Protein 5YDU (pdb70)

Sequence (477 aa):
GLAEKALKALILQCEENPSLKNDKDIHIIINTGKKMGINRDNIPRIIPLTKYKLFKPRDLNILLITKDPSALYRETLTKDEHTSELFKEIISVKNLRRRFQLYKDFDLVVADYRVHHLLPYHGSKKLPYMIRMSKEVKLKRQQMVEKCDPIYVRAQLRSICKNTSYIPNNDNCLSVRVGYIQKHSIPEILQNIQDTINFLTDKSKRPQGGVIKGGIISIFVKTSNSTSLPIYQGLAEKALKALILQCEENPSLKNDKDIHIIINTGKKMGINRDNIPRIIPLTKYKLFKPRDLNILLITKDPSALYRETLTKDEHTSELFKEIISVKNLRRRFKGSKLTQLYKDFDLVVADYRVHHLLPEVLGSRFYSKKLPYMIRMSKEVKLKRQQMVEKCDPIYVRAQLRSICKNTSYIPNNDNCLSVRVGYIQKHSIPEILQNIQDTINFLTDKSKRPQGGVIKGGIISIFVKTSNSTSLPIYQ

Nearest PDB structures (foldseek):
  5ydu-assembly1_A  TM=1.004E+00  e=2.834E-54  Saccharomyces cerevisiae S288C
  5ydu-assembly2_B  TM=9.632E-01  e=4.120E-44  Saccharomyces cerevisiae S288C
  6zqc-assembly1_UZ  TM=9.065E-01  e=6.626E-41  Saccharomyces cerevisiae S288C
  8pvk-assembly1_CB  TM=7.942E-01  e=2.584E-16  Thermochaetoides thermophila DSM 1495
  6rxt-assembly1_UZ  TM=7.018E-01  e=1.347E-13  Thermochaetoides thermophila

GO terms:
  GO:0005634 nucleus (C, HDA)
  GO:0005730 nucleolus (C, HDA)
  GO:0030686 90S preribosome (C, HDA)
  GO:0042274 ribosomal small subunit biogenesis (P, IPI)
  GO:0005515 protein binding (F, IPI)
  GO:0005730 nucleolus (C, IDA)
  GO:0030686 90S preribosome (C, IDA)
  GO:0000462 maturation of SSU-rRNA from tricistronic rRNA transcript (SSU-rRNA, 5.8S rRNA, LSU-rRNA) (P, IGI)

Foldseek 3Di:
DQQLVQVVVVLVCCVPPPVNVVFWWKKKKWFFQFFLPDAWDLAWDWQDQPPFFAAALVVWAEEEEEAPPQVVQLVVQCPDPLRNPSHNYYYYQVVQVVVVVSCPVTQEYEYAQVCLVVHDDPPDNHRYYHAAQFDPDDPPPRVDGDNGDNVRVSVVRRSDRGTWTWTHHRDRMTMTTQHTNPVDDSVSSVSSVVSNVCQQCPPVNPDRHNSGPRGTPFMWMDTPPDDTHTNGD/DLQLVQVVVFLVVLVPDPVNVPFWWKKKKFFFPFWLPDADDLAWDFQDADPFFAFALLVWAEEEEEAPPQVVQVVVQCPPVLRVRHHNDGYYPVCVLVQCPPPNVVCPCVNTVAYEYEQVCQVCVCVRNDPQSPDDDGYHYDHQADPADPPPRVDGDNGDSVRVSVVVRSPRRTWTWGHHTHSITMTTQHTRPVDDSVSSVSNVVSRVCFQCPDPCDPPHNSGPHDTPFMFMHTPPGDTRTSGD

Radius of gyration: 23.77 Å; Cα contacts (8 Å, |Δi|>4): 957; chains: 2; bounding box: 65×64×52 Å

Organism: Saccharomyces cerevisiae (strain ATCC 204508 / S288c) (NCBI:txid559292)

B-factor: mean 57.92, std 12.33, range [29.22, 110.45]

Solvent-accessible surface area: 23049 Å² total; per-residue (Å²): 70,111,0,51,142,9,1,126,46,1,32,85,42,15,121,134,54,112,68,3,153,111,14,98,34,1,48,0,42,0,44,7,38,135,108,7,47,54,138,115,49,70,25,2,39,3,0,46,8,93,130,57,100,7,14,108,17,195,69,27,63,0,2,0,0,0,98,77,105,6,59,85,11,97,96,41,0,59,155,35,151,69,2,51,165,19,22,104,65,15,5,9,9,113,63,2,134,182,117,129,144,36,30,148,78,17,59,6,0,0,0,0,52,75,8,22,140,74,36,84,188,151,88,40,54,62,44,10,7,28,0,12,0,28,45,62,5,62,0,100,112,44,142,126,129,95,129,9,8,8,88,11,0,51,50,12,0,117,18,7,4,81,11,7,17,4,41,3,13,66,50,80,39,14,59,3,26,0,0,66,10,130,91,9,55,39,83,46,0,10,68,0,0,17,14,0,0,22,14,0,12,7,87,14,51,114,73,18,0,4,6,21,72,47,33,20,106,12,0,53,0,54,0,88,88,11,78,53,39,54,1,59,147,38,110,0,42,144,8,1,96,47,0,21,60,40,7,98,128,55,98,81,2,102,145,10,84,33,0,48,0,46,0,42,11,36,134,106,9,48,37,80,213,50,30,33,9,16,26,0,42,5,95,132,53,100,8,15,89,6,125,79,20,66,0,0,0,0,0,87,76,71,10,63,71,0,82,99,39,0,66,144,49,164,73,2,39,135,9,24,102,53,6,4,8,8,78,45,0,88,165,85,11,139,60,104,107,39,82,82,0,37,147,57,1,63,12,1,0,0,0,55,72,6,13,133,47,0,58,127,27,8,31,127,50,14,150,38,175,73,4,0,23,11,3,14,4,28,42,72,12,36,1,127,109,54,145,97,142,51,110,10,5,10,100,17,0,77,57,26,0,84,41,12,2,59,16,7,22,3,23,0,12,55,56,72,59,14,55,1,54,0,1,67,14,160,116,15,53,44,86,49,0,19,50,0,1,8,9,0,0,23,1,0,9,9,80,2,42,51,22,5,14,33,13,27,86,42,31,12,107,14,0,48,0,40,1,88,96,10,77,46,33,55,2,53,147

InterPro domains:
  IPR023674 Ribosomal protein uL1-like [SSF56808] (16-255)
  IPR028364 Ribosomal protein uL1/ribosomal biogenesis protein [PF00687] (30-249)
  IPR050257 Large ribosomal subunit protein eL8/uL1-like [PTHR23105] (47-234)

Secondary structure (DSSP, 8-state):
-HHHHHHHHHHHHHHH-GGGTT--EEEEEEEESS--------SPEEE---SS-S--GGGS-EEEEESSSTHHHHHHHHTSTTTTTT-SEEEEHHHHHHH---STT-SEEEEEGGGGGG----S-TTPPEEE-SS-S---S-TT---S--HHHHHHHHHHHHHSEEE---S-SEEEEEEEEBTTB-HHHHHHHHHHHHHHHT-GGGTTTSS---S-EEEEEEE-SSS--EEEE-/-HHHHHHHHHHHHHTT-GGGTT--EEEEEEEESS-----S----EEE--SS--S--GGGS-EEEEESS-HHHHHHHHTTSTTTTTTEEEEEEHHHHHHHT-GGGGGGHHHH-SEEEEETTTGGGSHHHH-S-----S--EEE-SS-SS--SSTT---SS-HHHHHHHHHHHHHSEEE---SSSEEEEEEEEBTTB-HHHHHHHHHHHHHHHT--S--TT-----S-EEEEEEE-SSS--EEEE-

Structure (mmCIF, N/CA/C/O backbone):
data_5YDU
#
_entry.id   5YDU
#
_cell.length_a   72.364
_cell.length_b   90.880
_cell.length_c   157.232
_cell.angle_alpha   90.00
_cell.angle_beta   90.00
_cell.angle_gamma   90.00
#
_symmetry.space_group_name_H-M   'C 2 2 21'
#
loop_
_entity.id
_entity.type
_entity.pdbx_description
1 polymer 'Ribosome biogenesis protein UTP30'
2 non-polymer 'PHOSPHATE ION'
3 water water
#
loop_
_atom_site.group_PDB
_atom_site.id
_atom_site.type_symbol
_atom_site.label_atom_id
_atom_site.label_alt_id
_atom_site.label_comp_id
_atom_site.label_asym_id
_atom_site.label_entity_id
_atom_site.label_seq_id
_atom_site.pdbx_PDB_ins_code
_atom_site.Cartn_x
_atom_site.Cartn_y
_atom_site.Cartn_z
_atom_site.occupancy
_atom_site.B_iso_or_equiv
_atom_site.auth_seq_id
_atom_site.auth_comp_id
_atom_site.auth_asym_id
_atom_site.auth_atom_id
_atom_site.pdbx_PDB_model_num
ATOM 1 N N . GLY A 1 11 ? 39.245 13.755 -19.694 1.00 64.28 11 GLY A N 1
ATOM 2 C CA . GLY A 1 11 ? 38.861 13.137 -20.955 1.00 56.97 11 GLY A CA 1
ATOM 3 C C . GLY A 1 11 ? 39.106 13.968 -22.213 1.00 55.18 11 GLY A C 1
ATOM 4 O O . GLY A 1 11 ? 39.681 15.089 -22.183 1.00 47.65 11 GLY A O 1
ATOM 5 N N . LEU A 1 12 ? 38.652 13.395 -23.334 1.00 47.91 12 LEU A N 1
ATOM 6 C CA . LEU A 1 12 ? 38.843 14.028 -24.635 1.00 51.29 12 LEU A CA 1
ATOM 7 C C . LEU A 1 12 ? 38.185 15.403 -24.685 1.00 54.32 12 LEU A C 1
ATOM 8 O O . LEU A 1 12 ? 38.815 16.391 -25.080 1.00 54.94 12 LEU A O 1
ATOM 13 N N . ALA A 1 13 ? 36.917 15.483 -24.279 1.00 49.80 13 ALA A N 1
ATOM 14 C CA . ALA A 1 13 ? 36.138 16.692 -24.495 1.00 46.32 13 ALA A CA 1
ATOM 15 C C . ALA A 1 13 ? 36.758 17.878 -23.781 1.00 48.26 13 ALA A C 1
ATOM 16 O O . ALA A 1 13 ? 36.907 18.958 -24.366 1.00 49.24 13 ALA A O 1
ATOM 18 N N . GLU A 1 14 ? 37.114 17.694 -22.507 1.00 49.39 14 GLU A N 1
ATOM 19 C CA . GLU A 1 14 ? 37.839 18.725 -21.772 1.00 49.02 14 GLU A CA 1
ATOM 20 C C . GLU A 1 14 ? 39.115 19.119 -22.498 1.00 48.57 14 GLU A C 1
ATOM 21 O O . GLU A 1 14 ? 39.526 20.281 -22.469 1.00 49.61 14 GLU A O 1
ATOM 27 N N . LYS A 1 15 ? 39.772 18.157 -23.137 1.00 53.37 15 LYS A N 1
ATOM 28 C CA . LYS A 1 15 ? 41.007 18.478 -23.835 1.00 54.14 15 LYS A CA 1
ATOM 29 C C . LYS A 1 15 ? 40.712 19.379 -25.013 1.00 52.20 15 LYS A C 1
ATOM 30 O O . LYS A 1 15 ? 41.473 20.318 -25.296 1.00 53.57 15 LYS A O 1
ATOM 36 N N . ALA A 1 16 ? 39.578 19.127 -25.672 1.00 47.69 16 ALA A N 1
ATOM 37 C CA . ALA A 1 16 ? 39.194 19.881 -26.859 1.00 50.70 16 ALA A CA 1
ATOM 38 C C . ALA A 1 16 ? 38.944 21.347 -26.529 1.00 52.42 16 ALA A C 1
ATOM 39 O O . ALA A 1 16 ? 39.436 22.245 -27.224 1.00 51.45 16 ALA A O 1
ATOM 41 N N . LEU A 1 17 ? 38.155 21.605 -25.484 1.00 52.31 17 LEU A N 1
ATOM 42 C CA . LEU A 1 17 ? 37.880 22.981 -25.086 1.00 56.40 17 LEU A CA 1
ATOM 43 C C . LEU A 1 17 ? 39.162 23.691 -24.666 1.00 56.10 17 LEU A C 1
ATOM 44 O O . LEU A 1 17 ? 39.428 24.815 -25.099 1.00 57.54 17 LEU A O 1
ATOM 49 N N . LYS A 1 18 ? 39.980 23.038 -23.838 1.00 56.90 18 LYS A N 1
ATOM 50 C CA . LYS A 1 18 ? 41.253 23.624 -23.433 1.00 56.85 18 LYS A CA 1
ATOM 51 C C . LYS A 1 18 ? 42.100 24.000 -24.641 1.00 56.61 18 LYS A C 1
ATOM 52 O O . LYS A 1 18 ? 42.818 25.001 -24.619 1.00 63.83 18 LYS A O 1
ATOM 58 N N . ALA A 1 19 ? 42.018 23.222 -25.712 1.00 58.42 19 ALA A N 1
ATOM 59 C CA . ALA A 1 19 ? 42.792 23.545 -26.901 1.00 55.99 19 ALA A CA 1
ATOM 60 C C . ALA A 1 19 ? 42.154 24.672 -27.696 1.00 58.05 19 ALA A C 1
ATOM 61 O O . ALA A 1 19 ? 42.856 25.391 -28.413 1.00 66.24 19 ALA A O 1
ATOM 63 N N . LEU A 1 20 ? 40.830 24.819 -27.612 1.00 56.70 20 LEU A N 1
ATOM 64 C CA . LEU A 1 20 ? 40.158 25.881 -28.348 1.00 59.93 20 LEU A CA 1
ATOM 65 C C . LEU A 1 20 ? 40.321 27.210 -27.627 1.00 62.26 20 LEU A C 1
ATOM 66 O O . LEU A 1 20 ? 40.534 28.244 -28.265 1.00 63.28 20 LEU A O 1
ATOM 71 N N . ILE A 1 21 ? 40.253 27.179 -26.296 1.00 60.28 21 ILE A N 1
ATOM 72 C CA . ILE A 1 21 ? 40.482 28.371 -25.489 1.00 65.85 21 ILE A CA 1
ATOM 73 C C . ILE A 1 21 ? 41.905 28.869 -25.673 1.00 70.53 21 ILE A C 1
ATOM 74 O O . ILE A 1 21 ? 42.147 30.070 -25.833 1.00 74.25 21 ILE A O 1
ATOM 79 N N . LEU A 1 22 ? 42.871 27.954 -25.616 1.00 68.20 22 LEU A N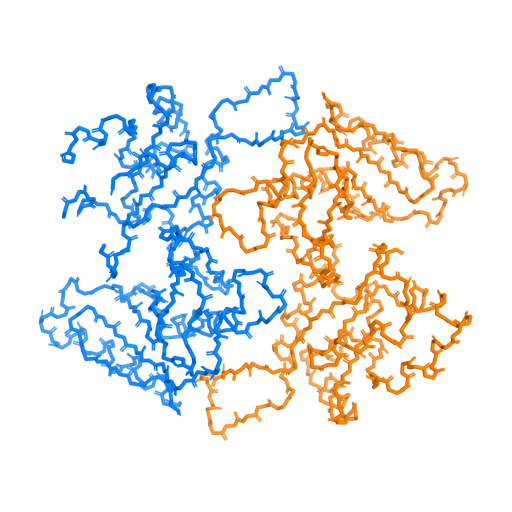 1
ATOM 80 C CA . LEU A 1 22 ? 44.252 28.325 -25.893 1.00 73.89 22 LEU A CA 1
ATOM 81 C C . LEU A 1 22 ? 44.383 28.911 -27.293 1.00 75.90 22 LEU A C 1
ATOM 82 O O . LEU A 1 22 ? 45.038 29.939 -27.489 1.00 73.54 22 LEU A O 1
ATOM 87 N N . GLN A 1 23 ? 43.754 28.271 -28.280 1.00 71.23 23 GLN A N 1
ATOM 88 C CA . GLN A 1 23 ? 43.876 28.745 -29.651 1.00 73.51 23 GLN A CA 1
ATOM 89 C C . GLN A 1 23 ? 43.310 30.154 -29.808 1.00 79.45 23 GLN A C 1
ATOM 90 O O . GLN A 1 23 ? 43.782 30.928 -30.653 1.00 75.88 23 GLN A O 1
ATOM 96 N N . CYS A 1 24 ? 42.293 30.494 -29.004 1.00 81.81 24 CYS A N 1
ATOM 97 C CA . CYS A 1 24 ? 41.722 31.836 -28.958 1.00 79.67 24 CYS A CA 1
ATOM 98 C C . CYS A 1 24 ? 42.647 32.840 -28.283 1.00 81.48 24 CYS A C 1
ATOM 99 O O . CYS A 1 24 ? 42.479 34.047 -28.483 1.00 82.84 24 CYS A O 1
ATOM 102 N N . GLU A 1 25 ? 43.596 32.381 -27.468 1.00 82.98 25 GLU A N 1
ATOM 103 C CA . GLU A 1 25 ? 44.565 33.275 -26.846 1.00 80.05 25 GLU A CA 1
ATOM 104 C C . GLU A 1 25 ? 45.865 33.372 -27.626 1.00 86.23 25 GLU A C 1
ATOM 105 O O . GLU A 1 25 ? 46.588 34.364 -27.480 1.00 90.06 25 GLU A O 1
ATOM 111 N N . GLU A 1 26 ? 46.183 32.371 -28.445 1.00 84.90 26 GLU A N 1
ATOM 112 C CA . GLU A 1 26 ? 47.430 32.360 -29.198 1.00 87.89 26 GLU A CA 1
ATOM 113 C C . GLU A 1 26 ? 47.255 32.893 -30.611 1.00 90.64 26 GLU A C 1
ATOM 114 O O . GLU A 1 26 ? 48.076 33.689 -31.072 1.00 96.47 26 GLU A O 1
ATOM 120 N N . ASN A 1 27 ? 46.192 32.500 -31.302 1.00 88.56 27 ASN A N 1
ATOM 121 C CA . ASN A 1 27 ? 45.984 32.962 -32.668 1.00 90.03 27 ASN A CA 1
ATOM 122 C C . ASN A 1 27 ? 45.447 34.388 -32.652 1.00 89.13 27 ASN A C 1
ATOM 123 O O . ASN A 1 27 ? 44.387 34.630 -32.062 1.00 89.18 27 ASN A O 1
ATOM 128 N N . PRO A 1 28 ? 46.134 35.355 -33.268 1.00 86.50 28 PRO A N 1
ATOM 129 C CA . PRO A 1 28 ? 45.579 36.719 -33.322 1.00 89.10 28 PRO A CA 1
ATOM 130 C C . PRO A 1 28 ? 44.299 36.820 -34.146 1.00 83.60 28 PRO A C 1
ATOM 131 O O . PRO A 1 28 ? 43.513 37.750 -33.928 1.00 81.94 28 PRO A O 1
ATOM 135 N N . SER A 1 29 ? 44.065 35.879 -35.072 1.00 86.37 29 SER A N 1
ATOM 136 C CA . SER A 1 29 ? 42.810 35.824 -35.824 1.00 86.84 29 SER A CA 1
ATOM 137 C C . SER A 1 29 ? 41.600 35.660 -34.909 1.00 84.65 29 SER A C 1
ATOM 138 O O . SER A 1 29 ? 40.506 36.145 -35.226 1.00 78.59 29 SER A O 1
ATOM 141 N N . LEU A 1 30 ? 41.774 34.979 -33.779 1.00 86.02 30 LEU A N 1
ATOM 142 C CA . LEU A 1 30 ? 40.674 34.609 -32.900 1.00 84.51 30 LEU A CA 1
ATOM 143 C C . LEU A 1 30 ? 40.373 35.660 -31.831 1.00 83.25 30 LEU A C 1
ATOM 144 O O . LEU A 1 30 ? 39.650 35.363 -30.871 1.00 79.53 30 LEU A O 1
ATOM 149 N N . LYS A 1 31 ? 40.912 36.872 -31.963 1.00 82.07 31 LYS A N 1
ATOM 150 C CA . LYS A 1 31 ? 40.321 38.018 -31.285 1.00 80.12 31 LYS A CA 1
ATOM 151 C C . LYS A 1 31 ? 39.071 38.445 -32.054 1.00 83.57 31 LYS A C 1
ATOM 152 O O . LYS A 1 31 ? 38.999 38.306 -33.282 1.00 85.13 31 LYS A O 1
ATOM 158 N N . ASN A 1 32 ? 38.069 38.929 -31.318 1.00 85.32 32 ASN A N 1
ATOM 159 C CA . ASN A 1 32 ? 36.678 39.140 -31.744 1.00 83.16 32 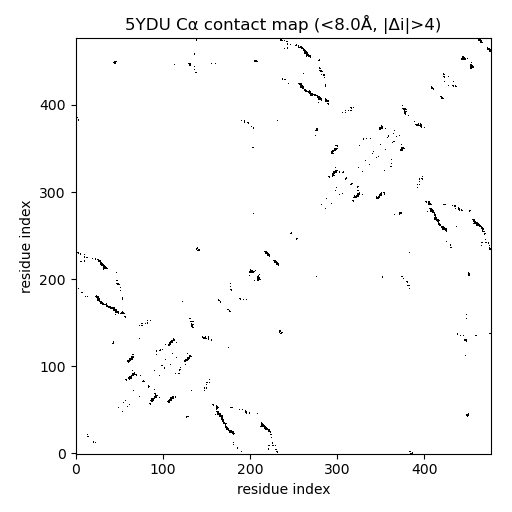ASN A CA 1
ATOM 160 C C . ASN A 1 32 ? 35.983 37.823 -32.093 1.00 83.19 32 ASN A C 1
ATOM 161 O O . ASN A 1 32 ? 34.833 37.840 -32.550 1.00 84.30 32 ASN A O 1
ATOM 166 N N . ASP A 1 33 ? 36.651 36.679 -31.909 1.00 82.26 33 ASP A N 1
ATOM 167 C CA . ASP A 1 33 ? 35.959 35.406 -31.747 1.00 82.00 33 ASP A CA 1
ATOM 168 C C . ASP A 1 33 ? 35.496 35.311 -30.300 1.00 77.77 33 ASP A C 1
ATOM 169 O O . ASP A 1 33 ? 36.300 35.468 -29.374 1.00 72.78 33 ASP A O 1
ATOM 174 N N . LYS A 1 34 ? 34.211 35.044 -30.108 1.00 73.94 34 LYS A N 1
ATOM 175 C CA . LYS A 1 34 ? 33.626 35.126 -28.782 1.00 74.48 34 LYS A CA 1
ATOM 176 C C . LYS A 1 34 ? 32.726 33.923 -28.513 1.00 75.02 34 LYS A C 1
ATOM 177 O O . LYS A 1 34 ? 32.950 33.155 -27.568 1.00 66.23 34 LYS A O 1
ATOM 183 N N . ASP A 1 35 ? 31.716 33.752 -29.361 1.00 75.61 35 ASP A N 1
ATOM 184 C CA . ASP A 1 35 ? 30.774 32.655 -29.216 1.00 69.73 35 ASP A CA 1
ATOM 185 C C . ASP A 1 35 ? 31.431 31.323 -29.535 1.00 64.88 35 ASP A C 1
ATOM 186 O O . ASP A 1 35 ? 32.170 31.184 -30.516 1.00 62.05 35 ASP A O 1
ATOM 191 N N . ILE A 1 36 ? 31.130 30.337 -28.703 1.00 56.65 36 ILE A N 1
ATOM 192 C CA . ILE A 1 36 ? 31.522 28.957 -28.926 1.00 56.89 36 ILE A CA 1
ATOM 193 C C . ILE A 1 36 ? 30.282 28.169 -29.328 1.00 55.27 36 ILE A C 1
ATOM 194 O O . ILE A 1 36 ? 29.241 28.245 -28.662 1.00 51.45 36 ILE A O 1
ATOM 199 N N . HIS A 1 37 ? 30.400 27.413 -30.413 1.00 50.59 37 HIS A N 1
ATOM 200 C CA . HIS A 1 37 ? 29.328 26.590 -30.936 1.00 50.09 37 HIS A CA 1
ATOM 201 C C . HIS A 1 37 ? 29.807 25.141 -30.977 1.00 54.25 37 HIS A C 1
ATOM 202 O O . HIS A 1 37 ? 30.995 24.872 -31.200 1.00 54.59 37 HIS A O 1
ATOM 209 N N . ILE A 1 38 ? 28.894 24.206 -30.725 1.00 47.33 38 ILE A N 1
ATOM 210 C CA . ILE A 1 38 ? 29.136 22.809 -31.064 1.00 45.01 38 ILE A CA 1
ATOM 211 C C . ILE A 1 38 ? 28.426 22.513 -32.373 1.00 47.70 38 ILE A C 1
ATOM 212 O O . ILE A 1 38 ? 27.411 23.143 -32.702 1.00 45.50 38 ILE A O 1
ATOM 217 N N . ILE A 1 39 ? 28.965 21.553 -33.130 1.00 44.28 39 ILE A N 1
ATOM 218 C CA . ILE A 1 39 ? 28.336 21.045 -34.343 1.00 40.21 39 ILE A CA 1
ATOM 219 C C . ILE A 1 39 ? 27.995 19.581 -34.130 1.00 48.16 39 ILE A C 1
ATOM 220 O O . ILE A 1 39 ? 28.893 18.744 -33.964 1.00 47.72 39 ILE A O 1
ATOM 225 N N . ILE A 1 40 ? 26.701 19.268 -34.158 1.00 50.56 40 ILE A N 1
ATOM 226 C CA . ILE A 1 40 ? 26.201 17.913 -33.960 1.00 42.76 40 ILE A CA 1
ATOM 227 C C . ILE A 1 40 ? 25.871 17.325 -35.319 1.00 44.95 40 ILE A C 1
ATOM 228 O O . ILE A 1 40 ? 25.017 17.848 -36.034 1.00 45.45 40 ILE A O 1
ATOM 233 N N . ASN A 1 41 ? 26.541 16.239 -35.678 1.00 51.84 41 ASN A N 1
ATOM 234 C CA . ASN A 1 41 ? 26.220 15.488 -36.884 1.00 50.75 41 ASN A CA 1
ATOM 235 C C . ASN A 1 41 ? 25.391 14.284 -36.485 1.00 50.45 41 ASN A C 1
ATOM 236 O O . ASN A 1 41 ? 25.779 13.545 -35.574 1.00 48.56 41 ASN A O 1
ATOM 241 N N . THR A 1 42 ? 24.254 14.089 -37.154 1.00 55.04 42 THR A N 1
ATOM 242 C CA . THR A 1 42 ? 23.313 13.039 -36.773 1.00 56.82 42 THR A CA 1
ATOM 243 C C . THR A 1 42 ? 23.179 11.968 -37.852 1.00 54.65 42 THR A C 1
ATOM 244 O O . THR A 1 42 ? 23.551 12.158 -39.013 1.00 55.88 42 THR A O 1
ATOM 248 N N . GLY A 1 43 ? 22.634 10.822 -37.438 1.00 55.19 43 GLY A N 1
ATOM 249 C CA . GLY A 1 43 ? 22.525 9.690 -38.350 1.00 60.75 43 GLY A CA 1
ATOM 250 C C . GLY A 1 43 ? 21.580 9.949 -39.507 1.00 64.55 43 GLY A C 1
ATOM 251 O O . GLY A 1 43 ? 21.857 9.562 -40.649 1.00 67.50 43 GLY A O 1
ATOM 252 N N . LYS A 1 44 ? 20.453 10.600 -39.229 1.00 64.67 44 LYS A N 1
ATOM 253 C CA . LYS A 1 44 ? 19.441 10.927 -40.220 1.00 63.22 44 LYS A CA 1
ATOM 254 C C . LYS A 1 44 ? 19.247 12.435 -40.278 1.00 60.16 44 LYS A C 1
ATOM 255 O O . LYS A 1 44 ? 19.711 13.180 -39.411 1.00 59.82 44 LYS A O 1
ATOM 261 N N . LYS A 1 45 ? 18.553 12.883 -41.317 1.00 61.13 45 LYS A N 1
ATOM 262 C CA . LYS A 1 45 ? 18.120 14.270 -41.355 1.00 64.23 45 LYS A CA 1
ATOM 263 C C . LYS A 1 45 ? 17.082 14.506 -40.265 1.00 60.48 45 LYS A C 1
ATOM 264 O O . LYS A 1 45 ? 16.252 13.637 -39.975 1.00 52.85 45 LYS A O 1
ATOM 270 N N . MET A 1 46 ? 17.147 15.690 -39.646 1.00 65.40 46 MET A N 1
ATOM 271 C CA . MET A 1 46 ? 16.247 16.006 -38.542 1.00 62.63 46 MET A CA 1
ATOM 272 C C . MET A 1 46 ? 14.788 15.882 -38.942 1.00 64.35 46 MET A C 1
ATOM 273 O O . MET A 1 46 ? 13.925 15.747 -38.067 1.00 65.45 46 MET A O 1
ATOM 278 N N . GLY A 1 47 ? 14.498 15.915 -40.239 1.00 66.47 47 GLY A N 1
ATOM 279 C CA . GLY A 1 47 ? 13.150 15.681 -40.718 1.00 64.76 47 GLY A CA 1
ATOM 280 C C . GLY A 1 47 ? 12.142 16.694 -40.231 1.00 66.59 47 GLY A C 1
ATOM 281 O O . GLY A 1 47 ? 11.026 16.315 -39.860 1.00 69.33 47 GLY A O 1
ATOM 282 N N . ILE A 1 48 ? 12.505 17.975 -40.209 1.00 64.98 48 ILE A N 1
ATOM 283 C CA . ILE A 1 48 ? 11.553 19.043 -39.922 1.00 66.32 48 ILE A CA 1
ATOM 284 C C . ILE A 1 48 ? 11.669 20.082 -41.023 1.00 70.02 48 ILE A C 1
ATOM 285 O O . ILE A 1 48 ? 12.763 20.602 -41.273 1.00 72.94 48 ILE A O 1
ATOM 290 N N . ASN A 1 49 ? 10.554 20.389 -41.680 1.00 74.13 49 ASN A N 1
ATOM 291 C CA . ASN A 1 49 ? 10.574 21.458 -42.671 1.00 78.48 49 ASN A CA 1
ATOM 292 C C . ASN A 1 49 ? 11.037 22.743 -41.996 1.00 78.19 49 ASN A C 1
ATOM 293 O O . ASN A 1 49 ? 10.582 23.069 -40.893 1.00 75.11 49 ASN A O 1
ATOM 298 N N . ARG A 1 50 ? 11.979 23.445 -42.642 1.00 82.24 50 ARG A N 1
ATOM 299 C CA . ARG A 1 50 ? 12.664 24.562 -41.996 1.00 74.61 50 ARG A CA 1
ATOM 300 C C . ARG A 1 50 ? 11.671 25.607 -41.522 1.00 75.02 50 ARG A C 1
ATOM 301 O O . ARG A 1 50 ? 10.761 26.010 -42.254 1.00 73.98 50 ARG A O 1
ATOM 309 N N . ASP A 1 51 ? 11.857 26.038 -40.283 1.00 78.02 51 ASP A N 1
ATOM 310 C CA . ASP A 1 51 ? 10.900 26.863 -39.567 1.00 73.74 51 ASP A CA 1
ATOM 311 C C . ASP A 1 51 ? 11.379 28.293 -39.405 1.00 74.39 51 ASP A C 1
ATOM 312 O O . ASP A 1 51 ? 10.596 29.233 -39.582 1.00 72.45 51 ASP A O 1
ATOM 317 N N . ASN A 1 52 ? 12.658 28.443 -39.046 1.00 74.47 52 ASN A N 1
ATOM 318 C CA . ASN A 1 52 ? 13.429 29.681 -38.932 1.00 63.95 52 ASN A CA 1
ATOM 319 C C . ASN A 1 52 ? 13.070 30.494 -37.698 1.00 58.79 52 ASN A C 1
ATOM 320 O O . ASN A 1 52 ? 13.550 31.613 -37.545 1.00 64.96 52 ASN A O 1
ATOM 325 N N . ILE A 1 53 ? 12.284 29.944 -36.788 1.00 60.33 53 ILE A N 1
ATOM 326 C CA . ILE A 1 53 ? 12.017 30.559 -35.492 1.00 58.11 53 ILE A CA 1
ATOM 327 C C . ILE A 1 53 ? 12.858 29.836 -34.448 1.00 54.94 53 ILE A C 1
ATOM 328 O O . ILE A 1 53 ? 12.773 28.606 -34.351 1.00 53.99 53 ILE A O 1
ATOM 333 N N . PRO A 1 54 ? 13.658 30.543 -33.663 1.00 53.35 54 PRO A N 1
ATOM 334 C CA . PRO A 1 54 ? 14.425 29.880 -32.608 1.00 45.77 54 PRO A CA 1
ATOM 335 C C . PRO A 1 54 ? 13.514 29.099 -31.681 1.00 51.40 54 PRO A C 1
ATOM 336 O O . PRO A 1 54 ? 12.452 29.583 -31.284 1.00 51.34 54 PRO A O 1
ATOM 340 N N . ARG A 1 55 ? 13.926 27.866 -31.370 1.00 53.36 55 ARG A N 1
ATOM 341 C CA . ARG A 1 55 ? 13.401 27.082 -30.257 1.00 46.17 55 ARG A CA 1
ATOM 342 C C . ARG A 1 55 ? 14.355 27.233 -29.090 1.00 49.50 55 ARG A C 1
ATOM 343 O O . ARG A 1 55 ? 15.570 27.211 -29.284 1.00 54.11 55 ARG A O 1
ATOM 351 N N . ILE A 1 56 ? 13.823 27.380 -27.878 1.00 49.98 56 ILE A N 1
ATOM 352 C CA . ILE A 1 56 ? 14.705 27.530 -26.720 1.00 47.77 56 ILE A CA 1
ATOM 353 C C . ILE A 1 56 ? 15.224 26.158 -26.295 1.00 49.00 56 ILE A C 1
ATOM 354 O O . ILE A 1 56 ? 14.475 25.170 -26.297 1.00 50.73 56 ILE A O 1
ATOM 359 N N . ILE A 1 57 ? 16.509 26.086 -25.956 1.00 47.71 57 ILE A N 1
ATOM 360 C CA . ILE A 1 57 ? 17.122 24.906 -25.342 1.00 49.06 57 ILE A CA 1
ATOM 361 C C . ILE A 1 57 ? 17.549 25.282 -23.927 1.00 48.79 57 ILE A C 1
ATOM 362 O O . ILE A 1 57 ? 18.448 26.121 -23.754 1.00 48.50 57 ILE A O 1
ATOM 367 N N . PRO A 1 58 ? 16.979 24.647 -22.900 1.00 48.67 58 PRO A N 1
ATOM 368 C CA . PRO A 1 58 ? 17.159 25.080 -21.501 1.00 50.43 58 PRO A CA 1
ATOM 369 C C . PRO A 1 58 ? 18.509 24.673 -20.929 1.00 54.62 58 PRO A C 1
ATOM 370 O O . PRO A 1 58 ? 18.812 23.480 -20.804 1.00 52.72 58 PRO A O 1
ATOM 374 N N . LEU A 1 59 ? 19.322 25.679 -20.579 1.00 53.58 59 LEU A N 1
ATOM 375 C CA . LEU A 1 59 ? 20.527 25.479 -19.781 1.00 49.69 59 LEU A CA 1
ATOM 376 C C . LEU A 1 59 ? 20.137 25.418 -18.313 1.00 57.16 59 LEU A C 1
ATOM 377 O O . LEU A 1 59 ? 19.561 26.374 -17.781 1.00 63.66 59 LEU A O 1
ATOM 382 N N . THR A 1 60 ? 20.482 24.318 -17.645 1.00 60.88 60 THR A N 1
ATOM 383 C CA . THR A 1 60 ? 20.084 24.162 -16.247 1.00 59.06 60 THR A CA 1
ATOM 384 C C . THR A 1 60 ? 21.082 24.850 -15.314 1.00 61.43 60 THR A C 1
ATOM 385 O O . THR A 1 60 ? 20.805 25.931 -14.781 1.00 71.69 60 THR A O 1
ATOM 389 N N . LYS A 1 61 ? 22.276 24.277 -15.156 1.00 54.65 61 LYS A N 1
ATOM 390 C CA . LYS A 1 61 ? 23.155 24.697 -14.069 1.00 59.38 61 LYS A CA 1
ATOM 391 C C . LYS A 1 61 ? 23.539 26.157 -14.204 1.00 61.91 61 LYS A C 1
ATOM 392 O O . LYS A 1 61 ? 23.347 26.950 -13.281 1.00 63.08 61 LYS A O 1
ATOM 398 N N . TYR A 1 62 ? 24.098 26.526 -15.337 1.00 63.17 62 TYR A N 1
ATOM 399 C CA . TYR A 1 62 ? 24.499 27.897 -15.574 1.00 61.69 62 TYR A CA 1
ATOM 400 C C . TYR A 1 62 ? 23.613 28.499 -16.645 1.00 62.16 62 TYR A C 1
ATOM 401 O O . TYR A 1 62 ? 22.685 27.866 -17.168 1.00 59.84 62 TYR A O 1
ATOM 410 N N . LYS A 1 63 ? 23.914 29.744 -16.958 1.00 63.63 63 LYS A N 1
ATOM 411 C CA . LYS A 1 63 ? 23.120 30.538 -17.867 1.00 58.32 63 LYS A CA 1
ATOM 412 C C . LYS A 1 63 ? 24.052 31.106 -18.918 1.00 60.20 63 LYS A C 1
ATOM 413 O O . LYS A 1 63 ? 25.153 31.573 -18.599 1.00 57.71 63 LYS A O 1
ATOM 419 N N . LEU A 1 64 ? 23.604 31.055 -20.169 1.00 56.33 64 LEU A N 1
ATOM 420 C CA . LEU A 1 64 ? 24.371 31.579 -21.290 1.00 56.88 64 LEU A CA 1
ATOM 421 C C . LEU A 1 64 ? 24.737 33.040 -21.054 1.00 59.24 64 LEU A C 1
ATOM 422 O O . LEU A 1 64 ? 25.910 33.356 -20.817 1.00 57.68 64 LEU A O 1
ATOM 427 N N . PHE A 1 65 ? 23.723 33.917 -21.092 1.00 63.22 65 PHE A N 1
ATOM 428 C CA . PHE A 1 65 ? 23.834 35.368 -20.933 1.00 61.34 65 PHE A CA 1
ATOM 429 C C . PHE A 1 65 ? 22.749 35.891 -19.992 1.00 61.50 65 PHE A C 1
ATOM 430 O O . PHE A 1 65 ? 21.773 35.205 -19.687 1.00 61.46 65 PHE A O 1
ATOM 438 N N . LYS A 1 66 ? 22.908 37.142 -19.554 1.00 63.37 66 LYS A N 1
ATOM 439 C CA . LYS A 1 66 ? 21.853 37.922 -18.918 1.00 64.52 66 LYS A CA 1
ATOM 440 C C . LYS A 1 66 ? 21.474 39.095 -19.824 1.00 62.63 66 LYS A C 1
ATOM 441 O O . LYS A 1 66 ? 22.340 39.619 -20.533 1.00 61.22 66 LYS A O 1
ATOM 447 N N . PRO A 1 67 ? 20.198 39.528 -19.840 1.00 58.54 67 PRO A N 1
ATOM 448 C CA . PRO A 1 67 ? 19.808 40.598 -20.780 1.00 55.50 67 PRO A CA 1
ATOM 449 C C . PRO A 1 67 ? 20.731 41.793 -20.752 1.00 49.92 67 PRO A C 1
ATOM 450 O O . PRO A 1 67 ? 21.087 42.302 -21.816 1.00 50.67 67 PRO A O 1
ATOM 454 N N . ARG A 1 68 ? 21.193 42.209 -19.575 1.00 52.88 68 ARG A N 1
ATOM 455 C CA . ARG A 1 68 ? 22.068 43.378 -19.526 1.00 65.68 68 ARG A CA 1
ATOM 456 C C . ARG A 1 68 ? 23.382 43.162 -20.258 1.00 65.26 68 ARG A C 1
ATOM 457 O O . ARG A 1 68 ? 24.134 44.127 -20.435 1.00 64.87 68 ARG A O 1
ATOM 465 N N . ASP A 1 69 ? 23.672 41.931 -20.682 1.00 65.66 69 ASP A N 1
ATOM 466 C CA . ASP A 1 69 ? 24.908 41.648 -21.402 1.00 69.72 69 ASP A CA 1
ATOM 467 C C . ASP A 1 69 ? 24.858 42.185 -22.834 1.00 68.21 69 ASP A C 1
ATOM 468 O O . ASP A 1 69 ? 25.869 42.673 -23.353 1.00 68.30 69 ASP A O 1
ATOM 473 N N . LEU A 1 70 ? 23.695 42.129 -23.478 1.00 67.68 70 LEU A N 1
ATOM 474 C CA . LEU A 1 70 ? 23.616 42.205 -24.929 1.00 65.14 70 LEU A CA 1
ATOM 475 C C . LEU A 1 70 ? 22.902 43.467 -25.411 1.00 62.72 70 LEU A C 1
ATOM 476 O O . LEU A 1 70 ? 22.167 44.123 -24.670 1.00 64.87 70 LEU A O 1
ATOM 481 N N . ASN A 1 71 ? 23.130 43.787 -26.687 1.00 58.10 71 ASN A N 1
ATOM 482 C CA . ASN A 1 71 ? 22.407 44.829 -27.402 1.00 56.37 71 ASN A CA 1
ATOM 483 C C . ASN A 1 71 ? 21.205 44.212 -28.089 1.00 58.12 71 ASN A C 1
ATOM 484 O O . ASN A 1 71 ? 21.358 43.570 -29.131 1.00 55.92 71 ASN A O 1
ATOM 489 N N . ILE A 1 72 ? 20.013 44.468 -27.546 1.00 58.40 72 ILE A N 1
ATOM 490 C CA . ILE A 1 72 ? 18.784 43.774 -27.917 1.00 49.67 72 ILE A CA 1
ATOM 491 C C . ILE A 1 72 ? 17.902 44.702 -28.739 1.00 52.30 72 ILE A C 1
ATOM 492 O O . ILE A 1 72 ? 17.681 45.855 -28.356 1.00 55.14 72 ILE A O 1
ATOM 497 N N . LEU A 1 73 ? 17.368 44.188 -29.846 1.00 53.55 73 LEU A N 1
ATOM 498 C CA . LEU A 1 73 ? 16.456 44.920 -30.717 1.00 49.91 73 LEU A CA 1
ATOM 499 C C . LEU A 1 73 ? 15.047 44.364 -30.586 1.00 49.88 73 LEU A C 1
ATOM 500 O O . LEU A 1 73 ? 14.826 43.163 -30.772 1.00 49.78 73 LEU A O 1
ATOM 505 N N . LEU A 1 74 ? 14.094 45.251 -30.310 1.00 51.55 74 LEU A N 1
ATOM 506 C CA . LEU A 1 74 ? 12.692 44.899 -30.160 1.00 44.65 74 LEU A CA 1
ATOM 507 C C . LEU A 1 74 ? 11.894 45.463 -31.327 1.00 45.05 74 LEU A C 1
ATOM 508 O O . LEU A 1 74 ? 11.916 46.669 -31.579 1.00 53.60 74 LEU A O 1
ATOM 513 N N . ILE A 1 75 ? 11.190 44.597 -32.029 1.00 44.25 75 ILE A N 1
ATOM 514 C CA . ILE A 1 75 ? 10.331 44.988 -33.133 1.00 46.37 75 ILE A CA 1
ATOM 515 C C . ILE A 1 75 ? 8.903 44.816 -32.667 1.00 51.23 75 ILE A C 1
ATOM 516 O O . ILE A 1 75 ? 8.524 43.721 -32.235 1.00 45.70 75 ILE A O 1
ATOM 521 N N . THR A 1 76 ? 8.099 45.874 -32.753 1.00 48.94 76 THR A N 1
ATOM 522 C CA . THR A 1 76 ? 6.751 45.752 -32.230 1.00 47.88 76 THR A CA 1
ATOM 523 C C . THR A 1 76 ? 5.698 46.033 -33.284 1.00 46.83 76 THR A C 1
ATOM 524 O O . THR A 1 76 ? 5.988 46.476 -34.396 1.00 47.23 76 THR A O 1
ATOM 528 N N . LYS A 1 77 ? 4.462 45.737 -32.891 1.00 48.67 77 LYS A N 1
ATOM 529 C CA . LYS A 1 77 ? 3.287 46.144 -33.643 1.00 54.72 77 LYS A CA 1
ATOM 530 C C . LYS A 1 77 ? 3.366 47.636 -33.948 1.00 57.83 77 LYS A C 1
ATOM 531 O O . LYS A 1 77 ? 3.676 48.438 -33.066 1.00 58.57 77 LYS A O 1
ATOM 537 N N . ASP A 1 78 ? 3.116 48.014 -35.200 1.00 64.43 78 ASP A N 1
ATOM 538 C CA . ASP A 1 78 ? 3.117 49.451 -35.557 1.00 63.02 78 ASP A CA 1
ATOM 539 C C . ASP A 1 78 ? 1.756 50.120 -35.322 1.00 64.05 78 ASP A C 1
ATOM 540 O O . ASP A 1 78 ? 0.749 49.651 -35.866 1.00 64.15 78 ASP A O 1
ATOM 545 N N . PRO A 1 79 ? 1.722 51.258 -34.585 1.00 66.77 79 PRO A N 1
ATOM 546 C CA . PRO A 1 79 ? 2.823 52.067 -34.028 1.00 63.79 79 PRO A CA 1
ATOM 547 C C . PRO A 1 79 ? 3.414 51.633 -32.673 1.00 59.25 79 PRO A C 1
ATOM 548 O O . PRO A 1 79 ? 2.728 51.304 -31.695 1.00 57.39 79 PRO A O 1
ATOM 552 N N . SER A 1 80 ? 4.742 51.709 -32.644 1.00 53.28 80 SER A N 1
ATOM 553 C CA . SER A 1 80 ? 5.560 51.213 -31.548 1.00 53.35 80 SER A CA 1
ATOM 554 C C . SER A 1 80 ? 5.676 52.188 -30.391 1.00 54.70 80 SER A C 1
ATOM 555 O O . SER A 1 80 ? 6.088 51.779 -29.296 1.00 53.45 80 SER A O 1
ATOM 558 N N . ALA A 1 81 ? 5.342 53.460 -30.619 1.00 52.96 81 ALA A N 1
ATOM 559 C CA . ALA A 1 81 ? 5.463 54.511 -29.622 1.00 43.28 81 ALA A CA 1
ATOM 560 C C . ALA A 1 81 ? 5.011 54.077 -28.228 1.00 45.11 81 ALA A C 1
ATOM 561 O O . ALA A 1 81 ? 5.694 54.367 -27.240 1.00 47.67 81 ALA A O 1
ATOM 563 N N . LEU A 1 82 ? 3.875 53.373 -28.127 1.00 43.86 82 LEU A N 1
ATOM 564 C CA . LEU A 1 82 ? 3.351 53.010 -26.811 1.00 43.48 82 LEU A CA 1
ATOM 565 C C . LEU A 1 82 ? 4.271 52.035 -26.089 1.00 49.33 82 LEU A C 1
ATOM 566 O O . LEU A 1 82 ? 4.549 52.207 -24.893 1.00 47.31 82 LEU A O 1
ATOM 571 N N . TYR A 1 83 ? 4.721 50.980 -26.787 1.00 47.48 83 TYR A N 1
ATOM 572 C CA . TYR A 1 83 ? 5.598 50.001 -26.154 1.00 47.81 83 TYR A CA 1
ATOM 573 C C . TYR A 1 83 ? 6.952 50.621 -25.838 1.00 47.03 83 TYR A C 1
ATOM 574 O O . TYR A 1 83 ? 7.517 50.401 -24.758 1.00 41.54 83 TYR A O 1
ATOM 583 N N . ARG A 1 84 ? 7.459 51.442 -26.754 1.00 47.11 84 ARG A N 1
ATOM 584 C CA . ARG A 1 84 ? 8.722 52.128 -26.518 1.00 46.29 84 ARG A CA 1
ATOM 585 C C . ARG A 1 84 ? 8.653 52.980 -25.258 1.00 49.21 84 ARG A C 1
ATOM 586 O O . ARG A 1 84 ? 9.518 52.880 -24.381 1.00 51.28 84 ARG A O 1
ATOM 594 N N . GLU A 1 85 ? 7.598 53.792 -25.132 1.00 49.52 85 GLU A N 1
ATOM 595 C CA . GLU A 1 85 ? 7.469 54.693 -23.991 1.00 51.05 85 GLU A CA 1
ATOM 596 C C . GLU A 1 85 ? 7.308 53.926 -22.686 1.00 48.92 85 GLU A C 1
ATOM 597 O O . GLU A 1 85 ? 7.968 54.238 -21.688 1.00 53.88 85 GLU A O 1
ATOM 603 N N . THR A 1 86 ? 6.442 52.912 -22.673 1.00 45.54 86 THR A N 1
ATOM 604 C CA . THR A 1 86 ? 6.225 52.138 -21.454 1.00 46.62 86 THR A CA 1
ATOM 605 C C . THR A 1 86 ? 7.498 51.431 -21.007 1.00 51.57 86 THR A C 1
ATOM 606 O O . THR A 1 86 ? 7.929 51.579 -19.858 1.00 53.72 86 THR A O 1
ATOM 610 N N . LEU A 1 87 ? 8.123 50.663 -21.906 1.00 50.58 87 LEU A N 1
ATOM 611 C CA . LEU A 1 87 ? 9.339 49.944 -21.534 1.00 52.41 87 LEU A CA 1
ATOM 612 C C . LEU A 1 87 ? 10.449 50.899 -21.114 1.00 54.96 87 LEU A C 1
ATOM 613 O O . LEU A 1 87 ? 11.209 50.602 -20.181 1.00 54.61 87 LEU A O 1
ATOM 618 N N . THR A 1 88 ? 10.550 52.055 -21.782 1.00 53.93 88 THR A N 1
ATOM 619 C CA . THR A 1 88 ? 11.659 52.967 -21.521 1.00 52.85 88 THR A CA 1
ATOM 620 C C . THR A 1 88 ? 11.508 53.665 -20.180 1.00 53.48 88 THR A C 1
ATOM 621 O O . THR A 1 88 ? 12.494 53.900 -19.476 1.00 54.93 88 THR A O 1
ATOM 625 N N . LYS A 1 89 ? 10.281 53.995 -19.801 1.00 55.46 89 LYS A N 1
ATOM 626 C CA . LYS A 1 89 ? 10.030 54.755 -18.587 1.00 59.86 89 LYS A CA 1
ATOM 627 C C . LYS A 1 89 ? 9.761 53.857 -17.384 1.00 58.17 89 LYS A C 1
ATOM 628 O O . LYS A 1 89 ? 9.207 54.320 -16.382 1.00 65.35 89 LYS A O 1
ATOM 634 N N . ASP A 1 90 ? 10.119 52.586 -17.462 1.00 59.44 90 ASP A N 1
ATOM 635 C CA . ASP A 1 90 ? 9.890 51.655 -16.373 1.00 56.72 90 ASP A CA 1
ATOM 636 C C . ASP A 1 90 ? 11.234 51.171 -15.859 1.00 59.42 90 ASP A C 1
ATOM 637 O O . ASP A 1 90 ? 12.103 50.787 -16.650 1.00 62.37 90 ASP A O 1
ATOM 642 N N . GLU A 1 91 ? 11.401 51.208 -14.533 1.00 64.73 91 GLU A N 1
ATOM 643 C CA . GLU A 1 91 ? 12.692 50.915 -13.916 1.00 64.93 91 GLU A CA 1
ATOM 644 C C . GLU A 1 91 ? 13.170 49.506 -14.239 1.00 66.94 91 GLU A C 1
ATOM 645 O O . GLU A 1 91 ? 14.380 49.270 -14.356 1.00 67.98 91 GLU A O 1
ATOM 651 N N . HIS A 1 92 ? 12.242 48.565 -14.400 1.00 62.22 92 HIS A N 1
ATOM 652 C CA . HIS A 1 92 ? 12.618 47.191 -14.695 1.00 62.04 92 HIS A CA 1
ATOM 653 C C . HIS A 1 92 ? 13.061 46.979 -16.132 1.00 58.58 92 HIS A C 1
ATOM 654 O O . HIS A 1 92 ? 13.688 45.958 -16.421 1.00 59.77 92 HIS A O 1
ATOM 661 N N . THR A 1 93 ? 12.745 47.898 -17.042 1.00 55.14 93 THR A N 1
ATOM 662 C CA . THR A 1 93 ? 13.016 47.645 -18.450 1.00 54.12 93 THR A CA 1
ATOM 663 C C . THR A 1 93 ? 13.658 48.819 -19.168 1.00 54.25 93 THR A C 1
ATOM 664 O O . THR A 1 93 ? 13.722 48.797 -20.404 1.00 52.25 93 THR A O 1
ATOM 668 N N . SER A 1 94 ? 14.148 49.828 -18.447 1.00 52.76 94 SER A N 1
ATOM 669 C CA . SER A 1 94 ? 14.578 51.055 -19.109 1.00 55.16 94 SER A CA 1
ATOM 670 C C . SER A 1 94 ? 15.747 50.800 -20.050 1.00 59.02 94 SER A C 1
ATOM 671 O O . SER A 1 94 ? 15.734 51.233 -21.206 1.00 62.5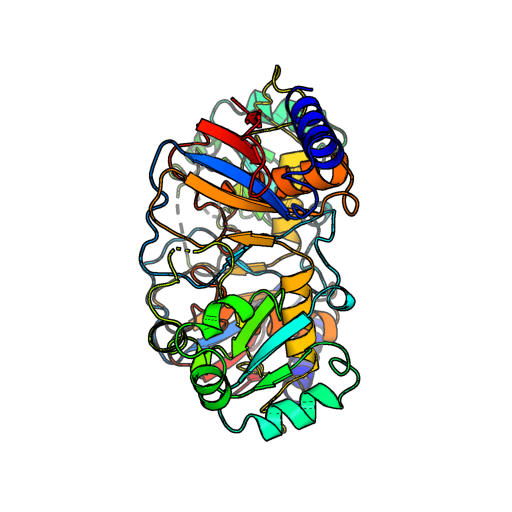5 94 SER A O 1
ATOM 674 N N . GLU A 1 95 ? 16.775 50.111 -19.574 1.00 61.95 95 GLU A N 1
ATOM 675 C CA . GLU A 1 95 ? 17.945 49.842 -20.392 1.00 60.76 95 GLU A CA 1
ATOM 676 C C . GLU A 1 95 ? 17.893 48.459 -21.020 1.00 57.20 95 GLU A C 1
ATOM 677 O O . GLU A 1 95 ? 18.889 48.015 -21.598 1.00 55.26 95 GLU A O 1
ATOM 683 N N . LEU A 1 96 ? 16.734 47.795 -20.951 1.00 55.69 96 LEU A N 1
ATOM 684 C CA . LEU A 1 96 ? 16.591 46.437 -21.463 1.00 44.49 96 LEU A CA 1
ATOM 685 C C . LEU A 1 96 ? 16.805 46.381 -22.969 1.00 48.77 96 LEU A C 1
ATOM 686 O O . LEU A 1 96 ? 17.522 45.511 -23.473 1.00 58.67 96 LEU A O 1
ATOM 691 N N . PHE A 1 97 ? 16.204 47.289 -23.712 1.00 52.90 97 PHE A N 1
ATOM 692 C CA . PHE A 1 97 ? 16.369 47.238 -25.153 1.00 49.24 97 PHE A CA 1
ATOM 693 C C . PHE A 1 97 ? 17.314 48.316 -25.649 1.00 52.92 97 PHE A C 1
ATOM 694 O O . PHE A 1 97 ? 17.555 49.327 -24.992 1.00 57.63 97 PHE A O 1
ATOM 702 N N . LYS A 1 98 ? 17.888 48.055 -26.816 1.00 54.03 98 LYS A N 1
ATOM 703 C CA . LYS A 1 98 ? 18.751 49.010 -27.484 1.00 52.94 98 LYS A CA 1
ATOM 704 C C . LYS A 1 98 ? 17.951 49.911 -28.406 1.00 56.59 98 LYS A C 1
ATOM 705 O O . LYS A 1 98 ? 18.231 51.107 -28.534 1.00 57.24 98 LYS A O 1
ATOM 711 N N . GLU A 1 99 ? 16.950 49.341 -29.047 1.00 53.45 99 GLU A N 1
ATOM 712 C CA . GLU A 1 99 ? 16.103 50.065 -29.964 1.00 51.47 99 GLU A CA 1
ATOM 713 C C . GLU A 1 99 ? 14.767 49.352 -29.958 1.00 51.78 99 GLU A C 1
ATOM 714 O O . GLU A 1 99 ? 14.717 48.122 -29.894 1.00 53.02 99 GLU A O 1
ATOM 720 N N . ILE A 1 100 ? 13.696 50.124 -30.013 1.00 45.12 100 ILE A N 1
ATOM 721 C CA . ILE A 1 100 ? 12.355 49.596 -30.137 1.00 43.31 100 ILE A CA 1
ATOM 722 C C . ILE A 1 100 ? 11.777 50.240 -31.383 1.00 49.49 100 ILE A C 1
ATOM 723 O O . ILE A 1 100 ? 11.680 51.470 -31.459 1.00 49.70 100 ILE A O 1
ATOM 728 N N . ILE A 1 101 ? 11.454 49.429 -32.386 1.00 47.25 101 ILE A N 1
ATOM 729 C CA . ILE A 1 101 ? 10.947 49.960 -33.641 1.00 48.16 101 ILE A CA 1
ATOM 730 C C . ILE A 1 101 ? 9.812 49.083 -34.142 1.00 48.62 101 ILE A C 1
ATOM 731 O O . ILE A 1 101 ? 9.710 47.900 -33.815 1.00 53.07 101 ILE A O 1
ATOM 736 N N . SER A 1 102 ? 8.950 49.697 -34.943 1.00 50.88 102 SER A N 1
ATOM 737 C CA . SER A 1 102 ? 7.819 49.010 -35.533 1.00 54.16 102 SER A CA 1
ATOM 738 C C . SER A 1 102 ? 8.282 48.074 -36.644 1.00 49.66 102 SER A C 1
ATOM 739 O O . SER A 1 102 ? 9.382 48.203 -37.178 1.00 49.41 102 SER A O 1
ATOM 742 N N . VAL A 1 103 ? 7.421 47.129 -37.011 1.00 49.45 103 VAL A N 1
ATOM 743 C CA . VAL A 1 103 ? 7.796 46.250 -38.114 1.00 54.05 103 VAL A CA 1
ATOM 744 C C . VAL A 1 103 ? 7.908 47.053 -39.408 1.00 53.46 103 VAL A C 1
ATOM 745 O O . VAL A 1 103 ? 8.775 46.778 -40.247 1.00 50.43 103 VAL A O 1
ATOM 749 N N . LYS A 1 104 ? 7.059 48.082 -39.575 1.00 51.88 104 LYS A N 1
ATOM 750 C CA . LYS A 1 104 ? 7.147 48.927 -40.767 1.00 48.51 104 LYS A CA 1
ATOM 751 C C . LYS A 1 104 ? 8.479 49.671 -40.810 1.00 47.61 104 LYS A C 1
ATOM 752 O O . LYS A 1 104 ? 9.087 49.806 -41.878 1.00 45.06 104 LYS A O 1
ATOM 758 N N . ASN A 1 105 ? 8.943 50.169 -39.659 1.00 49.66 105 ASN A N 1
ATOM 759 C CA . ASN A 1 105 ? 10.246 50.828 -39.609 1.00 50.29 105 ASN A CA 1
ATOM 760 C C . ASN A 1 105 ? 11.326 49.864 -40.054 1.00 56.19 105 ASN A C 1
ATOM 761 O O . ASN A 1 105 ? 12.269 50.252 -40.757 1.00 56.20 105 ASN A O 1
ATOM 766 N N . LEU A 1 106 ? 11.174 48.586 -39.687 1.00 55.96 106 LEU A N 1
ATOM 767 C CA . LEU A 1 106 ? 12.164 47.577 -40.035 1.00 54.19 106 LEU A CA 1
ATOM 768 C C . LEU A 1 106 ? 12.088 47.210 -41.515 1.00 51.84 106 LEU A C 1
ATOM 769 O O . LEU A 1 106 ? 13.121 47.104 -42.187 1.00 50.91 106 LEU A O 1
ATOM 774 N N . ARG A 1 107 ? 10.874 46.998 -42.043 1.00 48.26 107 ARG A N 1
ATOM 775 C CA . ARG A 1 107 ? 10.759 46.677 -43.461 1.00 52.79 107 ARG A CA 1
ATOM 776 C C . ARG A 1 107 ? 11.305 47.806 -44.332 1.00 59.29 107 ARG A C 1
ATOM 777 O O . ARG A 1 107 ? 11.844 47.546 -45.415 1.00 66.03 107 ARG A O 1
ATOM 785 N N . ARG A 1 108 ? 11.211 49.058 -43.866 1.00 55.15 108 ARG A N 1
ATOM 786 C CA . ARG A 1 108 ? 11.736 50.182 -44.633 1.00 54.46 108 ARG A CA 1
ATOM 787 C C . ARG A 1 108 ? 13.262 50.264 -44.583 1.00 56.81 108 ARG A C 1
ATOM 788 O O . ARG A 1 108 ? 13.865 50.831 -45.498 1.00 56.95 108 ARG A O 1
ATOM 796 N N . ARG A 1 109 ? 13.908 49.709 -43.546 1.00 54.91 109 ARG A N 1
ATOM 797 C CA . ARG A 1 109 ? 15.372 49.654 -43.536 1.00 55.06 109 ARG A CA 1
ATOM 798 C C . ARG A 1 109 ? 15.906 48.626 -44.533 1.00 57.05 109 ARG A C 1
ATOM 799 O O . ARG A 1 109 ? 16.929 48.862 -45.186 1.00 59.38 109 ARG A O 1
ATOM 807 N N . PHE A 1 110 ? 15.231 47.487 -44.663 1.00 62.48 110 PHE A N 1
ATOM 808 C CA . PHE A 1 110 ? 15.642 46.401 -45.549 1.00 64.27 110 PHE A CA 1
ATOM 809 C C . PHE A 1 110 ? 15.851 46.849 -46.998 1.00 61.34 110 PHE A C 1
ATOM 810 O O . PHE A 1 110 ? 14.905 47.231 -47.691 1.00 57.89 110 PHE A O 1
ATOM 818 N N . GLN A 1 117 ? 24.541 42.681 -42.151 1.00 75.34 117 GLN A N 1
ATOM 819 C CA . GLN A 1 117 ? 23.295 42.814 -42.905 1.00 81.94 117 GLN A CA 1
ATOM 820 C C . GLN A 1 117 ? 22.400 43.883 -42.280 1.00 80.87 117 GLN A C 1
ATOM 821 O O . GLN A 1 117 ? 22.745 45.069 -42.243 1.00 80.66 117 GLN A O 1
ATOM 827 N N . LEU A 1 118 ? 21.246 43.431 -41.786 1.00 82.28 118 LEU A N 1
ATOM 828 C CA . LEU A 1 118 ? 20.210 44.275 -41.202 1.00 72.69 118 LEU A CA 1
ATOM 829 C C . LEU A 1 118 ? 20.269 44.335 -39.689 1.00 72.57 118 LEU A C 1
ATOM 830 O O . LEU A 1 118 ? 19.890 45.353 -39.106 1.00 73.21 118 LEU A O 1
ATOM 835 N N . TYR A 1 119 ? 20.715 43.275 -39.027 1.00 71.98 119 TYR A N 1
ATOM 836 C CA . TYR A 1 119 ? 20.821 43.324 -37.582 1.00 69.06 119 TYR A CA 1
ATOM 837 C C . TYR A 1 119 ? 22.262 43.364 -37.118 1.00 69.79 119 TYR A C 1
ATOM 838 O O . TYR A 1 119 ? 22.532 43.040 -35.959 1.00 68.37 119 TYR A O 1
ATOM 847 N N . LYS A 1 120 ? 23.197 43.766 -37.988 1.00 74.63 120 LYS A N 1
ATOM 848 C CA . LYS A 1 120 ? 24.616 43.617 -37.655 1.00 76.41 120 LYS A CA 1
ATOM 849 C C . LYS A 1 120 ? 25.024 44.440 -36.438 1.00 76.70 120 LYS A C 1
ATOM 850 O O . LYS A 1 120 ? 26.160 44.299 -35.968 1.00 73.67 120 LYS A O 1
ATOM 856 N N . ASP A 1 121 ? 24.121 45.276 -35.911 1.00 77.97 121 ASP A N 1
ATOM 857 C CA . ASP A 1 121 ? 24.362 46.099 -34.731 1.00 74.14 121 ASP A CA 1
ATOM 858 C C . ASP A 1 121 ? 23.763 45.509 -33.457 1.00 70.91 121 ASP A C 1
ATOM 859 O O . ASP A 1 121 ? 23.792 46.167 -32.409 1.00 66.91 121 ASP A O 1
ATOM 864 N N . PHE A 1 122 ? 23.218 44.291 -33.518 1.00 69.89 122 PHE A N 1
ATOM 865 C CA . PHE A 1 122 ? 22.508 43.713 -32.387 1.00 64.15 122 PHE A CA 1
ATOM 866 C C . PHE A 1 122 ? 22.938 42.276 -32.144 1.00 64.22 122 PHE A C 1
ATOM 867 O O . PHE A 1 122 ? 23.078 41.472 -33.072 1.00 61.54 122 PHE A O 1
ATOM 875 N N . ASP A 1 123 ? 23.098 41.952 -30.874 1.00 61.49 123 ASP A N 1
ATOM 876 C CA . ASP A 1 123 ? 23.365 40.584 -30.487 1.00 54.33 123 ASP A CA 1
ATOM 877 C C . ASP A 1 123 ? 22.112 39.747 -30.450 1.00 56.24 123 ASP A C 1
ATOM 878 O O . ASP A 1 123 ? 22.202 38.521 -30.489 1.00 63.89 123 ASP A O 1
ATOM 883 N N . LEU A 1 124 ? 20.951 40.375 -30.404 1.00 52.67 124 LEU A N 1
ATOM 884 C CA . LEU A 1 124 ? 19.711 39.647 -30.209 1.00 50.96 124 LEU A CA 1
ATOM 885 C C . LEU A 1 124 ? 18.599 40.493 -30.798 1.00 53.45 124 LEU A C 1
ATOM 886 O O . LEU A 1 124 ? 18.652 41.717 -30.753 1.00 51.03 124 LEU A O 1
ATOM 891 N N . VAL A 1 125 ? 17.610 39.845 -31.381 1.00 52.52 125 VAL A N 1
ATOM 892 C CA . VAL A 1 125 ? 16.441 40.566 -31.836 1.00 48.03 125 VAL A CA 1
ATOM 893 C C . VAL A 1 125 ? 15.228 39.759 -31.416 1.00 46.74 125 VAL A C 1
ATOM 894 O O . VAL A 1 125 ? 15.166 38.548 -31.633 1.00 51.72 125 VAL A O 1
ATOM 898 N N . VAL A 1 126 ? 14.310 40.414 -30.735 1.00 49.17 126 VAL A N 1
ATOM 899 C CA . VAL A 1 126 ? 13.041 39.836 -30.328 1.00 49.98 126 VAL A CA 1
ATOM 900 C C . VAL A 1 126 ? 11.934 40.661 -30.969 1.00 50.58 126 VAL A C 1
ATOM 901 O O . VAL A 1 126 ? 12.054 41.884 -31.095 1.00 50.54 126 VAL A O 1
ATOM 905 N N . ALA A 1 127 ? 10.875 39.998 -31.401 1.00 49.58 127 ALA A N 1
ATOM 906 C CA . ALA A 1 127 ? 9.762 40.672 -32.047 1.00 44.22 127 ALA A CA 1
ATOM 907 C C . ALA A 1 127 ? 8.466 40.287 -31.358 1.00 45.79 127 ALA A C 1
ATOM 908 O O . ALA A 1 127 ? 8.331 39.170 -30.857 1.00 52.36 127 ALA A O 1
ATOM 910 N N . ASP A 1 128 ? 7.544 41.232 -31.292 1.00 46.87 128 ASP A N 1
ATOM 911 C CA . ASP A 1 128 ? 6.168 40.938 -30.935 1.00 50.82 128 ASP A CA 1
ATOM 912 C C . ASP A 1 128 ? 5.719 39.769 -31.780 1.00 54.15 128 ASP A C 1
ATOM 913 O O . ASP A 1 128 ? 5.829 39.808 -33.010 1.00 56.52 128 ASP A O 1
ATOM 918 N N . TYR A 1 129 ? 5.264 38.701 -31.129 1.00 54.27 129 TYR A N 1
ATOM 919 C CA . TYR A 1 129 ? 4.856 37.539 -31.909 1.00 56.72 129 TYR A CA 1
ATOM 920 C C . TYR A 1 129 ? 3.787 37.908 -32.934 1.00 57.70 129 TYR A C 1
ATOM 921 O O . TYR A 1 129 ? 3.675 37.246 -33.971 1.00 59.26 129 TYR A O 1
ATOM 930 N N . ARG A 1 130 ? 3.057 39.001 -32.705 1.00 56.15 130 ARG A N 1
ATOM 931 C CA . ARG A 1 130 ? 1.972 39.367 -33.604 1.00 56.76 130 ARG A CA 1
ATOM 932 C C . ARG A 1 130 ? 2.486 39.883 -34.946 1.00 58.32 130 ARG A C 1
ATOM 933 O O . ARG A 1 130 ? 1.770 39.798 -35.950 1.00 60.88 130 ARG A O 1
ATOM 941 N N . VAL A 1 131 ? 3.708 40.416 -34.990 1.00 59.12 131 VAL A N 1
ATOM 942 C CA . VAL A 1 131 ? 4.291 40.955 -36.216 1.00 62.84 131 VAL A CA 1
ATOM 943 C C . VAL A 1 131 ? 5.414 40.071 -36.733 1.00 62.84 131 VAL A C 1
ATOM 944 O O . VAL A 1 131 ? 6.165 40.482 -37.624 1.00 63.70 131 VAL A O 1
ATOM 948 N N . HIS A 1 132 ? 5.544 38.861 -36.194 1.00 59.80 132 HIS A N 1
ATOM 949 C CA . HIS A 1 132 ? 6.663 38.000 -36.556 1.00 67.15 132 HIS A CA 1
ATOM 950 C C . HIS A 1 132 ? 6.586 37.565 -38.013 1.00 70.45 132 HIS A C 1
ATOM 951 O O . HIS A 1 132 ? 7.601 37.552 -38.719 1.00 70.20 132 HIS A O 1
ATOM 958 N N . HIS A 1 133 ? 5.396 37.197 -38.481 1.00 71.07 133 HIS A N 1
ATOM 959 C CA . HIS A 1 133 ? 5.253 36.731 -39.852 1.00 71.61 133 HIS A CA 1
ATOM 960 C C . HIS A 1 133 ? 5.500 37.834 -40.873 1.00 73.86 133 HIS A C 1
ATOM 961 O O . HIS A 1 133 ? 5.583 37.534 -42.069 1.00 76.00 133 HIS A O 1
ATOM 968 N N . LEU A 1 134 ? 5.583 39.094 -40.438 1.00 70.54 134 LEU A N 1
ATOM 969 C CA . LEU A 1 134 ? 5.857 40.222 -41.316 1.00 67.31 134 LEU A CA 1
ATOM 970 C C . LEU A 1 134 ? 7.350 40.580 -41.390 1.00 73.19 134 LEU A C 1
ATOM 971 O O . LEU A 1 134 ? 7.697 41.663 -41.877 1.00 75.88 134 LEU A O 1
ATOM 976 N N . LEU A 1 135 ? 8.237 39.705 -40.934 1.00 68.79 135 LEU A N 1
ATOM 977 C CA . LEU A 1 135 ? 9.633 40.108 -40.982 1.00 65.97 135 LEU A CA 1
ATOM 978 C C . LEU A 1 135 ? 10.292 39.642 -42.279 1.00 71.17 135 LEU A C 1
ATOM 979 O O . LEU A 1 135 ? 9.878 38.636 -42.867 1.00 74.97 135 LEU A O 1
ATOM 984 N N . PRO A 1 136 ? 11.334 40.345 -42.762 1.00 75.27 136 PRO A N 1
ATOM 985 C CA . PRO A 1 136 ? 11.963 39.933 -44.020 1.00 74.61 136 PRO A CA 1
ATOM 986 C C . PRO A 1 136 ? 13.122 38.968 -43.803 1.00 69.53 136 PRO A C 1
ATOM 987 O O . PRO A 1 136 ? 13.335 38.109 -44.660 1.00 75.11 136 PRO A O 1
ATOM 991 N N . TYR A 1 144 ? 19.499 32.845 -44.550 1.00 107.10 144 TYR A N 1
ATOM 992 C CA . TYR A 1 144 ? 20.905 32.650 -44.215 1.00 101.74 144 TYR A CA 1
ATOM 993 C C . TYR A 1 144 ? 20.974 31.750 -42.993 1.00 105.42 144 TYR A C 1
ATOM 994 O O . TYR A 1 144 ? 20.325 32.017 -41.977 1.00 101.28 144 TYR A O 1
ATOM 1003 N N . HIS A 1 145 ? 21.764 30.680 -43.105 1.00 110.45 145 HIS A N 1
ATOM 1004 C CA . HIS A 1 145 ? 21.845 29.618 -42.105 1.00 102.48 145 HIS A CA 1
ATOM 1005 C C . HIS A 1 145 ? 23.212 29.695 -41.420 1.00 96.66 145 HIS A C 1
ATOM 1006 O O . HIS A 1 145 ? 24.239 29.402 -42.039 1.00 94.69 145 HIS A O 1
ATOM 1013 N N . GLY A 1 146 ? 23.216 30.096 -40.143 1.00 97.25 146 GLY A N 1
ATOM 1014 C CA . GLY A 1 146 ? 24.418 30.281 -39.342 1.00 89.74 146 GLY A CA 1
ATOM 1015 C C . GLY A 1 146 ? 24.330 31.558 -38.527 1.00 98.21 146 GLY A C 1
ATOM 1016 O O . GLY A 1 146 ? 25.327 32.051 -37.987 1.00 98.26 146 GLY A O 1
ATOM 1017 N N . SER A 1 147 ? 23.115 32.088 -38.422 1.00 96.13 147 SER A N 1
ATOM 1018 C CA . SER A 1 147 ? 22.866 33.453 -37.990 1.00 88.61 147 SER A CA 1
ATOM 1019 C C . SER A 1 147 ? 22.245 33.458 -36.603 1.00 81.02 147 SER A C 1
ATOM 1020 O O . SER A 1 147 ? 21.164 32.898 -36.396 1.00 81.05 147 SER A O 1
ATOM 1023 N N . LYS A 1 148 ? 22.926 34.114 -35.668 1.00 83.16 148 LYS A N 1
ATOM 1024 C CA . LYS A 1 148 ? 22.350 34.362 -34.352 1.00 78.53 148 LYS A CA 1
ATOM 1025 C C . LYS A 1 148 ? 21.123 35.264 -34.437 1.00 77.64 148 LYS A C 1
ATOM 1026 O O . LYS A 1 148 ? 20.126 35.027 -33.743 1.00 81.07 148 LYS A O 1
ATOM 1032 N N . LYS A 1 149 ? 21.181 36.316 -35.259 1.00 75.77 149 LYS A N 1
ATOM 1033 C CA . LYS A 1 149 ? 20.209 37.398 -35.201 1.00 72.85 149 LYS A CA 1
ATOM 1034 C C . LYS A 1 149 ? 18.797 36.988 -35.673 1.00 71.12 149 LYS A C 1
ATOM 1035 O O . LYS A 1 149 ? 17.967 37.882 -35.852 1.00 69.27 149 LYS A O 1
ATOM 1041 N N . LEU A 1 150 ? 18.480 35.699 -35.872 1.00 65.89 150 LEU A N 1
ATOM 1042 C CA . LEU A 1 150 ? 17.098 35.318 -36.190 1.00 59.60 150 LEU A CA 1
ATOM 1043 C C . LEU A 1 150 ? 16.179 35.673 -35.028 1.00 61.30 150 LEU A C 1
ATOM 1044 O O . LEU A 1 150 ? 16.527 35.412 -33.871 1.00 61.79 150 LEU A O 1
ATOM 1049 N N . PRO A 1 151 ? 15.008 36.252 -35.292 1.00 62.28 151 PRO A N 1
ATOM 1050 C CA . PRO A 1 151 ? 14.195 36.814 -34.213 1.00 56.43 151 PRO A CA 1
ATOM 1051 C C . PRO A 1 151 ? 13.425 35.775 -33.432 1.00 48.11 151 PRO A C 1
ATOM 1052 O O . PRO A 1 151 ? 12.771 34.898 -34.001 1.00 51.76 151 PRO A O 1
ATOM 1056 N N . TYR A 1 152 ? 13.450 35.936 -32.112 1.00 47.43 152 TYR A N 1
ATOM 1057 C CA . TYR A 1 152 ? 12.529 35.234 -31.235 1.00 51.87 152 TYR A CA 1
ATOM 1058 C C . TYR A 1 152 ? 11.141 35.885 -31.250 1.00 51.30 152 TYR A C 1
ATOM 1059 O O . TYR A 1 152 ? 10.945 37.010 -31.717 1.00 56.97 152 TYR A O 1
ATOM 1068 N N . MET A 1 153 ? 10.164 35.160 -30.720 1.00 48.22 153 MET A N 1
ATOM 1069 C CA . MET A 1 153 ? 8.830 35.679 -30.461 1.00 49.13 153 MET A CA 1
ATOM 1070 C C . MET A 1 153 ? 8.676 35.948 -28.969 1.00 53.99 153 MET A C 1
ATOM 1071 O O . MET A 1 153 ? 9.130 35.148 -28.143 1.00 53.11 153 MET A O 1
ATOM 1076 N N . ILE A 1 154 ? 8.024 37.065 -28.622 1.00 47.90 154 ILE A N 1
ATOM 1077 C CA . ILE A 1 154 ? 7.642 37.350 -27.243 1.00 43.72 154 ILE A CA 1
ATOM 1078 C C . ILE A 1 154 ? 6.246 37.948 -27.223 1.00 47.93 154 ILE A C 1
ATOM 1079 O O . ILE A 1 154 ? 5.713 38.382 -28.248 1.00 47.78 154 ILE A O 1
ATOM 1084 N N . ARG A 1 155 ? 5.673 37.996 -26.020 1.00 45.02 155 ARG A N 1
ATOM 1085 C CA . ARG A 1 155 ? 4.429 38.709 -25.767 1.00 50.85 155 ARG A CA 1
ATOM 1086 C C . ARG A 1 155 ? 4.713 40.017 -25.032 1.00 49.94 155 ARG A C 1
ATOM 1087 O O . ARG A 1 155 ? 5.529 40.053 -24.101 1.00 45.38 155 ARG A O 1
ATOM 1095 N N . MET A 1 156 ? 4.036 41.094 -25.461 1.00 45.17 156 MET A N 1
ATOM 1096 C CA . MET A 1 156 ? 4.009 42.327 -24.673 1.00 48.94 156 MET A CA 1
ATOM 1097 C C . MET A 1 156 ? 3.082 42.235 -23.468 1.00 48.29 156 MET A C 1
ATOM 1098 O O . MET A 1 156 ? 3.188 43.061 -22.558 1.00 50.70 156 MET A O 1
ATOM 1103 N N . SER A 1 157 ? 2.167 41.269 -23.442 1.00 48.11 157 SER A N 1
ATOM 1104 C CA . SER A 1 157 ? 1.158 41.209 -22.397 1.00 49.68 157 SER A CA 1
ATOM 1105 C C . SER A 1 157 ? 0.759 39.767 -22.148 1.00 47.01 157 SER A C 1
ATOM 1106 O O . SER A 1 157 ? 0.660 38.968 -23.082 1.00 47.98 157 SER A O 1
ATOM 1109 N N . LYS A 1 158 ? 0.486 39.463 -20.885 1.00 44.37 158 LYS A N 1
ATOM 1110 C CA . LYS A 1 158 ? 0.031 38.138 -20.507 1.00 44.33 158 LYS A CA 1
ATOM 1111 C C . LYS A 1 158 ? -1.304 37.829 -21.187 1.00 49.30 158 LYS A C 1
ATOM 1112 O O . LYS A 1 158 ? -2.165 38.702 -21.314 1.00 49.15 158 LYS A O 1
ATOM 1118 N N . GLU A 1 159 ? -1.467 36.592 -21.676 1.00 45.33 159 GLU A N 1
ATOM 1119 C CA . GLU A 1 159 ? -2.756 36.249 -22.272 1.00 48.42 159 GLU A CA 1
ATOM 1120 C C . GLU A 1 159 ? -3.877 36.357 -21.248 1.00 50.91 159 GLU A C 1
ATOM 1121 O O . GLU A 1 159 ? -5.017 36.676 -21.601 1.00 49.72 159 GLU A O 1
ATOM 1127 N N . VAL A 1 160 ? -3.576 36.086 -19.985 1.00 47.86 160 VAL A N 1
ATOM 1128 C CA . VAL A 1 160 ? -4.524 36.222 -18.887 1.00 43.28 160 VAL A CA 1
ATOM 1129 C C . VAL A 1 160 ? -3.717 36.567 -17.655 1.00 48.95 160 VAL A C 1
ATOM 1130 O O . VAL A 1 160 ? -2.787 35.833 -17.301 1.00 52.70 160 VAL A O 1
ATOM 1134 N N . LYS A 1 161 ? -4.057 37.671 -16.994 1.00 48.26 161 LYS A N 1
ATOM 1135 C CA . LYS A 1 161 ? -3.512 37.978 -15.677 1.00 50.34 161 LYS A CA 1
ATOM 1136 C C . LYS A 1 161 ? -4.605 37.756 -14.640 1.00 56.58 161 LYS A C 1
ATOM 1137 O O . LYS A 1 161 ? -5.731 38.231 -14.813 1.00 59.65 161 LYS A O 1
ATOM 1143 N N . LEU A 1 162 ? -4.287 37.000 -13.586 1.00 57.15 162 LEU A N 1
ATOM 1144 C CA . LEU A 1 162 ? -5.276 36.741 -12.540 1.00 56.51 162 LEU A CA 1
ATOM 1145 C C . LEU A 1 162 ? -5.377 37.899 -11.557 1.00 59.37 162 LEU A C 1
ATOM 1146 O O . LEU A 1 162 ? -6.432 38.096 -10.936 1.00 56.83 162 LEU A O 1
ATOM 1151 N N . LYS A 1 163 ? -4.288 38.650 -11.392 1.00 63.89 163 LYS A N 1
ATOM 1152 C CA . LYS A 1 163 ? -4.229 39.760 -10.452 1.00 63.23 163 LYS A CA 1
ATOM 1153 C C . LYS A 1 163 ? -4.909 40.977 -11.060 1.00 65.14 163 LYS A C 1
ATOM 1154 O O . LYS A 1 163 ? -4.530 41.426 -12.149 1.00 63.46 163 LYS A O 1
ATOM 1160 N N . ARG A 1 164 ? -5.913 41.497 -10.357 1.00 67.21 164 ARG A N 1
ATOM 1161 C CA . ARG A 1 164 ? -6.592 42.749 -10.684 1.00 67.64 164 ARG A CA 1
ATOM 1162 C C . ARG A 1 164 ? -7.035 42.780 -12.151 1.00 67.06 164 ARG A C 1
ATOM 1163 O O . ARG A 1 164 ? -6.502 43.512 -12.999 1.00 59.44 164 ARG A O 1
ATOM 1171 N N . GLN A 1 165 ? -8.068 41.957 -12.397 1.00 58.82 165 GLN A N 1
ATOM 1172 C CA . GLN A 1 165 ? -8.586 41.705 -13.736 1.00 55.99 165 GLN A CA 1
ATOM 1173 C C . GLN A 1 165 ? -9.321 42.897 -14.328 1.00 60.56 165 GLN A C 1
ATOM 1174 O O . GLN A 1 165 ? -9.523 42.940 -15.546 1.00 61.83 165 GLN A O 1
ATOM 1180 N N . GLN A 1 166 ? -9.726 43.858 -13.514 1.00 62.07 166 GLN A N 1
ATOM 1181 C CA . GLN A 1 166 ? -10.415 45.028 -14.063 1.00 59.65 166 GLN A CA 1
ATOM 1182 C C . GLN A 1 166 ? -9.509 45.896 -14.930 1.00 62.23 166 GLN A C 1
ATOM 1183 O O . GLN A 1 166 ? -9.919 46.972 -15.399 1.00 62.51 166 GLN A O 1
ATOM 1189 N N . MET A 1 167 ? -8.286 45.437 -15.170 1.00 66.15 167 MET A N 1
ATOM 1190 C CA . MET A 1 167 ? -7.296 46.221 -15.890 1.00 61.61 167 MET A CA 1
ATOM 1191 C C . MET A 1 167 ? -6.436 45.268 -16.702 1.00 64.95 167 MET A C 1
ATOM 1192 O O . MET A 1 167 ? -5.860 44.338 -16.133 1.00 66.91 167 MET A O 1
ATOM 1197 N N . VAL A 1 168 ? -6.360 45.482 -18.016 1.00 64.60 168 VAL A N 1
ATOM 1198 C CA . VAL A 1 168 ? -5.492 44.703 -18.895 1.00 61.25 168 VAL A CA 1
ATOM 1199 C C . VAL A 1 168 ? -4.330 45.577 -19.335 1.00 57.88 168 VAL A C 1
ATOM 1200 O O . VAL A 1 168 ? -4.522 46.728 -19.737 1.00 62.68 168 VAL A O 1
ATOM 1204 N N . GLU A 1 169 ? -3.125 45.037 -19.250 1.00 57.45 169 GLU A N 1
ATOM 1205 C CA . GLU A 1 169 ? -1.942 45.731 -19.721 1.00 55.90 169 GLU A CA 1
ATOM 1206 C C . GLU A 1 169 ? -1.673 45.353 -21.168 1.00 56.5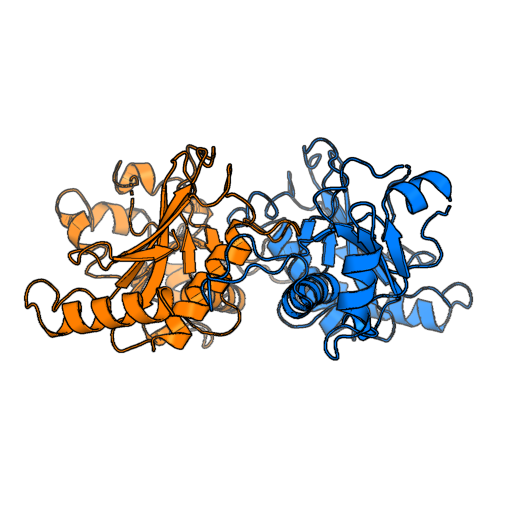9 169 GLU A C 1
ATOM 1207 O O . GLU A 1 169 ? -1.512 44.168 -21.477 1.00 56.85 169 GLU A O 1
ATOM 1213 N N . LYS A 1 170 ? -1.629 46.357 -22.050 1.00 55.55 170 LYS A N 1
ATOM 1214 C CA . LYS A 1 170 ? -1.189 46.137 -23.425 1.00 54.30 170 LYS A CA 1
ATOM 1215 C C . LYS A 1 170 ? 0.309 45.909 -23.499 1.00 52.83 170 LYS A C 1
ATOM 1216 O O . LYS A 1 170 ? 0.791 45.308 -24.467 1.00 52.54 170 LYS A O 1
ATOM 1222 N N . CYS A 1 171 ? 1.045 46.408 -22.509 1.00 50.25 171 CYS A N 1
ATOM 1223 C CA . CYS A 1 171 ? 2.491 46.258 -22.441 1.00 52.29 171 CYS A CA 1
ATOM 1224 C C . CYS A 1 171 ? 2.891 46.156 -20.976 1.00 56.87 171 CYS A C 1
ATOM 1225 O O . CYS A 1 171 ? 2.675 47.097 -20.198 1.00 52.68 171 CYS A O 1
ATOM 1228 N N . ASP A 1 172 ? 3.500 45.017 -20.624 1.00 52.81 172 ASP A N 1
ATOM 1229 C CA . ASP A 1 172 ? 3.735 44.579 -19.246 1.00 55.48 172 ASP A CA 1
ATOM 1230 C C . ASP A 1 172 ? 5.239 44.415 -19.065 1.00 54.78 172 ASP A C 1
ATOM 1231 O O . ASP A 1 172 ? 5.779 43.320 -19.290 1.00 55.91 172 ASP A O 1
ATOM 1236 N N . PRO A 1 173 ? 5.952 45.464 -18.647 1.00 52.33 173 PRO A N 1
ATOM 1237 C CA . PRO A 1 173 ? 7.421 45.448 -18.782 1.00 53.54 173 PRO A CA 1
ATOM 1238 C C . PRO A 1 173 ? 8.095 44.366 -17.950 1.00 53.30 173 PRO A C 1
ATOM 1239 O O . PRO A 1 173 ? 9.161 43.863 -18.336 1.00 50.16 173 PRO A O 1
ATOM 1243 N N . ILE A 1 174 ? 7.496 43.991 -16.816 1.00 56.38 174 ILE A N 1
ATOM 1244 C CA . ILE A 1 174 ? 7.998 42.865 -16.033 1.00 57.97 174 ILE A CA 1
ATOM 1245 C C . ILE A 1 174 ? 7.875 41.573 -16.834 1.00 54.20 174 ILE A C 1
ATOM 1246 O O . ILE A 1 174 ? 8.812 40.769 -16.906 1.00 54.86 174 ILE A O 1
ATOM 1251 N N . TYR A 1 175 ? 6.719 41.365 -17.454 1.00 52.57 175 TYR A N 1
ATOM 1252 C CA . TYR A 1 175 ? 6.500 40.177 -18.259 1.00 54.29 175 TYR A CA 1
ATOM 1253 C C . TYR A 1 175 ? 7.439 40.121 -19.457 1.00 53.64 175 TYR A C 1
ATOM 1254 O O . TYR A 1 175 ? 7.874 39.037 -19.859 1.00 54.02 175 TYR A O 1
ATOM 1263 N N . VAL A 1 176 ? 7.736 41.271 -20.057 1.00 51.63 176 VAL A N 1
ATOM 1264 C CA . VAL A 1 176 ? 8.690 41.308 -21.159 1.00 52.05 176 VAL A CA 1
ATOM 1265 C C . VAL A 1 176 ? 10.076 40.952 -20.646 1.00 52.39 176 VAL A C 1
ATOM 1266 O O . VAL A 1 176 ? 10.758 40.078 -21.197 1.00 46.52 176 VAL A O 1
ATOM 1270 N N . ARG A 1 177 ? 10.500 41.606 -19.562 1.00 51.87 177 ARG A N 1
ATOM 1271 C CA . ARG A 1 177 ? 11.795 41.280 -18.978 1.00 53.91 177 ARG A CA 1
ATOM 1272 C C . ARG A 1 177 ? 11.893 39.799 -18.644 1.00 54.98 177 ARG A C 1
ATOM 1273 O O . ARG A 1 177 ? 12.922 39.164 -18.905 1.00 54.84 177 ARG A O 1
ATOM 1281 N N . ALA A 1 178 ? 10.831 39.233 -18.071 1.00 52.77 178 ALA A N 1
ATOM 1282 C CA . ALA A 1 178 ? 10.818 37.807 -17.785 1.00 46.99 178 ALA A CA 1
ATOM 1283 C C . ALA A 1 178 ? 11.176 37.016 -19.033 1.00 51.87 178 ALA A C 1
ATOM 1284 O O . ALA A 1 178 ? 12.156 36.262 -19.048 1.00 54.37 178 ALA A O 1
ATOM 1286 N N . GLN A 1 179 ? 10.424 37.238 -20.116 1.00 50.70 179 GLN A N 1
ATOM 1287 C CA . GLN A 1 179 ? 10.685 36.551 -21.378 1.00 48.19 179 GLN A CA 1
ATOM 1288 C C . GLN A 1 179 ? 12.127 36.737 -21.847 1.00 50.16 179 GLN A C 1
ATOM 1289 O O . GLN A 1 179 ? 12.747 35.796 -22.354 1.00 54.97 179 GLN A O 1
ATOM 1295 N N . LEU A 1 180 ? 12.689 37.928 -21.678 1.00 49.95 180 LEU A N 1
ATOM 1296 C CA . LEU A 1 180 ? 14.045 38.135 -22.175 1.00 52.33 180 LEU A CA 1
ATOM 1297 C C . LEU A 1 180 ? 15.063 37.440 -21.294 1.00 55.11 180 LEU A C 1
ATOM 1298 O O . LEU A 1 180 ? 16.055 36.887 -21.790 1.00 55.40 180 LEU A O 1
ATOM 1303 N N . ARG A 1 181 ? 14.843 37.481 -19.981 1.00 51.24 181 ARG A N 1
ATOM 1304 C CA . ARG A 1 181 ? 15.677 36.714 -19.077 1.00 51.05 181 ARG A CA 1
ATOM 1305 C C . ARG A 1 181 ? 15.735 35.256 -19.515 1.00 57.66 181 ARG A C 1
ATOM 1306 O O . ARG A 1 181 ? 16.821 34.692 -19.687 1.00 57.80 181 ARG A O 1
ATOM 1314 N N . SER A 1 182 ? 14.569 34.649 -19.764 1.00 55.90 182 SER A N 1
ATOM 1315 C CA . SER A 1 182 ? 14.536 33.260 -20.202 1.00 57.12 182 SER A CA 1
ATOM 1316 C C . SER A 1 182 ? 15.138 33.057 -21.588 1.00 58.31 182 SER A C 1
ATOM 1317 O O . SER A 1 182 ? 15.450 31.920 -21.945 1.00 58.24 182 SER A O 1
ATOM 1320 N N . ILE A 1 183 ? 15.290 34.099 -22.396 1.00 56.49 183 ILE A N 1
ATOM 1321 C CA . ILE A 1 183 ? 15.895 33.874 -23.705 1.00 55.02 183 ILE A CA 1
ATOM 1322 C C . ILE A 1 183 ? 17.403 33.989 -23.628 1.00 57.90 183 ILE A C 1
ATOM 1323 O O . ILE A 1 183 ? 18.124 33.219 -24.263 1.00 62.52 183 ILE A O 1
ATOM 1328 N N . CYS A 1 184 ? 17.901 34.925 -22.834 1.00 57.14 184 CYS A N 1
ATOM 1329 C CA . CYS A 1 184 ? 19.336 35.123 -22.773 1.00 57.66 184 CYS A CA 1
ATOM 1330 C C . CYS A 1 184 ? 20.046 34.031 -21.969 1.00 61.11 184 CYS A C 1
ATOM 1331 O O . CYS A 1 184 ? 21.193 33.684 -22.287 1.00 57.47 184 CYS A O 1
ATOM 1334 N N . LYS A 1 185 ? 19.388 33.464 -20.945 1.00 56.26 185 LYS A N 1
ATOM 1335 C CA . LYS A 1 185 ? 20.090 32.544 -20.055 1.00 55.73 185 LYS A CA 1
ATOM 1336 C C . LYS A 1 185 ? 20.204 31.157 -20.670 1.00 57.45 185 LYS A C 1
ATOM 1337 O O . LYS A 1 185 ? 21.174 30.437 -20.414 1.00 57.18 185 LYS A O 1
ATOM 1343 N N . ASN A 1 186 ? 19.229 30.780 -21.473 1.00 52.44 186 ASN A N 1
ATOM 1344 C CA . ASN A 1 186 ? 19.254 29.543 -22.211 1.00 49.64 186 ASN A CA 1
ATOM 1345 C C . ASN A 1 186 ? 19.945 29.774 -23.553 1.00 50.82 186 ASN A C 1
ATOM 1346 O O . ASN A 1 186 ? 20.470 30.854 -23.834 1.00 48.85 186 ASN A O 1
ATOM 1351 N N . THR A 1 187 ? 19.975 28.732 -24.374 1.00 50.05 187 THR A N 1
ATOM 1352 C CA . THR A 1 187 ? 20.430 28.804 -25.751 1.00 44.76 187 THR A CA 1
ATOM 1353 C C . THR A 1 187 ? 19.278 28.341 -26.623 1.00 40.27 187 THR A C 1
ATOM 1354 O O . THR A 1 187 ? 18.191 28.069 -26.124 1.00 44.40 187 THR A O 1
ATOM 1358 N N . SER A 1 188 ? 19.532 28.213 -27.922 1.00 41.93 188 SER A N 1
ATOM 1359 C CA . SER A 1 188 ? 18.462 28.006 -28.890 1.00 44.42 188 SER A CA 1
ATOM 1360 C C . SER A 1 188 ? 18.945 27.121 -30.045 1.00 44.76 188 SER A C 1
ATOM 1361 O O . SER A 1 188 ? 20.139 26.811 -30.167 1.00 41.48 188 SER A O 1
ATOM 1364 N N . TYR A 1 189 ? 18.006 26.734 -30.917 1.00 40.25 189 TYR A N 1
ATOM 1365 C CA . TYR A 1 189 ? 18.364 26.104 -32.187 1.00 44.02 189 TYR A CA 1
ATOM 1366 C C . TYR A 1 189 ? 17.225 26.312 -33.179 1.00 44.36 189 TYR A C 1
ATOM 1367 O O . TYR A 1 189 ? 16.078 26.530 -32.790 1.00 46.66 189 TYR A O 1
ATOM 1376 N N . ILE A 1 190 ? 17.551 26.215 -34.465 1.00 45.66 190 ILE A N 1
ATOM 1377 C CA . ILE A 1 190 ? 16.613 26.482 -35.550 1.00 49.51 190 ILE A CA 1
ATOM 1378 C C . ILE A 1 190 ? 16.324 25.152 -36.234 1.00 50.57 190 ILE A C 1
ATOM 1379 O O . ILE A 1 190 ? 17.210 24.601 -36.901 1.00 59.00 190 ILE A O 1
ATOM 1384 N N . PRO A 1 191 ? 15.128 24.593 -36.085 1.00 54.56 191 PRO A N 1
ATOM 1385 C CA . PRO A 1 191 ? 14.857 23.284 -36.679 1.00 60.23 191 PRO A CA 1
ATOM 1386 C C . PRO A 1 191 ? 15.087 23.303 -38.180 1.00 67.67 191 PRO A C 1
ATOM 1387 O O . PRO A 1 191 ? 14.939 24.336 -38.841 1.00 69.63 191 PRO A O 1
ATOM 1391 N N . ASN A 1 192 ? 15.492 22.146 -38.706 1.00 65.10 192 ASN A N 1
ATOM 1392 C CA . ASN A 1 192 ? 15.801 22.001 -40.121 1.00 66.37 192 ASN A CA 1
ATOM 1393 C C . ASN A 1 192 ? 15.553 20.560 -40.533 1.00 67.91 192 ASN A C 1
ATOM 1394 O O . ASN A 1 192 ? 15.276 19.687 -39.704 1.00 65.16 192 ASN A O 1
ATOM 1399 N N . ASN A 1 193 ? 15.626 20.326 -41.834 1.00 67.80 193 ASN A N 1
ATOM 1400 C CA . ASN A 1 193 ? 15.728 18.969 -42.352 1.00 63.43 193 ASN A CA 1
ATOM 1401 C C . ASN A 1 193 ? 17.167 18.709 -42.767 1.00 66.35 193 ASN A C 1
ATOM 1402 O O . ASN A 1 193 ? 17.486 18.519 -43.938 1.00 70.05 193 ASN A O 1
ATOM 1407 N N . ASP A 1 194 ? 18.043 18.736 -41.771 1.00 65.93 194 ASP A N 1
ATOM 1408 C CA . ASP A 1 194 ? 19.470 18.757 -42.027 1.00 68.54 194 ASP A CA 1
ATOM 1409 C C . ASP A 1 194 ? 20.152 17.585 -41.336 1.00 65.99 194 ASP A C 1
ATOM 1410 O O . ASP A 1 194 ? 19.661 17.030 -40.347 1.00 60.37 194 ASP A O 1
ATOM 1415 N N . ASN A 1 195 ? 21.300 17.223 -41.909 1.00 68.80 195 ASN A N 1
ATOM 1416 C CA . ASN A 1 195 ? 22.165 16.190 -41.360 1.00 67.66 195 ASN A CA 1
ATOM 1417 C C . ASN A 1 195 ? 22.827 16.613 -40.060 1.00 64.88 195 ASN A C 1
ATOM 1418 O O . ASN A 1 195 ? 23.135 15.761 -39.217 1.00 60.97 195 ASN A O 1
ATOM 1423 N N . CYS A 1 196 ? 23.095 17.902 -39.896 1.00 64.29 196 CYS A N 1
ATOM 1424 C CA . CYS A 1 196 ? 23.767 18.402 -38.716 1.00 55.97 196 CYS A CA 1
ATOM 1425 C C . CYS A 1 196 ? 22.985 19.592 -38.169 1.00 60.32 196 CYS A C 1
ATOM 1426 O O . CYS A 1 196 ? 21.975 20.013 -38.736 1.00 64.99 196 CYS A O 1
ATOM 1429 N N . LEU A 1 197 ? 23.455 20.132 -37.044 1.00 57.86 197 LEU A N 1
ATOM 1430 C CA . LEU A 1 197 ? 22.767 21.197 -36.320 1.00 52.81 197 LEU A CA 1
ATOM 1431 C C . LEU A 1 197 ? 23.781 21.907 -35.439 1.00 51.49 197 LEU A C 1
ATOM 1432 O O . LEU A 1 197 ? 24.502 21.259 -34.675 1.00 50.89 197 LEU A O 1
ATOM 1437 N N . SER A 1 198 ? 23.840 23.227 -35.539 1.00 55.38 198 SER A N 1
ATOM 1438 C CA . SER A 1 198 ? 24.769 23.991 -34.727 1.00 45.48 198 SER A CA 1
ATOM 1439 C C . SER A 1 198 ? 24.015 24.657 -33.582 1.00 45.20 198 SER A C 1
ATOM 1440 O O . SER A 1 198 ? 22.823 24.938 -33.698 1.00 49.86 198 SER A O 1
ATOM 1443 N N . VAL A 1 199 ? 24.703 24.852 -32.457 1.00 40.53 199 VAL A N 1
ATOM 1444 C CA . VAL A 1 199 ? 24.111 25.395 -31.236 1.00 36.15 199 VAL A CA 1
ATOM 1445 C C . VAL A 1 199 ? 25.201 26.105 -30.450 1.00 46.59 199 VAL A C 1
ATOM 1446 O O . VAL A 1 199 ? 26.234 25.508 -30.140 1.00 49.21 199 VAL A O 1
ATOM 1450 N N . ARG A 1 200 ? 24.965 27.377 -30.110 1.00 50.94 200 ARG A N 1
ATOM 1451 C CA . ARG A 1 200 ? 25.921 28.137 -29.318 1.00 49.05 200 ARG A CA 1
ATOM 1452 C C . ARG A 1 200 ? 25.900 27.668 -27.871 1.00 48.02 200 ARG A C 1
ATOM 1453 O O . ARG A 1 200 ? 24.836 27.581 -27.259 1.00 51.02 200 ARG A O 1
ATOM 1461 N N . VAL A 1 201 ? 27.072 27.409 -27.301 1.00 48.66 201 VAL A N 1
ATOM 1462 C CA . VAL A 1 201 ? 27.153 26.794 -25.980 1.00 45.36 201 VAL A CA 1
ATOM 1463 C C . VAL A 1 201 ? 27.947 27.624 -24.984 1.00 51.42 201 VAL A C 1
ATOM 1464 O O . VAL A 1 201 ? 28.020 27.232 -23.803 1.00 47.70 201 VAL A O 1
ATOM 1468 N N . GLY A 1 202 ? 28.564 28.733 -25.403 1.00 48.41 202 GLY A N 1
ATOM 1469 C CA . GLY A 1 202 ? 29.345 29.521 -24.471 1.00 52.09 202 GLY A CA 1
ATOM 1470 C C . GLY A 1 202 ? 29.991 30.727 -25.126 1.00 57.37 202 GLY A C 1
ATOM 1471 O O . GLY A 1 202 ? 29.982 30.904 -26.354 1.00 59.66 202 GLY A O 1
ATOM 1472 N N . TYR A 1 203 ? 30.567 31.559 -24.271 1.00 61.01 203 TYR A N 1
ATOM 1473 C CA . TYR A 1 203 ? 31.251 32.776 -24.679 1.00 65.50 203 TYR A CA 1
ATOM 1474 C C . TYR A 1 203 ? 32.685 32.693 -24.182 1.00 61.01 203 TYR A C 1
ATOM 1475 O O . TYR A 1 203 ? 32.918 32.496 -22.983 1.00 59.62 203 TYR A O 1
ATOM 1484 N N . ILE A 1 204 ? 33.639 32.820 -25.100 1.00 59.53 204 ILE A N 1
ATOM 1485 C CA . ILE A 1 204 ? 35.036 32.724 -24.707 1.00 62.45 204 ILE A CA 1
ATOM 1486 C C . ILE A 1 204 ? 35.323 33.759 -23.627 1.00 74.71 204 ILE A C 1
ATOM 1487 O O . ILE A 1 204 ? 34.972 34.941 -23.764 1.00 74.95 204 ILE A O 1
ATOM 1492 N N . GLN A 1 205 ? 35.930 33.296 -22.526 1.00 74.72 205 GLN A N 1
ATOM 1493 C CA . GLN A 1 205 ? 36.264 34.063 -21.324 1.00 73.21 205 GLN A CA 1
ATOM 1494 C C . GLN A 1 205 ? 35.084 34.199 -20.368 1.00 74.34 205 GLN A C 1
ATOM 1495 O O . GLN A 1 205 ? 35.271 34.187 -19.145 1.00 75.36 205 GLN A O 1
ATOM 1501 N N . LYS A 1 206 ? 33.866 34.321 -20.898 1.00 74.15 206 LYS A N 1
ATOM 1502 C CA . LYS A 1 206 ? 32.719 34.472 -20.008 1.00 72.42 206 LYS A CA 1
ATOM 1503 C C . LYS A 1 206 ? 32.348 33.150 -19.342 1.00 71.81 206 LYS A C 1
ATOM 1504 O O . LYS A 1 206 ? 31.798 33.151 -18.236 1.00 73.44 206 LYS A O 1
ATOM 1510 N N . HIS A 1 207 ? 32.659 32.018 -19.965 1.00 68.36 207 HIS A N 1
ATOM 1511 C CA . HIS A 1 207 ? 32.358 30.722 -19.375 1.00 65.14 207 HIS A CA 1
ATOM 1512 C C . HIS A 1 207 ? 33.624 29.900 -19.196 1.00 61.53 207 HIS A C 1
ATOM 1513 O O . HIS A 1 207 ? 34.479 29.848 -20.086 1.00 58.02 207 HIS A O 1
ATOM 1520 N N . SER A 1 208 ? 33.728 29.250 -18.041 1.00 58.90 208 SER A N 1
ATOM 1521 C CA . SER A 1 208 ? 34.821 28.327 -17.793 1.00 54.91 208 SER A CA 1
ATOM 1522 C C . SER A 1 208 ? 34.602 27.027 -18.573 1.00 62.55 208 SER A C 1
ATOM 1523 O O . SER A 1 208 ? 33.514 26.756 -19.102 1.00 62.08 208 SER A O 1
ATOM 1526 N N . ILE A 1 209 ? 35.660 26.213 -18.644 1.00 58.71 209 ILE A N 1
ATOM 1527 C CA . ILE A 1 209 ? 35.556 24.917 -19.312 1.00 52.51 209 ILE A CA 1
ATOM 1528 C C . ILE A 1 209 ? 34.437 24.055 -18.725 1.00 56.68 209 ILE A C 1
ATOM 1529 O O . ILE A 1 209 ? 33.700 23.427 -19.500 1.00 56.94 209 ILE A O 1
ATOM 1534 N N . PRO A 1 210 ? 34.249 23.978 -17.406 1.00 54.76 210 PRO A N 1
ATOM 1535 C CA . PRO A 1 210 ? 33.109 23.198 -16.899 1.00 53.12 210 PRO A CA 1
ATOM 1536 C C . PRO A 1 210 ? 31.759 23.792 -17.244 1.00 58.31 210 PRO A C 1
ATOM 1537 O O . PRO A 1 210 ? 30.803 23.039 -17.468 1.00 55.40 210 PRO A O 1
ATOM 1541 N N . GLU A 1 211 ? 31.626 25.118 -17.255 1.00 59.43 211 GLU A N 1
ATOM 1542 C CA . GLU A 1 211 ? 30.317 25.680 -17.547 1.00 57.68 211 GLU A CA 1
ATOM 1543 C C . GLU A 1 211 ? 29.938 25.400 -18.991 1.00 56.12 211 GLU A C 1
ATOM 1544 O O . GLU A 1 211 ? 28.830 24.915 -19.269 1.00 51.63 211 GLU A O 1
ATOM 1550 N N . ILE A 1 212 ? 30.877 25.643 -19.916 1.00 51.80 212 ILE A N 1
ATOM 1551 C CA . ILE A 1 212 ? 30.685 25.258 -21.316 1.00 51.74 212 ILE A CA 1
ATOM 1552 C C . ILE A 1 212 ? 30.247 23.799 -21.412 1.00 53.31 212 ILE A C 1
ATOM 1553 O O . ILE A 1 212 ? 29.178 23.479 -21.952 1.00 49.76 212 ILE A O 1
ATOM 1558 N N . LEU A 1 213 ? 31.075 22.895 -20.878 1.00 53.67 213 LEU A N 1
ATOM 1559 C CA . LEU A 1 213 ? 30.801 21.464 -20.982 1.00 48.41 213 LEU A CA 1
ATOM 1560 C C . LEU A 1 213 ? 29.431 21.126 -20.432 1.00 47.36 213 LEU A C 1
ATOM 1561 O O . LEU A 1 213 ? 28.689 20.358 -21.048 1.00 48.48 213 LEU A O 1
ATOM 1566 N N . GLN A 1 214 ? 29.083 21.676 -19.262 1.00 49.74 214 GLN A N 1
ATOM 1567 C CA . GLN A 1 214 ? 27.730 21.481 -18.741 1.00 47.96 214 GLN A CA 1
ATOM 1568 C C . GLN A 1 214 ? 26.682 21.959 -19.739 1.00 49.66 214 GLN A C 1
ATOM 1569 O O . GLN A 1 214 ? 25.650 21.296 -19.930 1.00 46.17 214 GLN A O 1
ATOM 1575 N N . ASN A 1 215 ? 26.934 23.101 -20.401 1.00 47.35 215 ASN A N 1
ATOM 1576 C CA . ASN A 1 215 ? 25.981 23.586 -21.399 1.00 48.98 215 ASN A CA 1
ATOM 1577 C C . ASN A 1 215 ? 25.850 22.593 -22.550 1.00 49.54 215 ASN A C 1
ATOM 1578 O O . ASN A 1 215 ? 24.743 22.352 -23.056 1.00 46.14 215 ASN A O 1
ATOM 1583 N N . ILE A 1 216 ? 26.963 21.973 -22.948 1.00 46.81 216 ILE A N 1
ATOM 1584 C CA . ILE A 1 216 ? 26.914 21.052 -24.074 1.00 44.51 216 ILE A CA 1
ATOM 1585 C C . ILE A 1 216 ? 26.124 19.801 -23.715 1.00 47.52 216 ILE A C 1
ATOM 1586 O O . ILE A 1 216 ? 25.338 19.288 -24.520 1.00 48.90 216 ILE A O 1
ATOM 1591 N N . GLN A 1 217 ? 26.321 19.282 -22.509 1.00 48.13 217 GLN A N 1
ATOM 1592 C CA . GLN A 1 217 ? 25.556 18.118 -22.086 1.00 42.60 217 GLN A CA 1
ATOM 1593 C C . GLN A 1 217 ? 24.070 18.448 -22.002 1.00 47.82 217 GLN A C 1
ATOM 1594 O O . GLN A 1 217 ? 23.221 17.671 -22.467 1.00 46.68 217 GLN A O 1
ATOM 1600 N N . ASP A 1 218 ? 23.734 19.607 -21.409 1.00 48.03 218 ASP A N 1
ATOM 1601 C CA . ASP A 1 218 ? 22.342 20.049 -21.409 1.00 42.48 218 ASP A CA 1
ATOM 1602 C C . ASP A 1 218 ? 21.806 20.097 -22.824 1.00 38.38 218 ASP A C 1
ATOM 1603 O O . ASP A 1 218 ? 20.685 19.659 -23.098 1.00 41.38 218 ASP A O 1
ATOM 1608 N N . THR A 1 219 ? 22.585 20.654 -23.737 1.00 39.65 219 THR A N 1
ATOM 1609 C CA . THR A 1 219 ? 22.138 20.693 -25.115 1.00 43.46 219 THR A CA 1
ATOM 1610 C C . THR A 1 219 ? 21.870 19.284 -25.603 1.00 41.83 219 THR A C 1
ATOM 1611 O O . THR A 1 219 ? 20.772 18.985 -26.085 1.00 44.32 219 THR A O 1
ATOM 1615 N N . ILE A 1 220 ? 22.822 18.376 -25.379 1.00 41.81 220 ILE A N 1
ATOM 1616 C CA . ILE A 1 220 ? 22.669 17.012 -25.874 1.00 39.30 220 ILE A CA 1
ATOM 1617 C C . ILE A 1 220 ? 21.530 16.299 -25.159 1.00 40.32 220 ILE A C 1
ATOM 1618 O O . ILE A 1 220 ? 20.680 15.670 -25.802 1.00 42.52 220 ILE A O 1
ATOM 1623 N N . ASN A 1 221 ? 21.480 16.385 -23.828 1.00 36.58 221 ASN A N 1
ATOM 1624 C CA . ASN A 1 221 ? 20.415 15.677 -23.121 1.00 42.92 221 ASN A CA 1
ATOM 1625 C C . ASN A 1 221 ? 19.050 16.113 -23.636 1.00 44.73 221 ASN A C 1
ATOM 1626 O O . ASN A 1 221 ? 18.216 15.272 -23.994 1.00 46.94 221 ASN A O 1
ATOM 1631 N N . PHE A 1 222 ? 18.835 17.431 -23.760 1.00 44.32 222 PHE A N 1
ATOM 1632 C CA . PHE A 1 222 ? 17.541 17.939 -24.215 1.00 45.69 222 PHE A CA 1
ATOM 1633 C C . PHE A 1 222 ? 17.237 17.473 -25.634 1.00 49.18 222 PHE A C 1
ATOM 1634 O O . PHE A 1 222 ? 16.144 16.951 -25.912 1.00 48.45 222 PHE A O 1
ATOM 1642 N N . LEU A 1 223 ? 18.206 17.647 -26.545 1.00 44.91 223 LEU A N 1
ATOM 1643 C CA . LEU A 1 223 ? 17.992 17.357 -27.959 1.00 45.72 223 LEU A CA 1
ATOM 1644 C C . LEU A 1 223 ? 17.776 15.875 -28.266 1.00 46.02 223 LEU A C 1
ATOM 1645 O O . LEU A 1 223 ? 17.342 15.557 -29.383 1.00 44.97 223 LEU A O 1
ATOM 1650 N N . THR A 1 224 ? 18.108 14.967 -27.332 1.00 45.91 224 THR A N 1
ATOM 1651 C CA . THR A 1 224 ? 17.946 13.525 -27.519 1.00 45.22 224 THR A CA 1
ATOM 1652 C C . THR A 1 224 ? 16.974 12.932 -26.515 1.00 48.26 224 THR A C 1
ATOM 1653 O O . THR A 1 224 ? 16.960 11.713 -26.330 1.00 51.26 224 THR A O 1
ATOM 1657 N N . ASP A 1 225 ? 16.189 13.763 -25.834 1.00 50.58 225 ASP A N 1
ATOM 1658 C CA . ASP A 1 225 ? 15.231 13.284 -24.844 1.00 50.59 225 ASP A CA 1
ATOM 1659 C C . ASP A 1 225 ? 13.853 13.239 -25.484 1.00 50.88 225 ASP A C 1
ATOM 1660 O O . ASP A 1 225 ? 13.232 14.281 -25.714 1.00 56.14 225 ASP A O 1
ATOM 1665 N N . LYS A 1 226 ? 13.370 12.023 -25.741 1.00 52.94 226 LYS A N 1
ATOM 1666 C CA . LYS A 1 226 ? 12.100 11.838 -26.427 1.00 54.29 226 LYS A CA 1
ATOM 1667 C C . LYS A 1 226 ? 10.916 12.265 -25.561 1.00 55.24 226 LYS A C 1
ATOM 1668 O O . LYS A 1 226 ? 9.821 12.483 -26.087 1.00 56.45 226 LYS A O 1
ATOM 1674 N N . SER A 1 227 ? 11.109 12.409 -24.248 1.00 53.59 227 SER A N 1
ATOM 1675 C CA . SER A 1 227 ? 10.018 12.868 -23.397 1.00 51.48 227 SER A CA 1
ATOM 1676 C C . SER A 1 227 ? 9.731 14.347 -23.593 1.00 55.65 227 SER A C 1
ATOM 1677 O O . SER A 1 227 ? 8.596 14.786 -23.357 1.00 56.03 227 SER A O 1
ATOM 1680 N N . LYS A 1 228 ? 10.741 15.109 -24.024 1.00 53.81 228 LYS A N 1
ATOM 1681 C CA . LYS A 1 228 ? 10.670 16.549 -24.210 1.00 51.51 228 LYS A CA 1
ATOM 1682 C C . LYS A 1 228 ? 10.203 16.928 -25.612 1.00 54.82 228 LYS A C 1
ATOM 1683 O O . LYS A 1 228 ? 10.480 18.041 -26.080 1.00 52.14 228 LYS A O 1
ATOM 1689 N N . ARG A 1 229 ? 9.508 16.027 -26.296 1.00 58.51 229 ARG A N 1
ATOM 1690 C CA . ARG A 1 229 ? 8.997 16.359 -27.618 1.00 59.87 229 ARG A CA 1
ATOM 1691 C C . ARG A 1 229 ? 7.794 17.293 -27.479 1.00 59.31 229 ARG A C 1
ATOM 1692 O O . ARG A 1 229 ? 7.024 17.188 -26.515 1.00 59.85 229 ARG A O 1
ATOM 1700 N N . PRO A 1 230 ? 7.606 18.194 -28.453 1.00 57.45 230 PRO A N 1
ATOM 1701 C CA . PRO A 1 230 ? 8.222 18.224 -29.783 1.00 53.01 230 PRO A CA 1
ATOM 1702 C C . PRO A 1 230 ? 9.490 19.057 -29.944 1.00 52.18 230 PRO A C 1
ATOM 1703 O O . PRO A 1 230 ? 10.083 18.993 -31.013 1.00 55.13 230 PRO A O 1
ATOM 1707 N N . GLN A 1 231 ? 9.888 19.846 -28.947 1.00 54.66 231 GLN A N 1
ATOM 1708 C CA . GLN A 1 231 ? 11.045 20.715 -29.147 1.00 54.07 231 GLN A CA 1
ATOM 1709 C C . GLN A 1 231 ? 12.342 19.956 -28.945 1.00 54.01 231 GLN A C 1
ATOM 1710 O O . GLN A 1 231 ? 13.272 20.071 -29.754 1.00 52.02 231 GLN A O 1
ATOM 1716 N N . GLY A 1 232 ? 12.425 19.207 -27.842 1.00 52.73 232 GLY A N 1
ATOM 1717 C CA . GLY A 1 232 ? 13.535 18.317 -27.600 1.00 49.26 232 GLY A CA 1
ATOM 1718 C C . GLY A 1 232 ? 13.307 16.976 -28.249 1.00 54.88 232 GLY A C 1
ATOM 1719 O O . GLY A 1 232 ? 12.298 16.742 -28.920 1.00 52.77 232 GLY A O 1
ATOM 1720 N N . GLY A 1 233 ? 14.263 16.078 -28.019 1.00 53.73 233 GLY A N 1
ATOM 1721 C CA . GLY A 1 233 ? 14.179 14.759 -28.624 1.00 45.58 233 GLY A CA 1
ATOM 1722 C C . GLY A 1 233 ? 14.005 14.822 -30.121 1.00 48.55 233 GLY A C 1
ATOM 1723 O O . GLY A 1 233 ? 13.270 14.013 -30.697 1.00 56.38 233 GLY A O 1
ATOM 1724 N N . VAL A 1 234 ? 14.642 15.793 -30.769 1.00 46.78 234 VAL A N 1
ATOM 1725 C CA . VAL A 1 234 ? 14.444 15.953 -32.201 1.00 50.01 234 VAL A CA 1
ATOM 1726 C C . VAL A 1 234 ? 15.504 15.245 -33.014 1.00 52.56 234 VAL A C 1
ATOM 1727 O O . VAL A 1 234 ? 15.283 15.006 -34.210 1.00 56.43 234 VAL A O 1
ATOM 1731 N N . ILE A 1 235 ? 16.657 14.947 -32.414 1.00 46.70 235 ILE A N 1
ATOM 1732 C CA . ILE A 1 235 ? 17.751 14.328 -33.144 1.00 46.79 235 ILE A CA 1
ATOM 1733 C C . ILE A 1 235 ? 17.337 12.937 -33.613 1.00 54.25 235 ILE A C 1
ATOM 1734 O O . ILE A 1 235 ? 16.781 12.139 -32.846 1.00 49.27 235 ILE A O 1
ATOM 1739 N N . LYS A 1 236 ? 17.590 12.643 -34.881 1.00 53.96 236 LYS A N 1
ATOM 1740 C CA . LYS A 1 236 ? 17.136 11.397 -35.469 1.00 59.37 236 LYS A CA 1
ATOM 1741 C C . LYS A 1 236 ? 18.326 10.610 -36.012 1.00 59.84 236 LYS A C 1
ATOM 1742 O O . LYS A 1 236 ? 19.229 11.177 -36.639 1.00 57.67 236 LYS A O 1
ATOM 1748 N N . GLY A 1 237 ? 18.332 9.304 -35.746 1.00 54.64 237 GLY A N 1
ATOM 1749 C CA . GLY A 1 237 ? 19.395 8.434 -36.223 1.00 57.96 237 GLY A CA 1
ATOM 1750 C C . GLY A 1 237 ? 20.649 8.374 -35.374 1.00 55.79 237 GLY A C 1
ATOM 1751 O O . GLY A 1 237 ? 21.692 7.928 -35.863 1.00 51.12 237 GLY A O 1
ATOM 1752 N N . GLY A 1 238 ? 20.588 8.817 -34.117 1.00 55.02 238 GLY A N 1
ATOM 1753 C CA . GLY A 1 238 ? 21.763 8.886 -33.270 1.00 52.21 238 GLY A CA 1
ATOM 1754 C C . GLY A 1 238 ? 22.679 10.063 -33.604 1.00 50.90 238 GLY A C 1
ATOM 1755 O O . GLY A 1 238 ? 22.479 10.812 -34.563 1.00 48.95 238 GLY A O 1
ATOM 1756 N N . ILE A 1 239 ? 23.720 10.204 -32.788 1.00 45.56 239 ILE A N 1
ATOM 1757 C CA . ILE A 1 239 ? 24.735 11.236 -32.948 1.00 45.25 239 ILE A CA 1
ATOM 1758 C C . ILE A 1 239 ? 26.020 10.577 -33.449 1.00 47.25 239 ILE A C 1
ATOM 1759 O O . ILE A 1 239 ? 26.640 9.755 -32.754 1.00 43.71 239 ILE A O 1
ATOM 1764 N N . ILE A 1 240 ? 26.426 10.945 -34.662 1.00 44.77 240 ILE A N 1
ATOM 1765 C CA . ILE A 1 240 ? 27.679 10.457 -35.210 1.00 43.50 240 ILE A CA 1
ATOM 1766 C C . ILE A 1 240 ? 28.863 11.172 -34.575 1.00 44.51 240 ILE A C 1
ATOM 1767 O O . ILE A 1 240 ? 29.814 10.530 -34.126 1.00 50.74 240 ILE A O 1
ATOM 1772 N N . SER A 1 241 ? 28.823 12.500 -34.498 1.00 45.08 241 SER A N 1
ATOM 1773 C CA . SER A 1 241 ? 29.891 13.230 -33.827 1.00 48.03 241 SER A CA 1
ATOM 1774 C C . SER A 1 241 ? 29.384 14.586 -33.355 1.00 45.90 241 SER A C 1
ATOM 1775 O O . SER A 1 241 ? 28.298 15.028 -33.738 1.00 42.25 241 SER A O 1
ATOM 1778 N N . ILE A 1 242 ? 30.199 15.227 -32.502 1.00 43.15 242 ILE A N 1
ATOM 1779 C CA . ILE A 1 242 ? 30.010 16.590 -32.004 1.00 45.68 242 ILE A CA 1
ATOM 1780 C C . ILE A 1 242 ? 31.357 17.298 -32.011 1.00 46.41 242 ILE A C 1
ATOM 1781 O O . ILE A 1 242 ? 32.282 16.873 -31.311 1.00 46.32 242 ILE A O 1
ATOM 1786 N N . PHE A 1 243 ? 31.457 18.401 -32.741 1.00 47.11 243 PHE A N 1
ATOM 1787 C CA . PHE A 1 243 ? 32.664 19.219 -32.756 1.00 47.74 243 PHE A CA 1
ATOM 1788 C C . PHE A 1 243 ? 32.415 20.537 -32.038 1.00 44.46 243 PHE A C 1
ATOM 1789 O O . PHE A 1 243 ? 31.277 20.948 -31.838 1.00 48.75 243 PHE A O 1
ATOM 1797 N N . VAL A 1 244 ? 33.492 21.187 -31.634 1.00 46.76 244 VAL A N 1
ATOM 1798 C CA . VAL A 1 244 ? 33.439 22.478 -30.963 1.00 48.92 244 VAL A CA 1
ATOM 1799 C C . VAL A 1 244 ? 34.251 23.450 -31.802 1.00 52.81 244 VAL A C 1
ATOM 1800 O O . VAL A 1 244 ? 35.190 23.058 -32.505 1.00 56.60 244 VAL A O 1
ATOM 1804 N N . LYS A 1 245 ? 33.880 24.722 -31.742 1.00 52.99 245 LYS A N 1
ATOM 1805 C CA . LYS A 1 245 ? 34.314 25.652 -32.774 1.00 49.40 245 LYS A CA 1
ATOM 1806 C C . LYS A 1 245 ? 34.046 27.070 -32.302 1.00 54.21 245 LYS A C 1
ATOM 1807 O O . LYS A 1 245 ? 33.126 27.305 -31.520 1.00 53.46 245 LYS A O 1
ATOM 1813 N N . THR A 1 246 ? 34.887 27.997 -32.746 1.00 60.06 246 THR A N 1
ATOM 1814 C CA . THR A 1 246 ? 34.530 29.403 -32.847 1.00 59.10 246 THR A CA 1
ATOM 1815 C C . THR A 1 246 ? 34.450 29.738 -34.332 1.00 62.15 246 THR A C 1
ATOM 1816 O O . THR A 1 246 ? 34.704 28.884 -35.188 1.00 59.70 246 THR A O 1
ATOM 1820 N N . SER A 1 247 ? 34.095 30.990 -34.641 1.00 64.11 247 SER A N 1
ATOM 1821 C CA . SER A 1 247 ? 33.851 31.358 -36.036 1.00 62.59 247 SER A CA 1
ATOM 1822 C C . SER A 1 247 ? 35.077 31.103 -36.904 1.00 62.61 247 SER A C 1
ATOM 1823 O O . SER A 1 247 ? 34.962 30.588 -38.026 1.00 60.38 247 SER A O 1
ATOM 1826 N N . ASN A 1 248 ? 36.259 31.429 -36.384 1.00 61.97 248 ASN A N 1
ATOM 1827 C CA . ASN A 1 248 ? 37.504 31.401 -37.124 1.00 65.29 248 ASN A CA 1
ATOM 1828 C C . ASN A 1 248 ? 38.378 30.209 -36.808 1.00 66.97 248 ASN A C 1
ATOM 1829 O O . ASN A 1 248 ? 39.344 29.979 -37.540 1.00 66.44 248 ASN A O 1
ATOM 1834 N N . SER A 1 249 ? 38.087 29.468 -35.738 1.00 67.12 249 SER A N 1
ATOM 1835 C CA . SER A 1 249 ? 38.991 28.422 -35.291 1.00 68.36 249 SER A CA 1
ATOM 1836 C C . SER A 1 249 ? 38.767 27.133 -36.075 1.00 64.06 249 SER A C 1
ATOM 1837 O O . SER A 1 249 ? 37.957 27.055 -37.006 1.00 62.97 249 SER A O 1
ATOM 1840 N N . THR A 1 250 ? 39.540 26.122 -35.696 1.00 67.48 250 THR A N 1
ATOM 1841 C CA . THR A 1 250 ? 39.433 24.774 -36.223 1.00 70.55 250 THR A CA 1
ATOM 1842 C C . THR A 1 250 ? 38.298 24.031 -35.521 1.00 61.76 250 THR A C 1
ATOM 1843 O O . THR A 1 250 ? 37.911 24.345 -34.387 1.00 57.62 250 THR A O 1
ATOM 1847 N N . SER A 1 251 ? 37.754 23.044 -36.216 1.00 58.56 251 SER A N 1
ATOM 1848 C CA . SER A 1 251 ? 36.628 22.273 -35.694 1.00 55.92 251 SER A CA 1
ATOM 1849 C C . SER A 1 251 ? 37.194 21.074 -34.936 1.00 57.28 251 SER A C 1
ATOM 1850 O O . SER A 1 251 ? 37.619 20.088 -35.546 1.00 57.50 251 SER A O 1
ATOM 1853 N N . LEU A 1 252 ? 37.218 21.163 -33.564 1.00 52.96 252 LEU A N 1
ATOM 1854 C CA . LEU A 1 252 ? 37.830 20.172 -32.675 1.00 50.66 252 LEU A CA 1
ATOM 1855 C C . LEU A 1 252 ? 36.814 19.116 -32.254 1.00 48.03 252 LEU A C 1
ATOM 1856 O O . LEU A 1 252 ? 35.730 19.476 -31.796 1.00 48.45 252 LEU A O 1
ATOM 1861 N N . PRO A 1 253 ? 37.129 17.817 -32.333 1.00 48.33 253 PRO A N 1
ATOM 1862 C CA . PRO A 1 253 ? 36.135 16.801 -31.958 1.00 44.21 253 PRO A CA 1
ATOM 1863 C C . PRO A 1 253 ? 35.925 16.753 -30.452 1.00 39.74 253 PRO A C 1
ATOM 1864 O O . PRO A 1 253 ? 36.874 16.688 -29.673 1.00 38.08 253 PRO A O 1
ATOM 1868 N N . ILE A 1 254 ? 34.661 16.807 -30.064 1.00 43.03 254 ILE A N 1
ATOM 1869 C CA . ILE A 1 254 ? 34.216 16.694 -28.687 1.00 43.31 254 ILE A CA 1
ATOM 1870 C C . ILE A 1 254 ? 33.786 15.262 -28.388 1.00 46.27 254 ILE A C 1
ATOM 1871 O O . ILE A 1 254 ? 34.008 14.742 -27.290 1.00 44.57 254 ILE A O 1
ATOM 1876 N N . TYR A 1 255 ? 33.218 14.594 -29.388 1.00 45.36 255 TYR A N 1
ATOM 1877 C CA . TYR A 1 255 ? 32.712 13.242 -29.235 1.00 43.85 255 TYR A CA 1
ATOM 1878 C C . TYR A 1 255 ? 32.674 12.583 -30.595 1.00 42.92 255 TYR A C 1
ATOM 1879 O O . TYR A 1 255 ? 32.096 13.137 -31.532 1.00 44.30 255 TYR A O 1
ATOM 1888 N N . GLN A 1 256 ? 33.282 11.408 -30.694 1.00 45.92 256 GLN A N 1
ATOM 1889 C CA . GLN A 1 256 ? 33.096 10.531 -31.832 1.00 46.38 256 GLN A CA 1
ATOM 1890 C C . GLN A 1 256 ? 32.719 9.141 -31.361 1.00 44.72 256 GLN A C 1
ATOM 1891 O O . GLN A 1 256 ? 32.438 8.284 -32.186 1.00 50.70 256 GLN A O 1
ATOM 1897 N N . GLY B 1 11 ? -8.566 40.091 -5.161 1.00 50.21 11 GLY B N 1
ATOM 1898 C CA . GLY B 1 11 ? -9.293 40.145 -6.413 1.00 52.16 11 GLY B CA 1
ATOM 1899 C C . GLY B 1 11 ? -10.202 38.952 -6.584 1.00 44.84 11 GLY B C 1
ATOM 1900 O O . GLY B 1 11 ? -10.397 38.194 -5.652 1.00 47.56 11 GLY B O 1
ATOM 1901 N N . LEU B 1 12 ? -10.773 38.795 -7.774 1.00 44.78 12 LEU B N 1
ATOM 1902 C CA . LEU B 1 12 ? -11.640 37.651 -8.030 1.00 47.50 12 LEU B CA 1
ATOM 1903 C C . LEU B 1 12 ? -10.898 36.333 -7.810 1.00 50.56 12 LEU B C 1
ATOM 1904 O O . LEU B 1 12 ? -11.382 35.449 -7.093 1.00 51.33 12 LEU B O 1
ATOM 1909 N N . ALA B 1 13 ? -9.709 36.193 -8.410 1.00 51.86 13 ALA B N 1
ATOM 1910 C CA . ALA B 1 13 ? -8.939 34.954 -8.284 1.00 47.86 13 ALA B CA 1
ATOM 1911 C C . ALA B 1 13 ? -8.571 34.662 -6.833 1.00 46.96 13 ALA B C 1
ATOM 1912 O O . ALA B 1 13 ? -8.792 33.548 -6.341 1.00 50.19 13 ALA B O 1
ATOM 1914 N N . GLU B 1 14 ? -7.995 35.643 -6.134 1.00 45.97 14 GLU B N 1
ATOM 1915 C CA . GLU B 1 14 ? -7.723 35.471 -4.709 1.00 50.23 14 GLU B CA 1
ATOM 1916 C C . GLU B 1 14 ? -8.983 35.059 -3.958 1.00 55.81 14 GLU B C 1
ATOM 1917 O O . GLU B 1 14 ? -8.935 34.201 -3.067 1.00 56.58 14 GLU B O 1
ATOM 1923 N N . LYS B 1 15 ? -10.127 35.641 -4.329 1.00 55.13 15 LYS B N 1
ATOM 1924 C CA . LYS B 1 15 ? -11.385 35.326 -3.661 1.00 54.60 15 LYS B CA 1
ATOM 1925 C C . LYS B 1 15 ? -11.783 33.869 -3.861 1.00 51.60 15 LYS B C 1
ATOM 1926 O O . LYS B 1 15 ? -12.215 33.204 -2.915 1.00 54.86 15 LYS B O 1
ATOM 1932 N N . ALA B 1 16 ? -11.669 33.363 -5.089 1.00 53.87 16 ALA B N 1
ATOM 1933 C CA . ALA B 1 16 ? -12.080 31.988 -5.369 1.00 51.03 16 ALA B CA 1
ATOM 1934 C C . ALA B 1 16 ? -11.201 30.988 -4.640 1.00 51.98 16 ALA B C 1
ATOM 1935 O O . ALA B 1 16 ? -11.701 30.025 -4.054 1.00 55.12 16 ALA B O 1
ATOM 1937 N N . LEU B 1 17 ? -9.883 31.185 -4.682 1.00 49.60 17 LEU B N 1
ATOM 1938 C CA . LEU B 1 17 ? -9.000 30.260 -3.989 1.00 52.92 17 LEU B CA 1
ATOM 1939 C C . LEU B 1 17 ? -9.390 30.140 -2.530 1.00 53.66 17 LEU B C 1
ATOM 1940 O O . LEU B 1 17 ? -9.526 29.034 -1.999 1.00 55.81 17 LEU B O 1
ATOM 1945 N N . LYS B 1 18 ? -9.600 31.276 -1.872 1.00 56.45 18 LYS B N 1
ATOM 1946 C CA . LYS B 1 18 ? -10.011 31.251 -0.474 1.00 59.80 18 LYS B CA 1
ATOM 1947 C C . LYS B 1 18 ? -11.314 30.469 -0.278 1.00 56.30 18 LYS B C 1
ATOM 1948 O O . LYS B 1 18 ? -11.431 29.661 0.655 1.00 55.97 18 LYS B O 1
ATOM 1954 N N . ALA B 1 19 ? -12.296 30.676 -1.153 1.00 50.30 19 ALA B N 1
ATOM 1955 C CA . ALA B 1 19 ? -13.552 29.954 -0.987 1.00 54.92 19 ALA B CA 1
ATOM 1956 C C . ALA B 1 19 ? -13.349 28.443 -1.084 1.00 53.80 19 ALA B C 1
ATOM 1957 O O . ALA B 1 19 ? -14.010 27.685 -0.370 1.00 53.99 19 ALA B O 1
ATOM 1959 N N . LEU B 1 20 ? -12.420 27.987 -1.929 1.00 56.58 20 LEU B N 1
ATOM 1960 C CA . LEU B 1 20 ? -12.205 26.548 -2.081 1.00 59.27 20 LEU B CA 1
ATOM 1961 C C . LEU B 1 20 ? -11.557 25.943 -0.840 1.00 54.04 20 LEU B C 1
ATOM 1962 O O . LEU B 1 20 ? -12.008 24.909 -0.339 1.00 54.49 20 LEU B O 1
ATOM 1967 N N . ILE B 1 21 ? -10.493 26.566 -0.336 1.00 54.56 21 ILE B N 1
ATOM 1968 C CA . ILE B 1 21 ? -9.850 26.055 0.868 1.00 54.40 21 ILE B CA 1
ATOM 1969 C C . ILE B 1 21 ? -10.837 26.031 2.018 1.00 54.84 21 ILE B C 1
ATOM 1970 O O . ILE B 1 21 ? -10.897 25.064 2.785 1.00 58.45 21 ILE B O 1
ATOM 1975 N N . LEU B 1 22 ? -11.644 27.084 2.148 1.00 61.20 22 LEU B N 1
ATOM 1976 C CA . LEU B 1 22 ? -12.679 27.069 3.171 1.00 58.45 22 LEU B CA 1
ATOM 1977 C C . LEU B 1 22 ? -13.686 25.956 2.913 1.00 55.63 22 LEU B C 1
ATOM 1978 O O . LEU B 1 22 ? -14.097 25.261 3.847 1.00 58.35 22 LEU B O 1
ATOM 1983 N N . GLN B 1 23 ? -14.060 25.739 1.652 1.00 50.70 23 GLN B N 1
ATOM 1984 C CA . GLN B 1 23 ? -15.001 24.668 1.343 1.00 52.91 23 GLN B CA 1
ATOM 1985 C C . GLN B 1 23 ? -14.426 23.309 1.715 1.00 59.76 23 GLN B C 1
ATOM 1986 O O . GLN B 1 23 ? -15.146 22.435 2.208 1.00 62.44 23 GLN B O 1
ATOM 1992 N N . CYS B 1 24 ? -13.121 23.121 1.505 1.00 61.41 24 CYS B N 1
ATOM 1993 C CA . CYS B 1 24 ? -12.487 21.838 1.779 1.00 64.53 24 CYS B CA 1
ATOM 1994 C C . CYS B 1 24 ? -12.300 21.583 3.263 1.00 64.42 24 CYS B C 1
ATOM 1995 O O . CYS B 1 24 ? -12.159 20.426 3.669 1.00 70.17 24 CYS B O 1
ATOM 1998 N N . GLU B 1 25 ? -12.311 22.623 4.084 1.00 61.20 25 GLU B N 1
ATOM 1999 C CA . GLU B 1 25 ? -12.194 22.446 5.521 1.00 67.47 25 GLU B CA 1
ATOM 2000 C C . GLU B 1 25 ? -13.512 22.662 6.249 1.00 69.52 25 GLU B C 1
ATOM 2001 O O . GLU B 1 25 ? -13.519 22.710 7.483 1.00 74.83 25 GLU B O 1
ATOM 2007 N N . GLU B 1 26 ? -14.625 22.803 5.527 1.00 67.88 26 GLU B N 1
ATOM 2008 C CA . GLU B 1 26 ? -15.934 22.942 6.155 1.00 69.06 26 GLU B CA 1
ATOM 2009 C C . GLU B 1 26 ? -16.917 21.848 5.757 1.00 69.29 26 GLU B C 1
ATOM 2010 O O . GLU B 1 26 ? -17.820 21.539 6.541 1.00 72.08 26 GLU B O 1
ATOM 2016 N N . ASN B 1 27 ? -16.760 21.250 4.585 1.00 68.21 27 ASN B N 1
ATOM 2017 C CA . ASN B 1 27 ? -17.596 20.153 4.141 1.00 72.03 27 ASN B CA 1
ATOM 2018 C C . ASN B 1 27 ? -16.848 18.833 4.302 1.00 76.29 27 ASN B C 1
ATOM 2019 O O . ASN B 1 27 ? -15.709 18.704 3.827 1.00 74.68 27 ASN B O 1
ATOM 2024 N N . PRO B 1 28 ? -17.443 17.842 4.976 1.00 76.09 28 PRO B N 1
ATOM 2025 C CA . PRO B 1 28 ? -16.726 16.573 5.193 1.00 74.02 28 PRO B CA 1
ATOM 2026 C C . PRO B 1 28 ? -16.455 15.789 3.925 1.00 70.32 28 PRO B C 1
ATOM 2027 O O . PRO B 1 28 ? -15.455 15.065 3.865 1.00 70.83 28 PRO B O 1
ATOM 2031 N N . SER B 1 29 ? -17.303 15.917 2.904 1.00 70.05 29 SER B N 1
ATOM 2032 C CA . SER B 1 29 ? -17.090 15.244 1.625 1.00 68.56 29 SER B CA 1
ATOM 2033 C C . SER B 1 29 ? -15.745 15.591 1.001 1.00 71.94 29 SER B C 1
ATOM 2034 O O . SER B 1 29 ? -15.305 14.938 0.052 1.00 71.76 29 SER B O 1
ATOM 2037 N N . LEU B 1 30 ? -15.092 16.631 1.504 1.00 73.05 30 LEU B N 1
ATOM 2038 C CA . LEU B 1 30 ? -13.858 17.116 0.906 1.00 74.22 30 LEU B CA 1
ATOM 2039 C C . LEU B 1 30 ? -12.645 16.870 1.799 1.00 74.05 30 LEU B C 1
ATOM 2040 O O . LEU B 1 30 ? -11.546 17.349 1.489 1.00 72.89 30 LEU B O 1
ATOM 2045 N N . LYS B 1 31 ? -12.811 16.121 2.894 1.00 71.64 31 LYS B N 1
ATOM 2046 C CA . LYS B 1 31 ? -11.734 16.009 3.867 1.00 73.84 31 LYS B CA 1
ATOM 2047 C C . LYS B 1 31 ? -10.533 15.261 3.306 1.00 75.94 31 LYS B C 1
ATOM 2048 O O . LYS B 1 31 ? -9.415 15.444 3.806 1.00 78.45 31 LYS B O 1
ATOM 2054 N N . ASN B 1 32 ? -10.735 14.453 2.266 1.00 74.25 32 ASN B N 1
ATOM 2055 C CA . ASN B 1 32 ? -9.653 13.767 1.574 1.00 80.11 32 ASN B CA 1
ATOM 2056 C C . ASN B 1 32 ? -9.274 14.437 0.260 1.00 79.14 32 ASN B C 1
ATOM 2057 O O . ASN B 1 32 ? -8.395 13.933 -0.452 1.00 82.81 32 ASN B O 1
ATOM 2062 N N . ASP B 1 33 ? -9.924 15.543 -0.084 1.00 71.94 33 ASP B N 1
ATOM 2063 C CA . ASP B 1 33 ? -9.469 16.347 -1.205 1.00 67.64 33 ASP B CA 1
ATOM 2064 C C . ASP B 1 33 ? -8.218 17.097 -0.796 1.00 65.63 33 ASP B C 1
ATOM 2065 O O . ASP B 1 33 ? -8.196 17.767 0.242 1.00 66.22 33 ASP B O 1
ATOM 2070 N N . LYS B 1 34 ? -7.180 16.954 -1.587 1.00 64.53 34 LYS B N 1
ATOM 2071 C CA . LYS B 1 34 ? -5.925 17.644 -1.319 1.00 69.85 34 LYS B CA 1
ATOM 2072 C C . LYS B 1 34 ? -5.341 18.304 -2.560 1.00 64.00 34 LYS B C 1
ATOM 2073 O O . LYS B 1 34 ? -4.886 19.449 -2.481 1.00 59.59 34 LYS B O 1
ATOM 2079 N N . ASP B 1 35 ? -5.372 17.629 -3.708 1.00 59.54 35 ASP B N 1
ATOM 2080 C CA . ASP B 1 35 ? -4.914 18.261 -4.937 1.00 57.37 35 ASP B CA 1
ATOM 2081 C C . ASP B 1 35 ? -5.801 19.451 -5.306 1.00 53.21 35 ASP B C 1
ATOM 2082 O O . ASP B 1 35 ? -6.993 19.496 -4.995 1.00 55.49 35 ASP B O 1
ATOM 2087 N N . ILE B 1 36 ? -5.204 20.431 -5.966 1.00 48.26 36 ILE B N 1
ATOM 2088 C CA . ILE B 1 36 ? -5.935 21.581 -6.465 1.00 49.84 36 ILE B CA 1
ATOM 2089 C C . ILE B 1 36 ? -5.677 21.651 -7.957 1.00 49.73 36 ILE B C 1
ATOM 2090 O O . ILE B 1 36 ? -4.521 21.723 -8.395 1.00 49.38 36 ILE B O 1
ATOM 2095 N N . HIS B 1 37 ? -6.747 21.613 -8.730 1.00 48.51 37 HIS B N 1
ATOM 2096 C CA . HIS B 1 37 ? -6.680 21.690 -10.175 1.00 48.07 37 HIS B CA 1
ATOM 2097 C C . HIS B 1 37 ? -7.226 23.023 -10.654 1.00 49.12 37 HIS B C 1
ATOM 2098 O O . HIS B 1 37 ? -8.028 23.667 -9.972 1.00 53.16 37 HIS B O 1
ATOM 2105 N N . ILE B 1 38 ? -6.760 23.449 -11.815 1.00 44.79 38 ILE B N 1
ATOM 2106 C CA . ILE B 1 38 ? -7.445 24.483 -12.565 1.00 44.17 38 ILE B CA 1
ATOM 2107 C C . ILE B 1 38 ? -7.909 23.813 -13.842 1.00 47.38 38 ILE B C 1
ATOM 2108 O O . ILE B 1 38 ? -7.279 22.866 -14.333 1.00 46.67 38 ILE B O 1
ATOM 2113 N N . ILE B 1 39 ? -9.066 24.247 -14.326 1.00 49.03 39 ILE B N 1
ATOM 2114 C CA . ILE B 1 39 ? -9.627 23.784 -15.587 1.00 50.67 39 ILE B CA 1
ATOM 2115 C C . ILE B 1 39 ? -9.557 24.968 -16.528 1.00 46.20 39 ILE B C 1
ATOM 2116 O O . ILE B 1 39 ? -10.170 26.008 -16.268 1.00 49.57 39 ILE B O 1
ATOM 2121 N N . ILE B 1 40 ? -8.773 24.842 -17.585 1.00 46.23 40 ILE B N 1
ATOM 2122 C CA . ILE B 1 40 ? -8.606 25.915 -18.546 1.00 49.98 40 ILE B CA 1
ATOM 2123 C C . ILE B 1 40 ? -9.512 25.605 -19.721 1.00 55.66 40 ILE B C 1
ATOM 2124 O O . ILE B 1 40 ? -9.339 24.575 -20.383 1.00 54.85 40 ILE B O 1
ATOM 2129 N N . ASN B 1 41 ? -10.495 26.467 -19.964 1.00 50.16 41 ASN B N 1
ATOM 2130 C CA . ASN B 1 41 ? -11.380 26.301 -21.099 1.00 46.65 41 ASN B CA 1
ATOM 2131 C C . ASN B 1 41 ? -10.867 27.161 -22.235 1.00 49.47 41 ASN B C 1
ATOM 2132 O O . ASN B 1 41 ? -10.491 28.319 -22.027 1.00 52.20 41 ASN B O 1
ATOM 2137 N N . THR B 1 42 ? -10.847 26.602 -23.433 1.00 46.94 42 THR B N 1
ATOM 2138 C CA . THR B 1 42 ? -10.264 27.310 -24.558 1.00 53.60 42 THR B CA 1
ATOM 2139 C C . THR B 1 42 ? -11.270 27.481 -25.685 1.00 57.55 42 THR B C 1
ATOM 2140 O O . THR B 1 42 ? -12.268 26.755 -25.780 1.00 57.62 42 THR B O 1
ATOM 2144 N N . GLY B 1 43 ? -10.980 28.457 -26.552 1.00 55.10 43 GLY B N 1
ATOM 2145 C CA . GLY B 1 43 ? -11.844 28.692 -27.696 1.00 59.68 43 GLY B CA 1
ATOM 2146 C C . GLY B 1 43 ? -11.760 27.604 -28.742 1.00 63.42 43 GLY B C 1
ATOM 2147 O O . GLY B 1 43 ? -12.743 27.323 -29.435 1.00 66.30 43 GLY B O 1
ATOM 2148 N N . LYS B 1 44 ? -10.595 26.978 -28.869 1.00 64.88 44 LYS B N 1
ATOM 2149 C CA . LYS B 1 44 ? -10.369 25.923 -29.833 1.00 57.46 44 LYS B CA 1
ATOM 2150 C C . LYS B 1 44 ? -9.781 24.726 -29.113 1.00 57.03 44 LYS B C 1
ATOM 2151 O O . LYS B 1 44 ? -9.359 24.812 -27.957 1.00 53.32 44 LYS B O 1
ATOM 2157 N N . LYS B 1 45 ? -9.768 23.605 -29.832 1.00 63.32 45 LYS B N 1
ATOM 2158 C CA . LYS B 1 45 ? -9.268 22.343 -29.314 1.00 59.29 45 LYS B CA 1
ATOM 2159 C C . LYS B 1 45 ? -7.751 22.271 -29.490 1.00 57.72 45 LYS B C 1
ATOM 2160 O O . LYS B 1 45 ? -7.206 22.697 -30.515 1.00 55.41 45 LYS B O 1
ATOM 2166 N N . MET B 1 46 ? -7.063 21.756 -28.470 1.00 53.58 46 MET B N 1
ATOM 2167 C CA . MET B 1 46 ? -5.608 21.859 -28.457 1.00 49.99 46 MET B CA 1
ATOM 2168 C C . MET B 1 46 ? -4.989 21.183 -29.665 1.00 55.86 46 MET B C 1
ATOM 2169 O O . MET B 1 46 ? -3.940 21.624 -30.147 1.00 57.69 46 MET B O 1
ATOM 2174 N N . GLY B 1 47 ? -5.612 20.121 -30.167 1.00 57.41 47 GLY B N 1
ATOM 2175 C CA . GLY B 1 47 ? -5.165 19.530 -31.408 1.00 54.29 47 GLY B CA 1
ATOM 2176 C C . GLY B 1 47 ? -3.989 18.592 -31.303 1.00 59.13 47 GLY B C 1
ATOM 2177 O O . GLY B 1 47 ? -3.255 18.441 -32.282 1.00 58.40 47 GLY B O 1
ATOM 2178 N N . ILE B 1 48 ? -3.783 17.948 -30.151 1.00 62.87 48 ILE B N 1
ATOM 2179 C CA . ILE B 1 48 ? -2.686 16.993 -29.960 1.00 59.09 48 ILE B CA 1
ATOM 2180 C C . ILE B 1 48 ? -3.310 15.671 -29.527 1.00 63.23 48 ILE B C 1
ATOM 2181 O O . ILE B 1 48 ? -3.451 15.396 -28.334 1.00 66.28 48 ILE B O 1
ATOM 2186 N N . ASN B 1 49 ? -3.652 14.829 -30.481 1.00 63.53 49 ASN B N 1
ATOM 2187 C CA . ASN B 1 49 ? -4.270 13.574 -30.100 1.00 67.10 49 ASN B CA 1
ATOM 2188 C C . ASN B 1 49 ? -3.228 12.468 -30.069 1.00 73.04 49 ASN B C 1
ATOM 2189 O O . ASN B 1 49 ? -2.161 12.567 -30.680 1.00 67.32 49 ASN B O 1
ATOM 2194 N N . ARG B 1 50 ? -3.550 11.408 -29.327 1.00 74.88 50 ARG B N 1
ATOM 2195 C CA . ARG B 1 50 ? -2.682 10.243 -29.202 1.00 72.08 50 ARG B CA 1
ATOM 2196 C C . ARG B 1 50 ? -1.293 10.629 -28.690 1.00 74.62 50 ARG B C 1
ATOM 2197 O O . ARG B 1 50 ? -0.280 10.380 -29.344 1.00 78.24 50 ARG B O 1
ATOM 2205 N N . ASP B 1 51 ? -1.247 11.237 -27.501 1.00 70.93 51 ASP B N 1
ATOM 2206 C CA . ASP B 1 51 ? 0.063 11.403 -26.872 1.00 62.91 51 ASP B CA 1
ATOM 2207 C C . ASP B 1 51 ? 0.179 10.597 -25.570 1.00 66.46 51 ASP B C 1
ATOM 2208 O O . ASP B 1 51 ? 0.774 9.516 -25.578 1.00 74.31 51 ASP B O 1
ATOM 2213 N N . ASN B 1 52 ? -0.373 11.094 -24.457 1.00 63.19 52 ASN B N 1
ATOM 2214 C CA . ASN B 1 52 ? -0.437 10.512 -23.111 1.00 61.30 52 ASN B CA 1
ATOM 2215 C C . ASN B 1 52 ? 0.886 10.597 -22.351 1.00 54.88 52 ASN B C 1
ATOM 2216 O O . ASN B 1 52 ? 0.918 10.221 -21.185 1.00 53.93 52 ASN B O 1
ATOM 2221 N N . ILE B 1 53 ? 1.979 11.067 -22.950 1.00 51.79 53 ILE B N 1
ATOM 2222 C CA . ILE B 1 53 ? 3.228 11.278 -22.237 1.00 50.30 53 ILE B CA 1
ATOM 2223 C C . ILE B 1 53 ? 3.133 12.624 -21.512 1.00 52.44 53 ILE B C 1
ATOM 2224 O O . ILE B 1 53 ? 3.134 13.677 -22.185 1.00 48.00 53 ILE B O 1
ATOM 2229 N N . PRO B 1 54 ? 2.957 12.642 -20.188 1.00 49.86 54 PRO B N 1
ATOM 2230 C CA . PRO B 1 54 ? 2.959 13.920 -19.468 1.00 43.54 54 PRO B CA 1
ATOM 2231 C C . PRO B 1 54 ? 4.075 14.830 -19.959 1.00 48.56 54 PRO B C 1
ATOM 2232 O O . PRO B 1 54 ? 5.163 14.372 -20.325 1.00 50.54 54 PRO B O 1
ATOM 2236 N N . ARG B 1 55 ? 3.774 16.127 -20.017 1.00 46.86 55 ARG B N 1
ATOM 2237 C CA . ARG B 1 55 ? 4.745 17.153 -20.367 1.00 43.89 55 ARG B CA 1
ATOM 2238 C C . ARG B 1 55 ? 4.945 18.056 -19.160 1.00 40.75 55 ARG B C 1
ATOM 2239 O O . ARG B 1 55 ? 3.974 18.457 -18.520 1.00 42.79 55 ARG B O 1
ATOM 2247 N N . ILE B 1 56 ? 6.202 18.323 -18.816 1.00 44.03 56 ILE B N 1
ATOM 2248 C CA . ILE B 1 56 ? 6.505 19.094 -17.616 1.00 45.94 56 ILE B CA 1
ATOM 2249 C C . ILE B 1 56 ? 6.172 20.560 -17.855 1.00 43.65 56 ILE B C 1
ATOM 2250 O O . ILE B 1 56 ? 6.576 21.126 -18.879 1.00 42.76 56 ILE B O 1
ATOM 2255 N N . ILE B 1 57 ? 5.426 21.163 -16.924 1.00 44.66 57 ILE B N 1
ATOM 2256 C CA . ILE B 1 57 ? 5.044 22.578 -16.956 1.00 43.81 57 ILE B CA 1
ATOM 2257 C C . ILE B 1 57 ? 5.889 23.297 -15.901 1.00 43.22 57 ILE B C 1
ATOM 2258 O O . ILE B 1 57 ? 5.631 23.114 -14.695 1.00 45.66 57 ILE B O 1
ATOM 2263 N N . PRO B 1 58 ? 6.865 24.131 -16.285 1.00 42.90 58 PRO B N 1
ATOM 2264 C CA . PRO B 1 58 ? 7.821 24.662 -15.286 1.00 43.83 58 PRO B CA 1
ATOM 2265 C C . PRO B 1 58 ? 7.197 25.660 -14.327 1.00 43.59 58 PRO B C 1
ATOM 2266 O O . PRO B 1 58 ? 6.418 26.533 -14.722 1.00 45.84 58 PRO B O 1
ATOM 2270 N N . LEU B 1 59 ? 7.564 25.531 -13.061 1.00 43.16 59 LEU B N 1
ATOM 2271 C CA . LEU B 1 59 ? 7.174 26.478 -12.030 1.00 46.67 59 LEU B CA 1
ATOM 2272 C C . LEU B 1 59 ? 8.400 27.279 -11.621 1.00 49.99 59 LEU B C 1
ATOM 2273 O O . LEU B 1 59 ? 9.426 26.700 -11.226 1.00 50.25 59 LEU B O 1
ATOM 2278 N N . THR B 1 60 ? 8.288 28.605 -11.728 1.00 47.31 60 THR B N 1
ATOM 2279 C CA . THR B 1 60 ? 9.426 29.491 -11.501 1.00 49.56 60 THR B CA 1
ATOM 2280 C C . THR B 1 60 ? 9.673 29.705 -10.022 1.00 48.56 60 THR B C 1
ATOM 2281 O O . THR B 1 60 ? 10.775 29.472 -9.517 1.00 52.83 60 THR B O 1
ATOM 2285 N N . LYS B 1 61 ? 8.663 30.182 -9.325 1.00 47.93 61 LYS B N 1
ATOM 2286 C CA . LYS B 1 61 ? 8.861 30.727 -8.002 1.00 50.48 61 LYS B CA 1
ATOM 2287 C C . LYS B 1 61 ? 8.640 29.716 -6.901 1.00 51.99 61 LYS B C 1
ATOM 2288 O O . LYS B 1 61 ? 9.267 29.831 -5.851 1.00 59.79 61 LYS B O 1
ATOM 2294 N N . TYR B 1 62 ? 7.775 28.726 -7.107 1.00 58.89 62 TYR B N 1
ATOM 2295 C CA . TYR B 1 62 ? 7.366 27.830 -6.034 1.00 59.93 62 TYR B CA 1
ATOM 2296 C C . TYR B 1 62 ? 7.555 26.375 -6.441 1.00 64.00 62 TYR B C 1
ATOM 2297 O O . TYR B 1 62 ? 7.362 26.011 -7.606 1.00 66.98 62 TYR B O 1
ATOM 2306 N N . LYS B 1 63 ? 7.979 25.560 -5.477 1.00 66.72 63 LYS B N 1
ATOM 2307 C CA . LYS B 1 63 ? 8.088 24.119 -5.650 1.00 63.89 63 LYS B CA 1
ATOM 2308 C C . LYS B 1 63 ? 6.732 23.477 -5.374 1.00 63.65 63 LYS B C 1
ATOM 2309 O O . LYS B 1 63 ? 6.035 23.863 -4.433 1.00 65.30 63 LYS B O 1
ATOM 2315 N N . LEU B 1 64 ? 6.353 22.496 -6.202 1.00 62.87 64 LEU B N 1
ATOM 2316 C CA . LEU B 1 64 ? 5.117 21.755 -5.943 1.00 57.35 64 LEU B CA 1
ATOM 2317 C C . LEU B 1 64 ? 5.355 20.649 -4.923 1.00 56.76 64 LEU B C 1
ATOM 2318 O O . LEU B 1 64 ? 4.654 20.563 -3.911 1.00 58.49 64 LEU B O 1
ATOM 2323 N N . PHE B 1 65 ? 6.350 19.803 -5.173 1.00 62.17 65 PHE B N 1
ATOM 2324 C CA . PHE B 1 65 ? 6.754 18.752 -4.252 1.00 60.85 65 PHE B CA 1
ATOM 2325 C C . PHE B 1 65 ? 8.268 18.647 -4.256 1.00 61.31 65 PHE B C 1
ATOM 2326 O O . PHE B 1 65 ? 8.910 18.894 -5.278 1.00 63.28 65 PHE B O 1
ATOM 2334 N N . LYS B 1 66 ? 8.851 18.283 -3.058 1.00 65.12 66 LYS B N 1
ATOM 2335 C CA . LYS B 1 66 ? 10.192 17.725 -2.949 1.00 66.04 66 LYS B CA 1
ATOM 2336 C C . LYS B 1 66 ? 10.096 16.212 -3.080 1.00 64.97 66 LYS B C 1
ATOM 2337 O O . LYS B 1 66 ? 9.117 15.622 -2.620 1.00 67.99 66 LYS B O 1
ATOM 2343 N N . PRO B 1 67 ? 11.059 15.535 -3.716 1.00 73.06 67 PRO B N 1
ATOM 2344 C CA . PRO B 1 67 ? 10.912 14.073 -3.917 1.00 65.47 67 PRO B CA 1
ATOM 2345 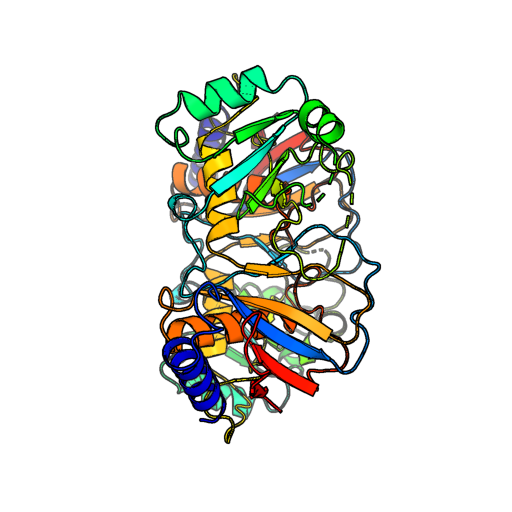C C . PRO B 1 67 ? 10.634 13.307 -2.639 1.00 66.01 67 PRO B C 1
ATOM 2346 O O . PRO B 1 67 ? 9.923 12.296 -2.682 1.00 68.22 67 PRO B O 1
ATOM 2350 N N . ARG B 1 68 ? 11.146 13.787 -1.500 1.00 72.51 68 ARG B N 1
ATOM 2351 C CA . ARG B 1 68 ? 10.857 13.173 -0.205 1.00 73.91 68 ARG B CA 1
ATOM 2352 C C . ARG B 1 68 ? 9.367 12.955 -0.007 1.00 73.80 68 ARG B C 1
ATOM 2353 O O . ARG B 1 68 ? 8.950 11.994 0.652 1.00 71.08 68 ARG B O 1
ATOM 2361 N N . ASP B 1 69 ? 8.551 13.848 -0.569 1.00 71.31 69 ASP B N 1
ATOM 2362 C CA . ASP B 1 69 ? 7.142 13.940 -0.225 1.00 69.74 69 ASP B CA 1
ATOM 2363 C C . ASP B 1 69 ? 6.277 12.851 -0.839 1.00 69.73 69 ASP B C 1
ATOM 2364 O O . ASP B 1 69 ? 5.144 12.661 -0.381 1.00 74.70 69 ASP B O 1
ATOM 2369 N N . LEU B 1 70 ? 6.766 12.139 -1.852 1.00 72.79 70 LEU B N 1
ATOM 2370 C CA . LEU B 1 70 ? 5.933 11.269 -2.671 1.00 65.18 70 LEU B CA 1
ATOM 2371 C C . LEU B 1 70 ? 6.415 9.823 -2.609 1.00 60.26 70 LEU B C 1
ATOM 2372 O O . LEU B 1 70 ? 7.612 9.552 -2.465 1.00 66.82 70 LEU B O 1
ATOM 2377 N N . ASN B 1 71 ? 5.467 8.891 -2.713 1.00 58.28 71 ASN B N 1
ATOM 2378 C CA . ASN B 1 71 ? 5.776 7.468 -2.862 1.00 57.83 71 ASN B CA 1
ATOM 2379 C C . ASN B 1 71 ? 5.870 7.189 -4.351 1.00 54.15 71 ASN B C 1
ATOM 2380 O O . ASN B 1 71 ? 4.857 7.077 -5.039 1.00 52.67 71 ASN B O 1
ATOM 2385 N N . ILE B 1 72 ? 7.094 7.082 -4.854 1.00 54.73 72 ILE B N 1
ATOM 2386 C CA . ILE B 1 72 ? 7.352 7.078 -6.285 1.00 52.28 72 ILE B CA 1
ATOM 2387 C C . ILE B 1 72 ? 7.607 5.652 -6.747 1.00 46.35 72 ILE B C 1
ATOM 2388 O O . ILE B 1 72 ? 8.406 4.934 -6.142 1.00 47.43 72 ILE B O 1
ATOM 2393 N N . LEU B 1 73 ? 6.922 5.245 -7.811 1.00 48.49 73 LEU B N 1
ATOM 2394 C CA . LEU B 1 73 ? 7.129 3.945 -8.431 1.00 45.64 73 LEU B CA 1
ATOM 2395 C C . LEU B 1 73 ? 7.901 4.120 -9.729 1.00 46.92 73 LEU B C 1
ATOM 2396 O O . LEU B 1 73 ? 7.492 4.894 -10.602 1.00 47.32 73 LEU B O 1
ATOM 2401 N N . LEU B 1 74 ? 9.012 3.394 -9.856 1.00 49.60 74 LEU B N 1
ATOM 2402 C CA . LEU B 1 74 ? 9.831 3.392 -11.060 1.00 42.92 74 LEU B CA 1
ATOM 2403 C C . LEU B 1 74 ? 9.636 2.070 -11.783 1.00 45.00 74 LEU B C 1
ATOM 2404 O O . LEU B 1 74 ? 9.574 1.019 -11.141 1.00 48.26 74 LEU B O 1
ATOM 2409 N N . ILE B 1 75 ? 9.513 2.121 -13.111 1.00 44.03 75 ILE B N 1
ATOM 2410 C CA . ILE B 1 75 ? 9.372 0.924 -13.945 1.00 46.49 75 ILE B CA 1
ATOM 2411 C C . ILE B 1 75 ? 10.526 0.917 -14.946 1.00 50.04 75 ILE B C 1
ATOM 2412 O O . ILE B 1 75 ? 10.599 1.787 -15.821 1.00 49.50 75 ILE B O 1
ATOM 2417 N N . THR B 1 76 ? 11.416 -0.069 -14.840 1.00 51.41 76 THR B N 1
ATOM 2418 C CA . THR B 1 76 ? 12.629 -0.099 -15.650 1.00 51.67 76 THR B CA 1
ATOM 2419 C C . THR B 1 76 ? 12.558 -1.148 -16.758 1.00 52.62 76 THR B C 1
ATOM 2420 O O . THR B 1 76 ? 11.751 -2.084 -16.719 1.00 53.41 76 THR B O 1
ATOM 2424 N N . LYS B 1 77 ? 13.449 -0.998 -17.741 1.00 49.65 77 LYS B N 1
ATOM 2425 C CA . LYS B 1 77 ? 13.724 -2.078 -18.686 1.00 54.02 77 LYS B CA 1
ATOM 2426 C C . LYS B 1 77 ? 14.295 -3.285 -17.931 1.00 54.88 77 LYS B C 1
ATOM 2427 O O . LYS B 1 77 ? 14.407 -3.254 -16.700 1.00 52.12 77 LYS B O 1
ATOM 2433 N N . ASP B 1 78 ? 14.667 -4.355 -18.627 1.00 59.63 78 ASP B N 1
ATOM 2434 C CA . ASP B 1 78 ? 15.301 -5.482 -17.922 1.00 63.20 78 ASP B CA 1
ATOM 2435 C C . ASP B 1 78 ? 16.840 -5.396 -17.954 1.00 61.15 78 ASP B C 1
ATOM 2436 O O . ASP B 1 78 ? 17.426 -4.970 -18.956 1.00 59.32 78 ASP B O 1
ATOM 2441 N N . PRO B 1 79 ? 17.492 -5.786 -16.840 1.00 57.33 79 PRO B N 1
ATOM 2442 C CA . PRO B 1 79 ? 16.831 -6.388 -15.677 1.00 58.48 79 PRO B CA 1
ATOM 2443 C C . PRO B 1 79 ? 16.628 -5.419 -14.520 1.00 53.18 79 PRO B C 1
ATOM 2444 O O . PRO B 1 79 ? 17.593 -4.859 -13.994 1.00 52.46 79 PRO B O 1
ATOM 2448 N N . SER B 1 80 ? 15.375 -5.282 -14.094 1.00 47.48 80 SER B N 1
ATOM 2449 C CA . SER B 1 80 ? 15.038 -4.428 -12.966 1.00 42.88 80 SER B CA 1
ATOM 2450 C C . SER B 1 80 ? 16.016 -4.531 -11.800 1.00 42.93 80 SER B C 1
ATOM 2451 O O . SER B 1 80 ? 16.191 -3.554 -11.070 1.00 51.33 80 SER B O 1
ATOM 2454 N N . ALA B 1 81 ? 16.696 -5.661 -11.624 1.00 50.45 81 ALA B N 1
ATOM 2455 C CA . ALA B 1 81 ? 17.565 -5.800 -10.460 1.00 47.10 81 ALA B CA 1
ATOM 2456 C C . ALA B 1 81 ? 18.837 -4.959 -10.590 1.00 42.08 81 ALA B C 1
ATOM 2457 O O . ALA B 1 81 ? 19.371 -4.493 -9.578 1.00 43.01 81 ALA B O 1
ATOM 2459 N N . LEU B 1 82 ? 19.330 -4.735 -11.806 1.00 39.73 82 LEU B N 1
ATOM 2460 C CA . LEU B 1 82 ? 20.500 -3.873 -11.962 1.00 45.44 82 LEU B CA 1
ATOM 2461 C C . LEU B 1 82 ? 20.170 -2.422 -11.616 1.00 52.49 82 LEU B C 1
ATOM 2462 O O . LEU B 1 82 ? 20.883 -1.768 -10.833 1.00 52.88 82 LEU B O 1
ATOM 2467 N N . TYR B 1 83 ? 19.110 -1.887 -12.227 1.00 50.59 83 TYR B N 1
ATOM 2468 C CA . TYR B 1 83 ? 18.690 -0.535 -11.896 1.00 49.09 83 TYR B CA 1
ATOM 2469 C C . TYR B 1 83 ? 18.364 -0.444 -10.412 1.00 51.33 83 TYR B C 1
ATOM 2470 O O . TYR B 1 83 ? 18.788 0.507 -9.736 1.00 45.31 83 TYR B O 1
ATOM 2479 N N . ARG B 1 84 ? 17.674 -1.469 -9.869 1.00 42.53 84 ARG B N 1
ATOM 2480 C CA . ARG B 1 84 ? 17.301 -1.410 -8.458 1.00 44.20 84 ARG B CA 1
ATOM 2481 C C . ARG B 1 84 ? 18.533 -1.383 -7.565 1.00 46.02 84 ARG B C 1
ATOM 2482 O O . ARG B 1 84 ? 18.547 -0.693 -6.546 1.00 46.21 84 ARG B O 1
ATOM 2490 N N . GLU B 1 85 ? 19.583 -2.115 -7.932 1.00 50.50 85 GLU B N 1
ATOM 2491 C CA . GLU B 1 85 ? 20.771 -2.134 -7.086 1.00 49.12 85 GLU B CA 1
ATOM 2492 C C . GLU B 1 85 ? 21.495 -0.795 -7.145 1.00 48.10 85 GLU B C 1
ATOM 2493 O O . GLU B 1 85 ? 21.910 -0.261 -6.112 1.00 50.13 85 GLU B O 1
ATOM 2499 N N . THR B 1 86 ? 21.601 -0.217 -8.339 1.00 45.50 86 THR B N 1
ATOM 2500 C CA . THR B 1 86 ? 22.348 1.022 -8.526 1.00 46.15 86 THR B CA 1
ATOM 2501 C C . THR B 1 86 ? 21.688 2.198 -7.811 1.00 54.15 86 THR B C 1
ATOM 2502 O O . THR B 1 86 ? 22.367 3.000 -7.151 1.00 53.21 86 THR B O 1
ATOM 2506 N N . LEU B 1 87 ? 20.366 2.321 -7.946 1.00 49.60 87 LEU B N 1
ATOM 2507 C CA . LEU B 1 87 ? 19.646 3.468 -7.414 1.00 48.50 87 LEU B CA 1
ATOM 2508 C C . LEU B 1 87 ? 19.427 3.355 -5.916 1.00 52.83 87 LEU B C 1
ATOM 2509 O O . LEU B 1 87 ? 19.500 4.361 -5.200 1.00 53.86 87 LEU B O 1
ATOM 2514 N N . THR B 1 88 ? 19.125 2.148 -5.429 1.00 50.19 88 THR B N 1
ATOM 2515 C CA . THR B 1 88 ? 18.965 1.954 -3.993 1.00 53.42 88 THR B CA 1
ATOM 2516 C C . THR B 1 88 ? 20.275 1.937 -3.261 1.00 56.60 88 THR B C 1
ATOM 2517 O O . THR B 1 88 ? 20.259 1.573 -2.082 1.00 60.62 88 THR B O 1
ATOM 2521 N N . LYS B 1 89 ? 21.416 2.287 -3.851 1.00 53.45 89 LYS B N 1
ATOM 2522 C CA . LYS B 1 89 ? 22.642 2.364 -3.064 1.00 57.15 89 LYS B CA 1
ATOM 2523 C C . LYS B 1 89 ? 23.527 3.558 -3.391 1.00 62.01 89 LYS B C 1
ATOM 2524 O O . LYS B 1 89 ? 24.397 3.885 -2.575 1.00 64.88 89 LYS B O 1
ATOM 2530 N N . ASP B 1 90 ? 23.342 4.238 -4.524 1.00 60.99 90 ASP B N 1
ATOM 2531 C CA . ASP B 1 90 ? 24.107 5.442 -4.821 1.00 53.40 90 ASP B CA 1
ATOM 2532 C C . ASP B 1 90 ? 23.489 6.611 -4.063 1.00 60.55 90 ASP B C 1
ATOM 2533 O O . ASP B 1 90 ? 22.267 6.779 -4.058 1.00 62.81 90 ASP B O 1
ATOM 2538 N N . GLU B 1 91 ? 24.330 7.408 -3.403 1.00 64.17 91 GLU B N 1
ATOM 2539 C CA . GLU B 1 91 ? 23.828 8.433 -2.490 1.00 64.34 91 GLU B CA 1
ATOM 2540 C C . GLU B 1 91 ? 22.958 9.479 -3.182 1.00 63.14 91 GLU B C 1
ATOM 2541 O O . GLU B 1 91 ? 22.230 10.204 -2.504 1.00 63.66 91 GLU B O 1
ATOM 2547 N N . HIS B 1 92 ? 23.017 9.593 -4.508 1.00 62.74 92 HIS B N 1
ATOM 2548 C CA . HIS B 1 92 ? 22.140 10.541 -5.185 1.00 58.55 92 HIS B CA 1
ATOM 2549 C C . HIS B 1 92 ? 20.687 10.077 -5.179 1.00 60.01 92 HIS B C 1
ATOM 2550 O O . HIS B 1 92 ? 19.773 10.905 -5.258 1.00 59.70 92 HIS B O 1
ATOM 2557 N N . THR B 1 93 ? 20.438 8.767 -5.149 1.00 58.17 93 THR B N 1
ATOM 2558 C CA . THR B 1 93 ? 19.067 8.320 -5.355 1.00 55.22 93 THR B CA 1
ATOM 2559 C C . THR B 1 93 ? 18.619 7.270 -4.347 1.00 57.02 93 THR B C 1
ATOM 2560 O O . THR B 1 93 ? 17.639 6.564 -4.610 1.00 61.05 93 THR B O 1
ATOM 2564 N N . SER B 1 94 ? 19.289 7.147 -3.200 1.00 57.23 94 SER B N 1
ATOM 2565 C CA . SER B 1 94 ? 18.911 6.110 -2.243 1.00 61.73 94 SER B CA 1
ATOM 2566 C C . SER B 1 94 ? 17.483 6.309 -1.769 1.00 65.11 94 SER B C 1
ATOM 2567 O O . SER B 1 94 ? 16.688 5.364 -1.714 1.00 66.49 94 SER B O 1
ATOM 2570 N N . GLU B 1 95 ? 17.142 7.540 -1.426 1.00 66.64 95 GLU B N 1
ATOM 2571 C CA . GLU B 1 95 ? 15.834 7.824 -0.856 1.00 75.51 95 GLU B CA 1
ATOM 2572 C C . GLU B 1 95 ? 14.925 8.478 -1.893 1.00 72.12 95 GLU B C 1
ATOM 2573 O O . GLU B 1 95 ? 14.419 9.582 -1.671 1.00 75.01 95 GLU B O 1
ATOM 2579 N N . LEU B 1 96 ? 14.714 7.816 -3.031 1.00 61.60 96 LEU B N 1
ATOM 2580 C CA . LEU B 1 96 ? 13.886 8.381 -4.090 1.00 54.86 96 LEU B CA 1
ATOM 2581 C C . LEU B 1 96 ? 12.644 7.547 -4.358 1.00 55.18 96 LEU B C 1
ATOM 2582 O O . LEU B 1 96 ? 11.522 8.059 -4.276 1.00 55.69 96 LEU B O 1
ATOM 2587 N N . PHE B 1 97 ? 12.812 6.277 -4.680 1.00 54.71 97 PHE B N 1
ATOM 2588 C CA . PHE B 1 97 ? 11.714 5.464 -5.152 1.00 49.60 97 PHE B CA 1
ATOM 2589 C C . PHE B 1 97 ? 11.220 4.577 -4.026 1.00 50.08 97 PHE B C 1
ATOM 2590 O O . PHE B 1 97 ? 12.009 4.072 -3.231 1.00 53.79 97 PHE B O 1
ATOM 2598 N N . LYS B 1 98 ? 9.904 4.468 -3.906 1.00 52.02 98 LYS B N 1
ATOM 2599 C CA . LYS B 1 98 ? 9.362 3.540 -2.934 1.00 49.75 98 LYS B CA 1
ATOM 2600 C C . LYS B 1 98 ? 9.513 2.125 -3.450 1.00 59.24 98 LYS B C 1
ATOM 2601 O O . LYS B 1 98 ? 9.652 1.182 -2.660 1.00 61.59 98 LYS B O 1
ATOM 2607 N N . GLU B 1 99 ? 9.534 1.969 -4.772 1.00 57.06 99 GLU B N 1
ATOM 2608 C CA . GLU B 1 99 ? 9.773 0.676 -5.388 1.00 56.45 99 GLU B CA 1
ATOM 2609 C C . GLU B 1 99 ? 10.407 0.887 -6.745 1.00 54.84 99 GLU B C 1
ATOM 2610 O O . GLU B 1 99 ? 10.284 1.955 -7.356 1.00 51.67 99 GLU B O 1
ATOM 2616 N N . ILE B 1 100 ? 11.112 -0.154 -7.186 1.00 49.73 100 ILE B N 1
ATOM 2617 C CA . ILE B 1 100 ? 11.774 -0.208 -8.483 1.00 49.97 100 ILE B CA 1
ATOM 2618 C C . ILE B 1 100 ? 11.477 -1.590 -9.051 1.00 51.41 100 ILE B C 1
ATOM 2619 O O . ILE B 1 100 ? 11.959 -2.596 -8.521 1.00 55.11 100 ILE B O 1
ATOM 2624 N N . ILE B 1 101 ? 10.631 -1.653 -10.076 1.00 49.50 101 ILE B N 1
ATOM 2625 C CA . ILE B 1 101 ? 10.083 -2.922 -10.536 1.00 53.12 101 ILE B CA 1
ATOM 2626 C C . ILE B 1 101 ? 10.155 -3.001 -12.058 1.00 54.80 101 ILE B C 1
ATOM 2627 O O . ILE B 1 101 ? 10.463 -2.026 -12.748 1.00 55.43 101 ILE B O 1
ATOM 2632 N N . SER B 1 102 ? 9.869 -4.194 -12.571 1.00 55.20 102 SER B N 1
ATOM 2633 C CA . SER B 1 102 ? 9.928 -4.481 -13.994 1.00 56.99 102 SER B CA 1
ATOM 2634 C C . SER B 1 102 ? 8.532 -4.410 -14.599 1.00 55.70 102 SER B C 1
ATOM 2635 O O . SER B 1 102 ? 7.530 -4.314 -13.895 1.00 56.05 102 SER B O 1
ATOM 2638 N N . VAL B 1 103 ? 8.478 -4.453 -15.929 1.00 53.01 103 VAL B N 1
ATOM 2639 C CA . VAL B 1 103 ? 7.187 -4.457 -16.605 1.00 55.78 103 VAL B CA 1
ATOM 2640 C C . VAL B 1 103 ? 6.365 -5.669 -16.191 1.00 64.39 103 VAL B C 1
ATOM 2641 O O . VAL B 1 103 ? 5.132 -5.596 -16.097 1.00 66.08 103 VAL B O 1
ATOM 2645 N N . LYS B 1 104 ? 7.028 -6.789 -15.899 1.00 68.96 104 LYS B N 1
ATOM 2646 C CA . LYS B 1 104 ? 6.310 -8.011 -15.548 1.00 67.80 104 LYS B CA 1
ATOM 2647 C C . LYS B 1 104 ? 5.711 -7.913 -14.149 1.00 68.78 104 LYS B C 1
ATOM 2648 O O . LYS B 1 104 ? 4.505 -8.117 -13.972 1.00 72.48 104 LYS B O 1
ATOM 2654 N N . ASN B 1 105 ? 6.537 -7.593 -13.141 1.00 66.85 105 ASN B N 1
ATOM 2655 C CA . ASN B 1 105 ? 6.023 -7.337 -11.794 1.00 71.05 105 ASN B CA 1
ATOM 2656 C C . ASN B 1 105 ? 4.888 -6.316 -11.804 1.00 68.93 105 ASN B C 1
ATOM 2657 O O . ASN B 1 105 ? 4.004 -6.357 -10.941 1.00 68.54 105 ASN B O 1
ATOM 2662 N N . LEU B 1 106 ? 4.903 -5.387 -12.762 1.00 68.40 106 LEU B N 1
ATOM 2663 C CA . LEU B 1 106 ? 3.860 -4.372 -12.846 1.00 64.17 106 LEU B CA 1
ATOM 2664 C C . LEU B 1 106 ? 2.554 -4.984 -13.338 1.00 65.86 106 LEU B C 1
ATOM 2665 O O . LEU B 1 106 ? 1.495 -4.766 -12.742 1.00 70.59 106 LEU B O 1
ATOM 2670 N N . ARG B 1 107 ? 2.617 -5.771 -14.414 1.00 64.77 107 ARG B N 1
ATOM 2671 C CA . ARG B 1 107 ? 1.424 -6.429 -14.946 1.00 69.22 107 ARG B CA 1
ATOM 2672 C C . ARG B 1 107 ? 0.793 -7.361 -13.925 1.00 70.92 107 ARG B C 1
ATOM 2673 O O . ARG B 1 107 ? -0.423 -7.336 -13.703 1.00 70.60 107 ARG B O 1
ATOM 2681 N N . ARG B 1 108 ? 1.610 -8.222 -13.327 1.00 72.21 108 ARG B N 1
ATOM 2682 C CA . ARG B 1 108 ? 1.116 -9.129 -12.302 1.00 73.30 108 ARG B CA 1
ATOM 2683 C C . ARG B 1 108 ? 0.480 -8.375 -11.141 1.00 71.73 108 ARG B C 1
ATOM 2684 O O . ARG B 1 108 ? -0.558 -8.794 -10.621 1.00 74.82 108 ARG B O 1
ATOM 2692 N N . ARG B 1 109 ? 1.070 -7.254 -10.727 1.00 68.45 109 ARG B N 1
ATOM 2693 C CA . ARG B 1 109 ? 0.635 -6.669 -9.463 1.00 67.39 109 ARG B CA 1
ATOM 2694 C C . ARG B 1 109 ? -0.620 -5.822 -9.601 1.00 70.35 109 ARG B C 1
ATOM 2695 O O . ARG B 1 109 ? -1.396 -5.719 -8.646 1.00 74.46 109 ARG B O 1
ATOM 2703 N N . PHE B 1 110 ? -0.843 -5.223 -10.762 1.00 72.90 110 PHE B N 1
ATOM 2704 C CA . PHE B 1 110 ? -1.953 -4.307 -10.984 1.00 74.64 110 PHE B CA 1
ATOM 2705 C C . PHE B 1 110 ? -2.838 -4.832 -12.101 1.00 80.45 110 PHE B C 1
ATOM 2706 O O . PHE B 1 110 ? -3.284 -4.093 -12.982 1.00 79.45 110 PHE B O 1
ATOM 2714 N N . LYS B 1 111 ? -3.092 -6.138 -12.051 1.00 85.53 111 LYS B N 1
ATOM 2715 C CA . LYS B 1 111 ? -3.891 -6.829 -13.050 1.00 88.77 111 LYS B CA 1
ATOM 2716 C C . LYS B 1 111 ? -5.363 -6.769 -12.657 1.00 92.92 111 LYS B C 1
ATOM 2717 O O . LYS B 1 111 ? -5.734 -7.167 -11.545 1.00 91.51 111 LYS B O 1
ATOM 2723 N N . GLY B 1 112 ? -6.195 -6.285 -13.577 1.00 94.58 112 GLY B N 1
ATOM 2724 C CA . GLY B 1 112 ? -7.625 -6.248 -13.327 1.00 96.24 112 GLY B CA 1
ATOM 2725 C C . GLY B 1 112 ? -7.948 -5.295 -12.199 1.00 90.70 112 GLY B C 1
ATOM 2726 O O . GLY B 1 112 ? -7.460 -4.161 -12.152 1.00 91.39 112 GLY B O 1
ATOM 2727 N N . SER B 1 113 ? -8.762 -5.769 -11.255 1.00 95.38 113 SER B N 1
ATOM 2728 C CA . SER B 1 113 ? -9.263 -4.913 -10.186 1.00 91.53 113 SER B CA 1
ATOM 2729 C C . SER B 1 113 ? -8.160 -4.363 -9.288 1.00 88.08 113 SER B C 1
ATOM 2730 O O . SER B 1 113 ? -8.449 -3.507 -8.444 1.00 89.37 113 SER B O 1
ATOM 2733 N N . LYS B 1 114 ? -6.912 -4.807 -9.450 1.00 84.90 114 LYS B N 1
ATOM 2734 C CA . LYS B 1 114 ? -5.834 -4.305 -8.609 1.00 83.84 114 LYS B CA 1
ATOM 2735 C C . LYS B 1 114 ? -5.311 -2.933 -9.053 1.00 78.46 114 LYS B C 1
ATOM 2736 O O . LYS B 1 114 ? -4.682 -2.244 -8.243 1.00 74.99 114 LYS B O 1
ATOM 2742 N N . LEU B 1 115 ? -5.588 -2.505 -10.295 1.00 78.12 115 LEU B N 1
ATOM 2743 C CA . LEU B 1 115 ? -5.124 -1.205 -10.798 1.00 78.70 115 LEU B CA 1
ATOM 2744 C C . LEU B 1 115 ? -5.583 -0.030 -9.943 1.00 73.41 115 LEU B C 1
ATOM 2745 O O . LEU B 1 115 ? -4.935 1.021 -9.956 1.00 72.91 115 LEU B O 1
ATOM 2750 N N . THR B 1 116 ? -6.681 -0.168 -9.204 1.00 73.73 116 THR B N 1
ATOM 2751 C CA . THR B 1 116 ? -7.149 0.968 -8.418 1.00 75.06 116 THR B CA 1
ATOM 2752 C C . THR B 1 116 ? -6.122 1.385 -7.372 1.00 72.26 116 THR B C 1
ATOM 2753 O O . THR B 1 116 ? -6.056 2.568 -7.015 1.00 69.37 116 THR B O 1
ATOM 2757 N N . GLN B 1 117 ? -5.294 0.446 -6.899 1.00 70.63 117 GLN B N 1
ATOM 2758 C CA . GLN B 1 117 ? -4.342 0.718 -5.826 1.00 71.75 117 GLN B CA 1
ATOM 2759 C C . GLN B 1 117 ? -2.992 1.207 -6.317 1.00 67.10 117 GLN B C 1
ATOM 2760 O O . GLN B 1 117 ? -2.158 1.591 -5.492 1.00 65.04 117 GLN B O 1
ATOM 2766 N N . LEU B 1 118 ? -2.766 1.218 -7.628 1.00 64.07 118 LEU B N 1
ATOM 2767 C CA . LEU B 1 118 ? -1.564 1.844 -8.165 1.00 64.60 118 LEU B CA 1
ATOM 2768 C C . LEU B 1 118 ? -1.377 3.257 -7.621 1.00 63.16 118 LEU B C 1
ATOM 2769 O O . LEU B 1 118 ? -0.311 3.592 -7.086 1.00 62.26 118 LEU B O 1
ATOM 2774 N N . TYR B 1 119 ? -2.406 4.100 -7.744 1.00 63.54 119 TYR B N 1
ATOM 2775 C CA . TYR B 1 119 ? -2.298 5.497 -7.336 1.00 64.43 119 TYR B CA 1
ATOM 2776 C C . TYR B 1 119 ? -2.836 5.746 -5.940 1.00 62.55 119 TYR B C 1
ATOM 2777 O O . TYR B 1 119 ? -2.995 6.907 -5.541 1.00 65.47 119 TYR B O 1
ATOM 2786 N N . LYS B 1 120 ? -3.118 4.682 -5.196 1.00 65.39 120 LYS B N 1
ATOM 2787 C CA . LYS B 1 120 ? -3.217 4.748 -3.748 1.00 65.69 120 LYS B CA 1
ATOM 2788 C C . LYS B 1 120 ? -1.905 4.376 -3.087 1.00 64.99 120 LYS B C 1
ATOM 2789 O O . LYS B 1 120 ? -1.502 5.019 -2.114 1.00 64.53 120 LYS B O 1
ATOM 2795 N N . ASP B 1 121 ? -1.231 3.346 -3.615 1.00 64.19 121 ASP 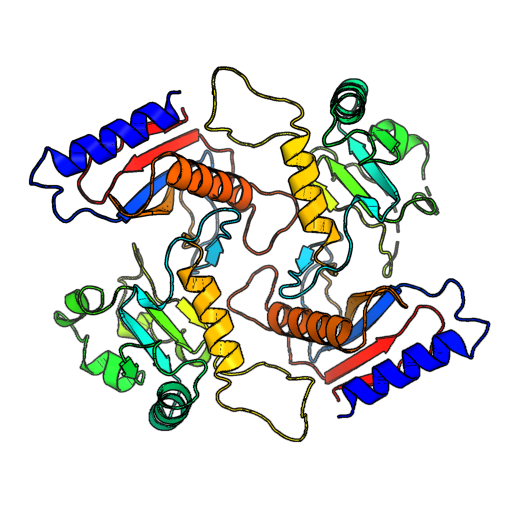B N 1
ATOM 2796 C CA . ASP B 1 121 ? 0.089 2.946 -3.152 1.00 58.27 121 ASP B CA 1
ATOM 2797 C C . ASP B 1 121 ? 1.183 3.882 -3.612 1.00 55.88 121 ASP B C 1
ATOM 2798 O O . ASP B 1 121 ? 2.263 3.868 -3.021 1.00 58.31 121 ASP B O 1
ATOM 2803 N N . PHE B 1 122 ? 0.939 4.672 -4.656 1.00 59.23 122 PHE B N 1
ATOM 2804 C CA . PHE B 1 122 ? 1.927 5.604 -5.178 1.00 58.40 122 PHE B CA 1
ATOM 2805 C C . PHE B 1 122 ? 1.281 6.930 -5.566 1.00 53.59 122 PHE B C 1
ATOM 2806 O O . PHE B 1 122 ? 0.149 6.976 -6.037 1.00 53.20 122 PHE B O 1
ATOM 2814 N N . ASP B 1 123 ? 2.029 8.014 -5.379 1.00 56.70 123 ASP B N 1
ATOM 2815 C CA . ASP B 1 123 ? 1.608 9.339 -5.832 1.00 53.86 123 ASP B CA 1
ATOM 2816 C C . ASP B 1 123 ? 2.210 9.725 -7.169 1.00 51.69 123 ASP B C 1
ATOM 2817 O O . ASP B 1 123 ? 1.694 10.633 -7.825 1.00 53.38 123 ASP B O 1
ATOM 2822 N N . LEU B 1 124 ? 3.284 9.054 -7.581 1.00 53.11 124 LEU B N 1
ATOM 2823 C CA . LEU B 1 124 ? 4.023 9.398 -8.785 1.00 47.41 124 LEU B CA 1
ATOM 2824 C C . LEU B 1 124 ? 4.574 8.121 -9.395 1.00 48.89 124 LEU B C 1
ATOM 2825 O O . LEU B 1 124 ? 5.287 7.365 -8.731 1.00 46.88 124 LEU B O 1
ATOM 2830 N N . VAL B 1 125 ? 4.225 7.885 -10.653 1.00 49.25 125 VAL B N 1
ATOM 2831 C CA . VAL B 1 125 ? 4.691 6.734 -11.409 1.00 44.24 125 VAL B CA 1
ATOM 2832 C C . VAL B 1 125 ? 5.575 7.245 -12.527 1.00 45.73 125 VAL B C 1
ATOM 2833 O O . VAL B 1 125 ? 5.174 8.119 -13.304 1.00 46.45 125 VAL B O 1
ATOM 2837 N N . VAL B 1 126 ? 6.770 6.705 -12.606 1.00 49.20 126 VAL B N 1
ATOM 2838 C CA . VAL B 1 126 ? 7.735 7.112 -13.605 1.00 46.65 126 VAL B CA 1
ATOM 2839 C C . VAL B 1 126 ? 8.242 5.839 -14.257 1.00 47.16 126 VAL B C 1
ATOM 2840 O O . VAL B 1 126 ? 8.282 4.784 -13.618 1.00 48.93 126 VAL B O 1
ATOM 2844 N N . ALA B 1 127 ? 8.548 5.905 -15.554 1.00 47.38 127 ALA B N 1
ATOM 2845 C CA . ALA B 1 127 ? 8.970 4.703 -16.269 1.00 45.09 127 ALA B CA 1
ATOM 2846 C C . ALA B 1 127 ? 10.088 5.012 -17.256 1.00 47.81 127 ALA B C 1
ATOM 2847 O O . ALA B 1 127 ? 10.058 6.041 -17.947 1.00 53.52 127 ALA B O 1
ATOM 2849 N N . ASP B 1 128 ? 11.077 4.118 -17.291 1.00 44.22 128 ASP B N 1
ATOM 2850 C CA . ASP B 1 128 ? 12.116 4.096 -18.317 1.00 46.00 128 ASP B CA 1
ATOM 2851 C C . ASP B 1 128 ? 11.491 4.327 -19.682 1.00 44.32 128 ASP B C 1
ATOM 2852 O O . ASP B 1 128 ? 10.465 3.726 -20.019 1.00 44.23 128 ASP B O 1
ATOM 2857 N N . TYR B 1 129 ? 12.106 5.205 -20.470 1.00 42.18 129 TYR B N 1
ATOM 2858 C CA . TYR B 1 129 ? 11.462 5.556 -21.731 1.00 46.61 129 TYR B CA 1
ATOM 2859 C C . TYR B 1 129 ? 11.380 4.370 -22.674 1.00 44.86 129 TYR B C 1
ATOM 2860 O O . TYR B 1 129 ? 10.576 4.389 -23.605 1.00 44.98 129 TYR B O 1
ATOM 2869 N N . ARG B 1 130 ? 12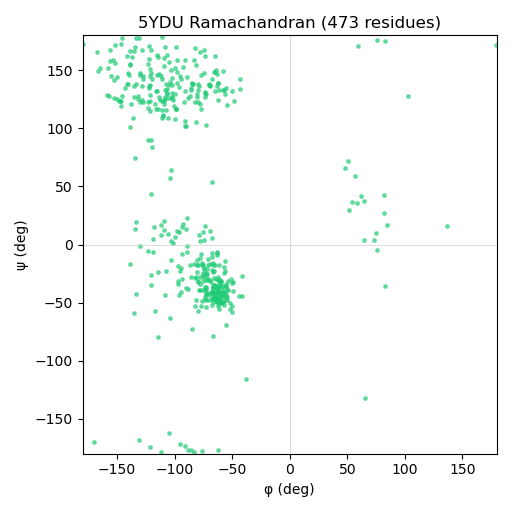.177 3.336 -22.434 1.00 48.95 130 ARG B N 1
ATOM 2870 C CA . ARG B 1 130 ? 12.272 2.204 -23.336 1.00 47.22 130 ARG B CA 1
ATOM 2871 C C . ARG B 1 130 ? 11.131 1.217 -23.140 1.00 48.57 130 ARG B C 1
ATOM 2872 O O . ARG B 1 130 ? 10.777 0.509 -24.086 1.00 52.23 130 ARG B O 1
ATOM 2880 N N . VAL B 1 131 ? 10.510 1.192 -21.957 1.00 51.70 131 VAL B N 1
ATOM 2881 C CA . VAL B 1 131 ? 9.344 0.350 -21.697 1.00 52.95 131 VAL B CA 1
ATOM 2882 C C . VAL B 1 131 ? 8.037 1.139 -21.700 1.00 54.82 131 VAL B C 1
ATOM 2883 O O . VAL B 1 131 ? 6.966 0.562 -21.456 1.00 52.36 131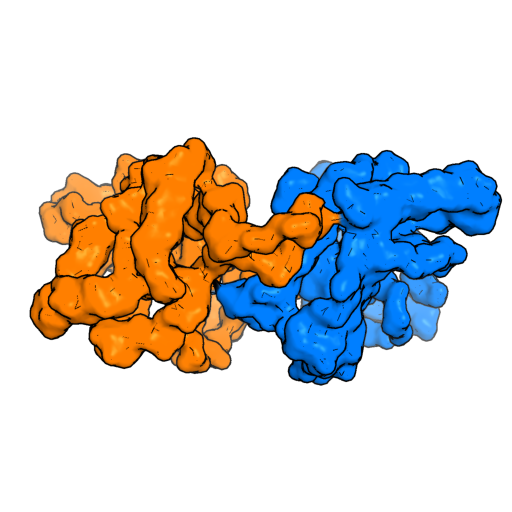 VAL B O 1
ATOM 2887 N N . HIS B 1 132 ? 8.092 2.441 -21.997 1.00 54.25 132 HIS B N 1
ATOM 2888 C CA . HIS B 1 132 ? 6.912 3.289 -21.867 1.00 55.22 132 HIS B CA 1
ATOM 2889 C C . HIS B 1 132 ? 5.788 2.840 -22.794 1.00 58.83 132 HIS B C 1
ATOM 2890 O O . HIS B 1 132 ? 4.617 2.813 -22.397 1.00 58.36 132 HIS B O 1
ATOM 2897 N N . HIS B 1 133 ? 6.124 2.469 -24.020 1.00 60.11 133 HIS B N 1
ATOM 2898 C CA . HIS B 1 133 ? 5.122 2.140 -25.028 1.00 61.70 133 HIS B CA 1
ATOM 2899 C C . HIS B 1 133 ? 4.451 0.808 -24.801 1.00 63.59 133 HIS B C 1
ATOM 2900 O O . HIS B 1 133 ? 3.829 0.257 -25.722 1.00 62.54 133 HIS B O 1
ATOM 2907 N N . LEU B 1 134 ? 4.596 0.263 -23.596 1.00 62.46 134 LEU B N 1
ATOM 2908 C CA . LEU B 1 134 ? 3.908 -0.948 -23.184 1.00 61.34 134 LEU B CA 1
ATOM 2909 C C . LEU B 1 134 ? 2.919 -0.702 -22.067 1.00 62.90 134 LEU B C 1
ATOM 2910 O O . LEU B 1 134 ? 1.994 -1.501 -21.890 1.00 65.28 134 LEU B O 1
ATOM 2915 N N . LEU B 1 135 ? 3.120 0.360 -21.293 1.00 59.99 135 LEU B N 1
ATOM 2916 C CA . LEU B 1 135 ? 2.199 0.672 -20.207 1.00 62.75 135 LEU B CA 1
ATOM 2917 C C . LEU B 1 135 ? 0.748 0.805 -20.675 1.00 64.41 135 LEU B C 1
ATOM 2918 O O . LEU B 1 135 ? -0.150 0.397 -19.915 1.00 61.58 135 LEU B O 1
ATOM 2923 N N . PRO B 1 136 ? 0.443 1.346 -21.867 1.00 64.78 136 PRO B N 1
ATOM 2924 C CA . PRO B 1 136 ? -0.950 1.298 -22.338 1.00 62.47 136 PRO B CA 1
ATOM 2925 C C . PRO B 1 136 ? -1.521 -0.112 -22.420 1.00 65.51 136 PRO B C 1
ATOM 2926 O O . PRO B 1 136 ? -2.585 -0.365 -21.844 1.00 65.77 136 PRO B O 1
ATOM 2930 N N . GLU B 1 137 ? -0.841 -1.052 -23.095 1.00 63.75 137 GLU B N 1
ATOM 2931 C CA . GLU B 1 137 ? -1.384 -2.403 -23.220 1.00 67.89 137 GLU B CA 1
ATOM 2932 C C . GLU B 1 137 ? -1.273 -3.207 -21.940 1.00 67.58 137 GLU B C 1
ATOM 2933 O O . GLU B 1 137 ? -1.627 -4.387 -21.945 1.00 69.27 137 GLU B O 1
ATOM 2939 N N . VAL B 1 138 ? -0.783 -2.607 -20.862 1.00 66.66 138 VAL B N 1
ATOM 2940 C CA . VAL B 1 138 ? -0.705 -3.265 -19.568 1.00 62.81 138 VAL B CA 1
ATOM 2941 C C . VAL B 1 138 ? -1.820 -2.709 -18.695 1.00 66.79 138 VAL B C 1
ATOM 2942 O O . VAL B 1 138 ? -2.740 -3.434 -18.305 1.00 71.96 138 VAL B O 1
ATOM 2946 N N . LEU B 1 139 ? -1.769 -1.409 -18.408 1.00 64.88 139 LEU B N 1
ATOM 2947 C CA . LEU B 1 139 ? -2.777 -0.803 -17.552 1.00 65.75 139 LEU B CA 1
ATOM 2948 C C . LEU B 1 139 ? -4.136 -0.695 -18.227 1.00 68.01 139 LEU B C 1
ATOM 2949 O O . LEU B 1 139 ? -5.120 -0.412 -17.540 1.00 65.35 139 LEU B O 1
ATOM 2954 N N . GLY B 1 140 ? -4.214 -0.909 -19.542 1.00 69.92 140 GLY B N 1
ATOM 2955 C CA . GLY B 1 140 ? -5.470 -0.834 -20.263 1.00 71.34 140 GLY B CA 1
ATOM 2956 C C . GLY B 1 140 ? -5.844 0.591 -20.634 1.00 72.90 140 GLY B C 1
ATOM 2957 O O . GLY B 1 140 ? -5.193 1.564 -20.250 1.00 73.41 140 GLY B O 1
ATOM 2958 N N . SER B 1 141 ? -6.939 0.713 -21.384 1.00 73.07 141 SER B N 1
ATOM 2959 C CA . SER B 1 141 ? -7.436 2.021 -21.801 1.00 71.37 141 SER B CA 1
ATOM 2960 C C . SER B 1 141 ? -7.973 2.857 -20.634 1.00 74.54 141 SER B C 1
ATOM 2961 O O . SER B 1 141 ? -9.114 3.331 -20.657 1.00 70.40 141 SER B O 1
ATOM 2964 N N . ARG B 1 142 ? -7.143 3.022 -19.602 1.00 79.46 142 ARG B N 1
ATOM 2965 C CA . ARG B 1 142 ? -7.326 3.961 -18.505 1.00 75.70 142 ARG B CA 1
ATOM 2966 C C . ARG B 1 142 ? -6.716 5.320 -18.796 1.00 78.01 142 ARG B C 1
ATOM 2967 O O . ARG B 1 142 ? -6.766 6.205 -17.933 1.00 80.50 142 ARG B O 1
ATOM 2975 N N . PHE B 1 143 ? -6.091 5.486 -19.957 1.00 77.75 143 PHE B N 1
ATOM 2976 C CA . PHE B 1 143 ? -5.267 6.652 -20.235 1.00 76.93 143 PHE B CA 1
ATOM 2977 C C . PHE B 1 143 ? -6.110 7.896 -20.586 1.00 80.66 143 PHE B C 1
ATOM 2978 O O . PHE B 1 143 ? -5.555 8.962 -20.885 1.00 80.31 143 PHE B O 1
ATOM 2986 N N . TYR B 1 144 ? -7.435 7.784 -20.532 1.00 79.84 144 TYR B N 1
ATOM 2987 C CA . TYR B 1 144 ? -8.291 8.951 -20.426 1.00 79.18 144 TYR B CA 1
ATOM 2988 C C . TYR B 1 144 ? -9.416 8.663 -19.436 1.00 81.86 144 TYR B C 1
ATOM 2989 O O . TYR B 1 144 ? -9.859 7.519 -19.296 1.00 82.42 144 TYR B O 1
ATOM 2998 N N . SER B 1 147 ? -6.319 10.724 -18.604 1.00 82.04 147 SER B N 1
ATOM 2999 C CA . SER B 1 147 ? -6.560 10.401 -17.199 1.00 80.71 147 SER B CA 1
ATOM 3000 C C . SER B 1 147 ? -6.153 11.567 -16.311 1.00 79.51 147 SER B C 1
ATOM 3001 O O . SER B 1 147 ? -5.662 12.606 -16.794 1.00 77.48 147 SER B O 1
ATOM 3004 N N . LYS B 1 148 ? -6.376 11.392 -15.009 1.00 78.09 148 LYS B N 1
ATOM 3005 C CA . LYS B 1 148 ? -5.905 12.355 -14.026 1.00 77.56 148 LYS B CA 1
ATOM 3006 C C . LYS B 1 148 ? -4.380 12.304 -14.026 1.00 75.20 148 LYS B C 1
ATOM 3007 O O . LYS B 1 148 ? -3.724 13.141 -14.659 1.00 73.84 148 LYS B O 1
ATOM 3013 N N . LYS B 1 149 ? -3.821 11.291 -13.364 1.00 68.90 149 LYS B N 1
ATOM 3014 C CA . LYS B 1 149 ? -2.388 11.027 -13.327 1.00 65.50 149 LYS B CA 1
ATOM 3015 C C . LYS B 1 149 ? -2.031 9.882 -14.273 1.00 63.99 149 LYS B C 1
ATOM 3016 O O . LYS B 1 149 ? -2.788 8.912 -14.406 1.00 67.57 149 LYS B O 1
ATOM 3022 N N . LEU B 1 150 ? -0.871 9.988 -14.914 1.00 56.16 150 LEU B N 1
ATOM 3023 C CA . LEU B 1 150 ? -0.391 9.013 -15.881 1.00 52.18 150 LEU B CA 1
ATOM 3024 C C . LEU B 1 150 ? 1.111 8.827 -15.699 1.00 51.18 150 LEU B C 1
ATOM 3025 O O . LEU B 1 150 ? 1.762 9.640 -15.037 1.00 51.46 150 LEU B O 1
ATOM 3030 N N . PRO B 1 151 ? 1.683 7.741 -16.227 1.00 52.68 151 PRO B N 1
ATOM 3031 C CA . PRO B 1 151 ? 3.108 7.496 -15.983 1.00 49.85 151 PRO B CA 1
ATOM 3032 C C . PRO B 1 151 ? 3.988 8.507 -16.696 1.00 46.59 151 PRO B C 1
ATOM 3033 O O . PRO B 1 151 ? 3.768 8.854 -17.859 1.00 46.99 151 PRO B O 1
ATOM 3037 N N . TYR B 1 152 ? 5.001 8.968 -15.977 1.00 46.51 152 TYR B N 1
ATOM 3038 C CA . TYR B 1 152 ? 6.021 9.817 -16.550 1.00 40.49 152 TYR B CA 1
ATOM 3039 C C . TYR B 1 152 ? 7.091 8.994 -17.254 1.00 45.92 152 TYR B C 1
ATOM 3040 O O . TYR B 1 152 ? 7.318 7.809 -16.961 1.00 54.57 152 TYR B O 1
ATOM 3049 N N . MET B 1 153 ? 7.792 9.660 -18.162 1.00 41.77 153 MET B N 1
ATOM 3050 C CA . MET B 1 153 ? 8.796 9.046 -19.014 1.00 45.54 153 MET B CA 1
ATOM 3051 C C . MET B 1 153 ? 10.159 9.659 -18.714 1.00 47.21 153 MET B C 1
ATOM 3052 O O . MET B 1 153 ? 10.339 10.870 -18.852 1.00 45.58 153 MET B O 1
ATOM 3057 N N . ILE B 1 154 ? 11.118 8.828 -18.304 1.00 48.02 154 ILE B N 1
ATOM 3058 C CA . ILE B 1 154 ? 12.454 9.282 -17.973 1.00 47.08 154 ILE B CA 1
ATOM 3059 C C . ILE B 1 154 ? 13.477 8.359 -18.621 1.00 46.82 154 ILE B C 1
ATOM 3060 O O . ILE B 1 154 ? 13.133 7.351 -19.242 1.00 48.36 154 ILE B O 1
ATOM 3065 N N . ARG B 1 155 ? 14.752 8.706 -18.435 1.00 42.89 155 ARG B N 1
ATOM 3066 C CA . ARG B 1 155 ? 15.882 8.011 -19.029 1.00 40.95 155 ARG B CA 1
ATOM 3067 C C . ARG B 1 155 ? 16.810 7.521 -17.921 1.00 45.91 155 ARG B C 1
ATOM 3068 O O . ARG B 1 155 ? 17.105 8.271 -16.982 1.00 44.92 155 ARG B O 1
ATOM 3076 N N . MET B 1 156 ? 17.266 6.259 -18.023 1.00 48.74 156 MET B N 1
ATOM 3077 C CA . MET B 1 156 ? 18.213 5.707 -17.058 1.00 42.66 156 MET B CA 1
ATOM 3078 C C . MET B 1 156 ? 19.645 6.126 -17.333 1.00 45.04 156 MET B C 1
ATOM 3079 O O . MET B 1 156 ? 20.499 5.953 -16.456 1.00 46.27 156 MET B O 1
ATOM 3084 N N . SER B 1 157 ? 19.929 6.680 -18.510 1.00 43.18 157 SER B N 1
ATOM 3085 C CA . SER B 1 157 ? 21.291 7.094 -18.810 1.00 45.67 157 SER B CA 1
ATOM 3086 C C . SER B 1 157 ? 21.270 8.144 -19.906 1.00 44.46 157 SER B C 1
ATOM 3087 O O . SER B 1 157 ? 20.375 8.152 -20.755 1.00 43.31 157 SER B O 1
ATOM 3090 N N . LYS B 1 158 ? 22.277 9.013 -19.893 1.00 44.59 158 LYS B N 1
ATOM 3091 C CA . LYS B 1 158 ? 22.385 9.995 -20.960 1.00 46.93 158 LYS B CA 1
ATOM 3092 C C . LYS B 1 158 ? 22.596 9.283 -22.286 1.00 48.69 158 LYS B C 1
ATOM 3093 O O . LYS B 1 158 ? 23.198 8.212 -22.360 1.00 50.97 158 LYS B O 1
ATOM 3099 N N . GLU B 1 159 ? 22.057 9.875 -23.341 1.00 52.90 159 GLU B N 1
ATOM 3100 C CA . GLU B 1 159 ? 22.262 9.315 -24.664 1.00 50.42 159 GLU B CA 1
ATOM 3101 C C . GLU B 1 159 ? 23.722 9.410 -25.067 1.00 54.37 159 GLU B C 1
ATOM 3102 O O . GLU B 1 159 ? 24.245 8.522 -25.751 1.00 58.14 159 GLU B O 1
ATOM 3108 N N . VAL B 1 160 ? 24.391 10.477 -24.642 1.00 49.74 160 VAL B N 1
ATOM 3109 C CA . VAL B 1 160 ? 25.828 10.662 -24.808 1.00 49.57 160 VAL B CA 1
ATOM 3110 C C . VAL B 1 160 ? 26.320 11.404 -23.579 1.00 49.36 160 VAL B C 1
ATOM 3111 O O . VAL B 1 160 ? 25.755 12.436 -23.219 1.00 52.17 160 VAL B O 1
ATOM 3115 N N . LYS B 1 161 ? 27.339 10.879 -22.914 1.00 50.96 161 LYS B N 1
ATOM 3116 C CA . LYS B 1 161 ? 27.913 11.543 -21.755 1.00 47.68 161 LYS B CA 1
ATOM 3117 C C . LYS B 1 161 ? 29.311 11.982 -22.138 1.00 50.07 161 LYS B C 1
ATOM 3118 O O . LYS B 1 161 ? 30.120 11.158 -22.576 1.00 55.65 161 LYS B O 1
ATOM 3124 N N . LEU B 1 162 ? 29.580 13.275 -21.986 1.00 48.69 162 LEU B N 1
ATOM 3125 C CA . LEU B 1 162 ? 30.801 13.894 -22.487 1.00 48.76 162 LEU B CA 1
ATOM 3126 C C . LEU B 1 162 ? 31.968 13.814 -21.515 1.00 54.14 162 LEU B C 1
ATOM 3127 O O . LEU B 1 162 ? 33.119 14.041 -21.919 1.00 56.05 162 LEU B O 1
ATOM 3132 N N . LYS B 1 163 ? 31.709 13.545 -20.248 1.00 55.80 163 LYS B N 1
ATOM 3133 C CA . LYS B 1 163 ? 32.775 13.286 -19.297 1.00 58.17 163 LYS B CA 1
ATOM 3134 C C . LYS B 1 163 ? 32.952 11.782 -19.133 1.00 55.81 163 LYS B C 1
ATOM 3135 O O . LYS B 1 163 ? 31.994 11.016 -19.263 1.00 58.39 163 LYS B O 1
ATOM 3141 N N . ARG B 1 164 ? 34.193 11.365 -18.872 1.00 64.07 164 ARG B N 1
ATOM 3142 C CA . ARG B 1 164 ? 34.550 9.956 -18.666 1.00 61.10 164 ARG B CA 1
ATOM 3143 C C . ARG B 1 164 ? 33.942 9.084 -19.761 1.00 61.52 164 ARG B C 1
ATOM 3144 O O . ARG B 1 164 ? 33.042 8.265 -19.537 1.00 60.11 164 ARG B O 1
ATOM 3152 N N . GLN B 1 165 ? 34.437 9.317 -20.967 1.00 57.61 165 GLN B N 1
ATOM 3153 C CA . GLN B 1 165 ? 33.897 8.600 -22.107 1.00 57.49 165 GLN B CA 1
ATOM 3154 C C . GLN B 1 165 ? 34.408 7.167 -22.210 1.00 58.87 165 GLN B C 1
ATOM 3155 O O . GLN B 1 165 ? 33.849 6.384 -22.991 1.00 56.52 165 GLN B O 1
ATOM 3161 N N . GLN B 1 166 ? 35.429 6.792 -21.433 1.00 57.87 166 GLN B N 1
ATOM 3162 C CA . GLN B 1 166 ? 35.770 5.375 -21.361 1.00 59.14 166 GLN B CA 1
ATOM 3163 C C . GLN B 1 166 ? 34.690 4.563 -20.665 1.00 61.27 166 GLN B C 1
ATOM 3164 O O . GLN B 1 166 ? 34.783 3.331 -20.645 1.00 61.23 166 GLN B O 1
ATOM 3170 N N . MET B 1 167 ? 33.673 5.208 -20.095 1.00 59.22 167 MET B N 1
ATOM 3171 C CA . MET B 1 167 ? 32.682 4.510 -19.293 1.00 60.53 167 MET B CA 1
ATOM 3172 C C . MET B 1 167 ? 31.274 4.901 -19.705 1.00 60.58 167 MET B C 1
ATOM 3173 O O . MET B 1 167 ? 30.944 6.087 -19.776 1.00 60.33 167 MET B O 1
ATOM 3178 N N . VAL B 1 168 ? 30.462 3.887 -19.978 1.00 59.12 168 VAL B N 1
ATOM 3179 C CA . VAL B 1 168 ? 29.075 4.030 -20.389 1.00 61.07 168 VAL B CA 1
ATOM 3180 C C . VAL B 1 168 ? 28.213 3.533 -19.241 1.00 61.27 168 VAL B C 1
ATOM 3181 O O . VAL B 1 168 ? 28.192 2.331 -18.949 1.00 59.43 168 VAL B O 1
ATOM 3185 N N . GLU B 1 169 ? 27.498 4.444 -18.589 1.00 58.83 169 GLU B N 1
ATOM 3186 C CA . GLU B 1 169 ? 26.631 4.047 -17.495 1.00 53.68 169 GLU B CA 1
ATOM 3187 C C . GLU B 1 169 ? 25.332 3.496 -18.057 1.00 51.56 169 GLU B C 1
ATOM 3188 O O . GLU B 1 169 ? 24.721 4.099 -18.941 1.00 51.08 169 GLU B O 1
ATOM 3194 N N . LYS B 1 170 ? 24.940 2.321 -17.592 1.00 50.85 170 LYS B N 1
ATOM 3195 C CA . LYS B 1 170 ? 23.634 1.831 -17.978 1.00 48.85 170 LYS B CA 1
ATOM 3196 C C . LYS B 1 170 ? 22.582 2.538 -17.158 1.00 46.11 170 LYS B C 1
ATOM 3197 O O . LYS B 1 170 ? 21.492 2.832 -17.657 1.00 42.66 170 LYS B O 1
ATOM 3203 N N . CYS B 1 171 ? 22.932 2.852 -15.915 1.00 46.40 171 CYS B N 1
ATOM 3204 C CA . CYS B 1 171 ? 22.084 3.562 -14.972 1.00 44.75 171 CYS B CA 1
ATOM 3205 C C . CYS B 1 171 ? 22.915 4.678 -14.356 1.00 53.18 171 CYS B C 1
ATOM 3206 O O . CYS B 1 171 ? 24.005 4.420 -13.829 1.00 56.17 171 CYS B O 1
ATOM 3209 N N . ASP B 1 172 ? 22.406 5.916 -14.444 1.00 50.77 172 ASP B N 1
ATOM 3210 C CA . ASP B 1 172 ? 23.121 7.140 -14.069 1.00 45.12 172 ASP B CA 1
ATOM 3211 C C . ASP B 1 172 ? 22.341 7.823 -12.950 1.00 49.41 172 ASP B C 1
ATOM 3212 O O . ASP B 1 172 ? 21.524 8.719 -13.214 1.00 49.58 172 ASP B O 1
ATOM 3217 N N . PRO B 1 173 ? 22.542 7.413 -11.696 1.00 49.16 173 PRO B N 1
ATOM 3218 C CA . PRO B 1 173 ? 21.777 8.028 -10.586 1.00 50.31 173 PRO B CA 1
ATOM 3219 C C . PRO B 1 173 ? 21.787 9.560 -10.582 1.00 50.65 173 PRO B C 1
ATOM 3220 O O . PRO B 1 173 ? 20.792 10.186 -10.185 1.00 50.42 173 PRO B O 1
ATOM 3224 N N . ILE B 1 174 ? 22.879 10.186 -11.021 1.00 52.10 174 ILE B N 1
ATOM 3225 C CA . ILE B 1 174 ? 22.925 11.646 -11.073 1.00 53.43 174 ILE B CA 1
ATOM 3226 C C . ILE B 1 174 ? 21.882 12.169 -12.053 1.00 52.95 174 ILE B C 1
ATOM 3227 O O . ILE B 1 174 ? 21.129 13.108 -11.754 1.00 49.40 174 ILE B O 1
ATOM 3232 N N . TYR B 1 175 ? 21.840 11.573 -13.249 1.00 49.42 175 TYR B N 1
ATOM 3233 C CA . TYR B 1 175 ? 20.865 11.965 -14.258 1.00 45.46 175 TYR B CA 1
ATOM 3234 C C . TYR B 1 175 ? 19.451 11.637 -13.807 1.00 47.57 175 TYR B C 1
ATOM 3235 O O . TYR B 1 175 ? 18.510 12.387 -14.097 1.00 46.49 175 TYR B O 1
ATOM 3244 N N . VAL B 1 176 ? 19.280 10.524 -13.090 1.00 46.47 176 VAL B N 1
ATOM 3245 C CA . VAL B 1 176 ? 17.939 10.141 -12.677 1.00 46.37 176 VAL B CA 1
ATOM 3246 C C . VAL B 1 176 ? 17.451 11.058 -11.571 1.00 47.73 176 VAL B C 1
ATOM 3247 O O . VAL B 1 176 ? 16.301 11.511 -11.580 1.00 44.01 176 VAL B O 1
ATOM 3251 N N . ARG B 1 177 ? 18.319 11.360 -10.611 1.00 49.24 177 ARG B N 1
ATOM 3252 C CA . ARG B 1 177 ? 17.946 12.305 -9.570 1.00 49.58 177 ARG B CA 1
ATOM 3253 C C . ARG B 1 177 ? 17.556 13.661 -10.162 1.00 47.02 177 ARG B C 1
ATOM 3254 O O . ARG B 1 177 ? 16.586 14.289 -9.717 1.00 41.93 177 ARG B O 1
ATOM 3262 N N . ALA B 1 178 ? 18.291 14.117 -11.176 1.00 45.77 178 ALA B N 1
ATOM 3263 C CA . ALA B 1 178 ? 17.990 15.394 -11.806 1.00 37.99 178 ALA B CA 1
ATOM 3264 C C . ALA B 1 178 ? 16.638 15.359 -12.515 1.00 46.98 178 ALA B C 1
ATOM 3265 O O . ALA B 1 178 ? 15.832 16.284 -12.382 1.00 50.17 178 ALA B O 1
ATOM 3267 N N . GLN B 1 179 ? 16.372 14.299 -13.281 1.00 48.70 179 GLN B N 1
ATOM 3268 C CA . GLN B 1 179 ? 15.080 14.185 -13.950 1.00 42.69 179 GLN B CA 1
ATOM 3269 C C . GLN B 1 179 ? 13.949 14.131 -12.943 1.00 44.22 179 GLN B C 1
ATOM 3270 O O . GLN B 1 179 ? 12.846 14.638 -13.190 1.00 43.47 179 GLN B O 1
ATOM 3276 N N . LEU B 1 180 ? 14.186 13.486 -11.819 1.00 44.36 180 LEU B N 1
ATOM 3277 C CA . LEU B 1 180 ? 13.070 13.240 -10.935 1.00 45.60 180 LEU B CA 1
ATOM 3278 C C . LEU B 1 180 ? 12.759 14.477 -10.131 1.00 48.08 180 LEU B C 1
ATOM 3279 O O . LEU B 1 180 ? 11.591 14.729 -9.814 1.00 47.56 180 LEU B O 1
ATOM 3284 N N . ARG B 1 181 ? 13.791 15.263 -9.813 1.00 49.52 181 ARG B N 1
ATOM 3285 C CA . ARG B 1 181 ? 13.571 16.533 -9.135 1.00 45.25 181 ARG B CA 1
ATOM 3286 C C . ARG B 1 181 ? 12.715 17.440 -9.996 1.00 48.58 181 ARG B C 1
ATOM 3287 O O . ARG B 1 181 ? 11.739 18.034 -9.520 1.00 48.06 181 ARG B O 1
ATOM 3295 N N . SER B 1 182 ? 13.043 17.507 -11.288 1.00 47.71 182 SER B N 1
ATOM 3296 C CA . SER B 1 182 ? 12.262 18.284 -12.242 1.00 50.77 182 SER B CA 1
ATOM 3297 C C . SER B 1 182 ? 10.806 17.833 -12.282 1.00 49.19 182 SER B C 1
ATOM 3298 O O . SER B 1 182 ? 9.906 18.664 -12.425 1.00 54.23 182 SER B O 1
ATOM 3301 N N . ILE B 1 183 ? 10.549 16.532 -12.127 1.00 49.09 183 ILE B N 1
ATOM 3302 C CA . ILE B 1 183 ? 9.171 16.041 -12.154 1.00 47.96 183 ILE B CA 1
ATOM 3303 C C . ILE B 1 183 ? 8.428 16.433 -10.882 1.00 49.56 183 ILE B C 1
ATOM 3304 O O . ILE B 1 183 ? 7.274 16.878 -10.929 1.00 50.03 183 ILE B O 1
ATOM 3309 N N . CYS B 1 184 ? 9.084 16.301 -9.732 1.00 51.17 184 CYS B N 1
ATOM 3310 C CA . CYS B 1 184 ? 8.453 16.618 -8.460 1.00 52.73 184 CYS B CA 1
ATOM 3311 C C . CYS B 1 184 ? 8.340 18.126 -8.214 1.00 54.33 184 CYS B C 1
ATOM 3312 O O . CYS B 1 184 ? 7.320 18.596 -7.696 1.00 49.28 184 CYS B O 1
ATOM 3315 N N . LYS B 1 185 ? 9.358 18.906 -8.576 1.00 56.53 185 LYS B N 1
ATOM 3316 C CA . LYS B 1 185 ? 9.307 20.335 -8.268 1.00 52.59 185 LYS B CA 1
ATOM 3317 C C . LYS B 1 185 ? 8.241 21.050 -9.087 1.00 55.75 185 LYS B C 1
ATOM 3318 O O . LYS B 1 185 ? 7.635 22.015 -8.605 1.00 59.43 185 LYS B O 1
ATOM 3324 N N . ASN B 1 186 ? 7.981 20.597 -10.305 1.00 52.91 186 ASN B N 1
ATOM 3325 C CA . ASN B 1 186 ? 7.064 21.317 -11.176 1.00 50.05 186 ASN B CA 1
ATOM 3326 C C . ASN B 1 186 ? 5.715 20.596 -11.275 1.00 45.32 186 ASN B C 1
ATOM 3327 O O . ASN B 1 186 ? 5.360 19.773 -10.426 1.00 49.84 186 ASN B O 1
ATOM 3332 N N . THR B 1 187 ? 4.943 20.934 -12.299 1.00 48.37 187 THR B N 1
ATOM 3333 C CA . THR B 1 187 ? 3.630 20.354 -12.550 1.00 41.22 187 THR B CA 1
ATOM 3334 C C . THR B 1 187 ? 3.619 19.945 -14.011 1.00 39.53 187 THR B C 1
ATOM 3335 O O . THR B 1 187 ? 4.675 19.959 -14.652 1.00 42.61 187 THR B O 1
ATOM 3339 N N . SER B 1 188 ? 2.467 19.598 -14.566 1.00 37.38 188 SER B N 1
ATOM 3340 C CA . SER B 1 188 ? 2.502 18.959 -15.875 1.00 37.98 188 SER B CA 1
ATOM 3341 C C . SER B 1 188 ? 1.098 18.935 -16.447 1.00 37.06 188 SER B C 1
ATOM 3342 O O . SER B 1 188 ? 0.113 19.126 -15.727 1.00 36.69 188 SER B O 1
ATOM 3345 N N . TYR B 1 189 ? 1.014 18.658 -17.751 1.00 39.03 189 TYR B N 1
ATOM 3346 C CA . TYR B 1 189 ? -0.268 18.458 -18.418 1.00 40.53 189 TYR B CA 1
ATOM 3347 C C . TYR B 1 189 ? -0.160 17.295 -19.385 1.00 36.27 189 TYR B C 1
ATOM 3348 O O . TYR B 1 189 ? 0.921 16.979 -19.868 1.00 38.94 189 TYR B O 1
ATOM 3357 N N . ILE B 1 190 ? -1.296 16.670 -19.661 1.00 38.93 190 ILE B N 1
ATOM 3358 C CA . ILE B 1 190 ? -1.424 15.608 -20.658 1.00 39.85 190 ILE B CA 1
ATOM 3359 C C . ILE B 1 190 ? -1.981 16.236 -21.927 1.00 41.59 190 ILE B C 1
ATOM 3360 O O . ILE B 1 190 ? -3.122 16.716 -21.912 1.00 49.45 190 ILE B O 1
ATOM 3365 N N . PRO B 1 191 ? -1.250 16.245 -23.031 1.00 42.55 191 PRO B N 1
ATOM 3366 C CA . PRO B 1 191 ? -1.799 16.860 -24.240 1.00 47.24 191 PRO B CA 1
ATOM 3367 C C . PRO B 1 191 ? -3.015 16.082 -24.719 1.00 49.73 191 PRO B C 1
ATOM 3368 O O . PRO B 1 191 ? -3.257 14.940 -24.322 1.00 55.52 191 PRO B O 1
ATOM 3372 N N . ASN B 1 192 ? -3.808 16.724 -25.553 1.00 53.48 192 ASN B N 1
ATOM 3373 C CA . ASN B 1 192 ? -5.109 16.181 -25.928 1.00 56.49 192 ASN B CA 1
ATOM 3374 C C . ASN B 1 192 ? -5.662 17.016 -27.078 1.00 57.32 192 ASN B C 1
ATOM 3375 O O . ASN B 1 192 ? -4.970 17.859 -27.658 1.00 56.05 192 ASN B O 1
ATOM 3380 N N . ASN B 1 193 ? -6.914 16.783 -27.393 1.00 62.23 193 ASN B N 1
ATOM 3381 C CA . ASN B 1 193 ? -7.617 17.542 -28.404 1.00 61.65 193 ASN B CA 1
ATOM 3382 C C . ASN B 1 193 ? -8.979 17.888 -27.794 1.00 66.07 193 ASN B C 1
ATOM 3383 O O . ASN B 1 193 ? -10.008 17.299 -28.131 1.00 65.34 193 ASN B O 1
ATOM 3388 N N . ASP B 1 194 ? -8.964 18.847 -26.867 1.00 67.82 194 ASP B N 1
ATOM 3389 C CA . ASP B 1 194 ? -10.148 19.270 -26.134 1.00 64.43 194 ASP B CA 1
ATOM 3390 C C . ASP B 1 194 ? -10.182 20.781 -26.028 1.00 63.41 194 ASP B C 1
ATOM 3391 O O . ASP B 1 194 ? -9.162 21.458 -26.197 1.00 62.23 194 ASP B O 1
ATOM 3396 N N . ASN B 1 195 ? -11.380 21.296 -25.730 1.00 65.56 195 ASN B N 1
ATOM 3397 C CA . ASN B 1 195 ? -11.559 22.673 -25.290 1.00 60.32 195 ASN B CA 1
ATOM 3398 C C . ASN B 1 195 ? -11.167 22.866 -23.844 1.00 56.69 195 ASN B C 1
ATOM 3399 O O . ASN B 1 195 ? -11.153 24.004 -23.375 1.00 60.07 195 ASN B O 1
ATOM 3404 N N . CYS B 1 196 ? -10.886 21.792 -23.120 1.00 56.29 196 CYS B N 1
ATOM 3405 C CA . CYS B 1 196 ? -10.562 21.895 -21.711 1.00 56.53 196 CYS B CA 1
ATOM 3406 C C . CYS B 1 196 ? -9.280 21.137 -21.409 1.00 59.84 196 CYS B C 1
ATOM 3407 O O . CYS B 1 196 ? -8.965 20.120 -22.034 1.00 62.89 196 CYS B O 1
ATOM 3410 N N . LEU B 1 197 ? -8.542 21.662 -20.439 1.00 54.11 197 LEU B N 1
ATOM 3411 C CA . LEU B 1 197 ? -7.289 21.093 -19.973 1.00 52.89 197 LEU B CA 1
ATOM 3412 C C . LEU B 1 197 ? -7.255 21.243 -18.463 1.00 51.11 197 LEU B C 1
ATOM 3413 O O . LEU B 1 197 ? -7.639 22.288 -17.933 1.00 51.82 197 LEU B O 1
ATOM 3418 N N . SER B 1 198 ? -6.803 20.213 -17.765 1.00 47.61 198 SER B N 1
ATOM 3419 C CA . SER B 1 198 ? -6.693 20.291 -16.322 1.00 45.23 198 SER B CA 1
ATOM 3420 C C . SER B 1 198 ? -5.222 20.295 -15.943 1.00 46.33 198 SER B C 1
ATOM 3421 O O . SER B 1 198 ? -4.408 19.642 -16.596 1.00 52.93 198 SER B O 1
ATOM 3424 N N . VAL B 1 199 ? -4.872 21.065 -14.920 1.00 45.90 199 VAL B N 1
ATOM 3425 C CA . VAL B 1 199 ? -3.491 21.158 -14.454 1.00 42.50 199 VAL B CA 1
ATOM 3426 C C . VAL B 1 199 ? -3.525 21.279 -12.940 1.00 44.74 199 VAL B C 1
ATOM 3427 O O . VAL B 1 199 ? -4.332 22.031 -12.386 1.00 49.28 199 VAL B O 1
ATOM 3431 N N . ARG B 1 200 ? -2.671 20.530 -12.272 1.00 46.02 200 ARG B N 1
ATOM 3432 C CA . ARG B 1 200 ? -2.613 20.562 -10.824 1.00 46.93 200 ARG B CA 1
ATOM 3433 C C . ARG B 1 200 ? -1.693 21.698 -10.424 1.00 43.20 200 ARG B C 1
ATOM 3434 O O . ARG B 1 200 ? -0.629 21.881 -11.019 1.00 46.40 200 ARG B O 1
ATOM 3442 N N . VAL B 1 201 ? -2.112 22.492 -9.439 1.00 43.05 201 VAL B N 1
ATOM 3443 C CA . VAL B 1 201 ? -1.385 23.707 -9.098 1.00 43.50 201 VAL B CA 1
ATOM 3444 C C . VAL B 1 201 ? -1.097 23.821 -7.615 1.00 42.66 201 VAL B C 1
ATOM 3445 O O . VAL B 1 201 ? -0.480 24.793 -7.200 1.00 47.76 201 VAL B O 1
ATOM 3449 N N . GLY B 1 202 ? -1.527 22.882 -6.791 1.00 44.30 202 GLY B N 1
ATOM 3450 C CA . GLY B 1 202 ? -1.264 23.078 -5.377 1.00 49.41 202 GLY B CA 1
ATOM 3451 C C . GLY B 1 202 ? -1.789 21.935 -4.538 1.00 54.66 202 GLY B C 1
ATOM 3452 O O . GLY B 1 202 ? -2.491 21.041 -5.021 1.00 53.10 202 GLY B O 1
ATOM 3453 N N . TYR B 1 203 ? -1.436 21.994 -3.255 1.00 56.90 203 TYR B N 1
ATOM 3454 C CA . TYR B 1 203 ? -1.805 20.984 -2.269 1.00 63.11 203 TYR B CA 1
ATOM 3455 C C . TYR B 1 203 ? -2.400 21.688 -1.058 1.00 66.57 203 TYR B C 1
ATOM 3456 O O . TYR B 1 203 ? -1.739 22.534 -0.443 1.00 69.78 203 TYR B O 1
ATOM 3465 N N . ILE B 1 204 ? -3.639 21.327 -0.712 1.00 61.48 204 ILE B N 1
ATOM 3466 C CA . ILE B 1 204 ? -4.378 22.032 0.328 1.00 64.12 204 ILE B CA 1
ATOM 3467 C C . ILE B 1 204 ? -3.662 21.930 1.665 1.00 68.94 204 ILE B C 1
ATOM 3468 O O . ILE B 1 204 ? -3.243 20.846 2.086 1.00 73.24 204 ILE B O 1
ATOM 3473 N N . GLN B 1 205 ? -3.540 23.071 2.351 1.00 71.58 205 GLN B N 1
ATOM 3474 C CA . GLN B 1 205 ? -2.802 23.193 3.613 1.00 75.45 205 GLN B CA 1
ATOM 3475 C C . GLN B 1 205 ? -1.397 22.615 3.492 1.00 77.79 205 GLN B C 1
ATOM 3476 O O . GLN B 1 205 ? -0.826 22.104 4.459 1.00 81.69 205 GLN B O 1
ATOM 3482 N N . LYS B 1 206 ? -0.855 22.678 2.281 1.00 76.30 206 LYS B N 1
ATOM 3483 C CA . LYS B 1 206 ? 0.577 22.685 2.025 1.00 73.16 206 LYS B CA 1
ATOM 3484 C C . LYS B 1 206 ? 1.021 23.939 1.291 1.00 66.62 206 LYS B C 1
ATOM 3485 O O . LYS B 1 206 ? 2.112 24.437 1.554 1.00 69.48 206 LYS B O 1
ATOM 3491 N N . HIS B 1 207 ? 0.191 24.479 0.397 1.00 63.34 207 HIS B N 1
ATOM 3492 C CA . HIS B 1 207 ? 0.479 25.712 -0.325 1.00 65.40 207 HIS B CA 1
ATOM 3493 C C . HIS B 1 207 ? -0.467 26.826 0.109 1.00 65.60 207 HIS B C 1
ATOM 3494 O O . HIS B 1 207 ? -1.649 26.587 0.376 1.00 71.57 207 HIS B O 1
ATOM 3501 N N . SER B 1 208 ? 0.056 28.053 0.146 1.00 62.25 208 SER B N 1
ATOM 3502 C CA . SER B 1 208 ? -0.743 29.233 0.453 1.00 59.54 208 SER B CA 1
ATOM 3503 C C . SER B 1 208 ? -1.483 29.723 -0.789 1.00 56.33 208 SER B C 1
ATOM 3504 O O . SER B 1 208 ? -1.220 29.287 -1.913 1.00 55.16 208 SER B O 1
ATOM 3507 N N . ILE B 1 209 ? -2.426 30.653 -0.578 1.00 54.79 209 ILE B N 1
ATOM 3508 C CA . ILE B 1 209 ? -3.154 31.233 -1.713 1.00 51.65 209 ILE B CA 1
ATOM 3509 C C . ILE B 1 209 ? -2.199 31.921 -2.682 1.00 53.85 209 ILE B C 1
ATOM 3510 O O . ILE B 1 209 ? -2.329 31.705 -3.900 1.00 53.73 209 ILE B O 1
ATOM 3515 N N . PRO B 1 210 ? -1.205 32.709 -2.245 1.00 52.08 210 PRO B N 1
ATOM 3516 C CA . PRO B 1 210 ? -0.281 33.303 -3.233 1.00 56.51 210 PRO B CA 1
ATOM 3517 C C . PRO B 1 210 ? 0.597 32.286 -3.942 1.00 53.00 210 PRO B C 1
ATOM 3518 O O . PRO B 1 210 ? 0.905 32.477 -5.128 1.00 53.07 210 PRO B O 1
ATOM 3522 N N . GLU B 1 211 ? 1.030 31.225 -3.254 1.00 53.74 211 GLU B N 1
ATOM 3523 C CA . GLU B 1 211 ? 1.799 30.185 -3.930 1.00 51.00 211 GLU B CA 1
ATOM 3524 C C . GLU B 1 211 ? 0.970 29.513 -5.014 1.00 44.21 211 GLU B C 1
ATOM 3525 O O . GLU B 1 211 ? 1.457 29.281 -6.125 1.00 43.06 211 GLU B O 1
ATOM 3531 N N . ILE B 1 212 ? -0.303 29.244 -4.726 1.00 47.83 212 ILE B N 1
ATOM 3532 C CA . ILE B 1 212 ? -1.182 28.635 -5.718 1.00 46.75 212 ILE B CA 1
ATOM 3533 C C . ILE B 1 212 ? -1.400 29.572 -6.894 1.00 46.99 212 ILE B C 1
ATOM 3534 O O . ILE B 1 212 ? -1.393 29.145 -8.056 1.00 47.48 212 ILE B O 1
ATOM 3539 N N . LEU B 1 213 ? -1.585 30.866 -6.614 1.00 47.57 213 LEU B N 1
ATOM 3540 C CA . LEU B 1 213 ? -1.900 31.816 -7.671 1.00 47.10 213 LEU B CA 1
ATOM 3541 C C . LEU B 1 213 ? -0.714 31.998 -8.606 1.00 43.71 213 LEU B C 1
ATOM 3542 O O . LEU B 1 213 ? -0.880 32.053 -9.830 1.00 42.95 213 LEU B O 1
ATOM 3547 N N . GLN B 1 214 ? 0.494 32.065 -8.046 1.00 45.93 214 GLN B N 1
ATOM 3548 C CA . GLN B 1 214 ? 1.705 32.084 -8.868 1.00 48.61 214 GLN B CA 1
ATOM 3549 C C . GLN B 1 214 ? 1.854 30.802 -9.705 1.00 48.24 214 GLN B C 1
ATOM 3550 O O . GLN B 1 214 ? 2.252 30.860 -10.879 1.00 45.90 214 GLN B O 1
ATOM 3556 N N . ASN B 1 215 ? 1.551 29.633 -9.124 1.00 40.50 215 ASN B N 1
ATOM 3557 C CA . ASN B 1 215 ? 1.656 28.416 -9.916 1.00 42.94 215 ASN B CA 1
ATOM 3558 C C . ASN B 1 215 ? 0.685 28.466 -11.080 1.00 46.34 215 ASN B C 1
ATOM 3559 O O . ASN B 1 215 ? 1.031 28.074 -12.202 1.00 45.22 215 ASN B O 1
ATOM 3564 N N . ILE B 1 216 ? -0.525 28.988 -10.837 1.00 47.64 216 ILE B N 1
ATOM 3565 C CA . ILE B 1 216 ? -1.520 29.120 -11.899 1.00 46.95 216 ILE B CA 1
ATOM 3566 C C . ILE B 1 216 ? -1.037 30.091 -12.966 1.00 45.14 216 ILE B C 1
ATOM 3567 O O . ILE B 1 216 ? -1.276 29.887 -14.160 1.00 44.13 216 ILE B O 1
ATOM 3572 N N . GLN B 1 217 ? -0.344 31.156 -12.557 1.00 46.94 217 GLN B N 1
ATOM 3573 C CA . GLN B 1 217 ? 0.113 32.151 -13.526 1.00 47.70 217 GLN B CA 1
ATOM 3574 C C . GLN B 1 217 ? 1.289 31.623 -14.348 1.00 47.51 217 GLN B C 1
ATOM 3575 O O . GLN B 1 217 ? 1.297 31.752 -15.580 1.00 47.35 217 GLN B O 1
ATOM 3581 N N . ASP B 1 218 ? 2.293 31.030 -13.677 1.00 47.30 218 ASP B N 1
ATOM 3582 C CA . ASP B 1 218 ? 3.308 30.225 -14.362 1.00 44.79 218 ASP B CA 1
ATOM 3583 C C . ASP B 1 218 ? 2.681 29.296 -15.387 1.00 43.90 218 ASP B C 1
ATOM 3584 O O . ASP B 1 218 ? 3.189 29.138 -16.506 1.00 42.77 218 ASP B O 1
ATOM 3589 N N . THR B 1 219 ? 1.584 28.649 -15.001 1.00 42.13 219 THR B N 1
ATOM 3590 C CA . THR B 1 219 ? 0.937 27.685 -15.868 1.00 41.84 219 THR B CA 1
ATOM 3591 C C . THR B 1 219 ? 0.274 28.375 -17.043 1.00 41.95 219 THR B C 1
ATOM 3592 O O . THR B 1 219 ? 0.382 27.920 -18.188 1.00 42.81 219 THR B O 1
ATOM 3596 N N . ILE B 1 220 ? -0.413 29.485 -16.782 1.00 42.33 220 ILE B N 1
ATOM 3597 C CA . ILE B 1 220 ? -1.061 30.194 -17.875 1.00 40.30 220 ILE B CA 1
ATOM 3598 C C . ILE B 1 220 ? -0.024 30.778 -18.821 1.00 38.41 220 ILE B C 1
ATOM 3599 O O . ILE B 1 220 ? -0.163 30.687 -20.050 1.00 37.73 220 ILE B O 1
ATOM 3604 N N . ASN B 1 221 ? 1.049 31.352 -18.273 1.00 36.90 221 ASN B N 1
ATOM 3605 C CA . ASN B 1 221 ? 2.086 31.930 -19.127 1.00 40.26 221 ASN B CA 1
ATOM 3606 C C . ASN B 1 221 ? 2.714 30.868 -20.018 1.00 45.91 221 ASN B C 1
ATOM 3607 O O . ASN B 1 221 ? 2.825 31.042 -21.241 1.00 45.60 221 ASN B O 1
ATOM 3612 N N . PHE B 1 222 ? 3.114 29.746 -19.419 1.00 44.35 222 PHE B N 1
ATOM 3613 C CA . PHE B 1 222 ? 3.772 28.699 -20.182 1.00 41.35 222 PHE B CA 1
ATOM 3614 C C . PHE B 1 222 ? 2.836 28.090 -21.229 1.00 39.87 222 PHE B C 1
ATOM 3615 O O . PHE B 1 222 ? 3.214 27.911 -22.392 1.00 34.67 222 PHE B O 1
ATOM 3623 N N . LEU B 1 223 ? 1.605 27.760 -20.841 1.00 42.79 223 LEU B N 1
ATOM 3624 C CA . LEU B 1 223 ? 0.719 27.114 -21.807 1.00 42.57 223 LEU B CA 1
ATOM 3625 C C . LEU B 1 223 ? 0.345 28.036 -22.951 1.00 44.72 223 LEU B C 1
ATOM 3626 O O . LEU B 1 223 ? -0.036 27.546 -24.019 1.00 43.83 223 LEU B O 1
ATOM 3631 N N . THR B 1 224 ? 0.422 29.354 -22.742 1.00 43.21 224 THR B N 1
ATOM 3632 C CA . THR B 1 224 ? 0.159 30.331 -23.786 1.00 43.87 224 THR B CA 1
ATOM 3633 C C . THR B 1 224 ? 1.414 31.083 -24.190 1.00 46.45 224 THR B C 1
ATOM 3634 O O . THR B 1 224 ? 1.310 32.142 -24.821 1.00 47.49 224 THR B O 1
ATOM 3638 N N . ASP B 1 225 ? 2.592 30.566 -23.838 1.00 45.10 225 ASP B N 1
ATOM 3639 C CA . ASP B 1 225 ? 3.856 31.194 -24.196 1.00 45.06 225 ASP B CA 1
ATOM 3640 C C . ASP B 1 225 ? 4.069 31.183 -25.711 1.00 47.33 225 ASP B C 1
ATOM 3641 O O . ASP B 1 225 ? 3.610 30.288 -26.427 1.00 46.39 225 ASP B O 1
ATOM 3646 N N . LYS B 1 226 ? 4.754 32.214 -26.206 1.00 47.08 226 LYS B N 1
ATOM 3647 C CA . LYS B 1 226 ? 5.031 32.338 -27.626 1.00 48.80 226 LYS B CA 1
ATOM 3648 C C . LYS B 1 226 ? 6.518 32.343 -27.925 1.00 54.25 226 LYS B C 1
ATOM 3649 O O . LYS B 1 226 ? 6.898 32.305 -29.102 1.00 54.55 226 LYS B O 1
ATOM 3655 N N . SER B 1 227 ? 7.367 32.364 -26.897 1.00 52.11 227 SER B N 1
ATOM 3656 C CA . SER B 1 227 ? 8.811 32.391 -27.062 1.00 52.17 227 SER B CA 1
ATOM 3657 C C . SER B 1 227 ? 9.422 31.025 -27.399 1.00 50.38 227 SER B C 1
ATOM 3658 O O . SER B 1 227 ? 10.653 30.908 -27.407 1.00 49.70 227 SER B O 1
ATOM 3661 N N . LYS B 1 228 ? 8.605 30.003 -27.681 1.00 54.11 228 LYS B N 1
ATOM 3662 C CA . LYS B 1 228 ? 9.092 28.670 -28.069 1.00 52.06 228 LYS B CA 1
ATOM 3663 C C . LYS B 1 228 ? 9.865 27.992 -26.938 1.00 51.44 228 LYS B C 1
ATOM 3664 O O . LYS B 1 228 ? 10.868 27.312 -27.166 1.00 54.50 228 LYS B O 1
ATOM 3670 N N . ARG B 1 229 ? 9.398 28.183 -25.708 1.00 49.06 229 ARG B N 1
ATOM 3671 C CA . ARG B 1 229 ? 9.841 27.350 -24.609 1.00 50.89 229 ARG B CA 1
ATOM 3672 C C . ARG B 1 229 ? 9.370 25.911 -24.840 1.00 48.09 229 ARG B C 1
ATOM 3673 O O . ARG B 1 229 ? 8.324 25.687 -25.452 1.00 54.99 229 ARG B O 1
ATOM 3681 N N . PRO B 1 230 ? 10.129 24.918 -24.385 1.00 42.86 230 PRO B N 1
ATOM 3682 C CA . PRO B 1 230 ? 9.794 23.516 -24.723 1.00 52.10 230 PRO B CA 1
ATOM 3683 C C . PRO B 1 230 ? 8.441 23.088 -24.174 1.00 46.21 230 PRO B C 1
ATOM 3684 O O . PRO B 1 230 ? 8.172 23.183 -22.974 1.00 44.75 230 PRO B O 1
ATOM 3688 N N . GLN B 1 231 ? 7.589 22.610 -25.075 1.00 46.40 231 GLN B N 1
ATOM 3689 C CA . GLN B 1 231 ? 6.294 21.982 -24.808 1.00 50.21 231 GLN B CA 1
ATOM 3690 C C . GLN B 1 231 ? 5.221 22.978 -24.376 1.00 50.45 231 GLN B C 1
ATOM 3691 O O . GLN B 1 231 ? 4.064 22.558 -24.091 1.00 40.01 231 GLN B O 1
ATOM 3697 N N . GLY B 1 232 ? 5.540 24.279 -24.358 1.00 41.38 232 GLY B N 1
ATOM 3698 C CA . GLY B 1 232 ? 4.579 25.309 -24.052 1.00 41.70 232 GLY B CA 1
ATOM 3699 C C . GLY B 1 232 ? 3.879 25.853 -25.291 1.00 46.63 232 GLY B C 1
ATOM 3700 O O . GLY B 1 232 ? 4.025 25.350 -26.409 1.00 46.23 232 GLY B O 1
ATOM 3701 N N . GLY B 1 233 ? 3.093 26.907 -25.064 1.00 45.50 233 GLY B N 1
ATOM 3702 C CA . GLY B 1 233 ? 2.372 27.586 -26.133 1.00 43.78 233 GLY B CA 1
ATOM 3703 C C . GLY B 1 233 ? 1.428 26.699 -26.914 1.00 47.10 233 GLY B C 1
ATOM 3704 O O . GLY B 1 233 ? 1.271 26.882 -28.129 1.00 48.56 233 GLY B O 1
ATOM 3705 N N . VAL B 1 234 ? 0.784 25.744 -26.239 1.00 48.68 234 VAL B N 1
ATOM 3706 C CA . VAL B 1 234 ? -0.099 24.810 -26.920 1.00 45.94 234 VAL B CA 1
ATOM 3707 C C . VAL B 1 234 ? -1.510 25.357 -27.074 1.00 47.29 234 VAL B C 1
ATOM 3708 O O . VAL B 1 234 ? -2.225 24.952 -28.001 1.00 54.28 234 VAL B O 1
ATOM 3712 N N . ILE B 1 235 ? -1.946 26.241 -26.170 1.00 44.84 235 ILE B N 1
ATOM 3713 C CA . ILE B 1 235 ? -3.359 26.601 -26.133 1.00 46.21 235 ILE B CA 1
ATOM 3714 C C . ILE B 1 235 ? -3.758 27.260 -27.444 1.00 46.62 235 ILE B C 1
ATOM 3715 O O . ILE B 1 235 ? -2.986 28.014 -28.044 1.00 45.01 235 ILE B O 1
ATOM 3720 N N . LYS B 1 236 ? -4.938 26.900 -27.938 1.00 53.84 236 LYS B N 1
ATOM 3721 C CA . LYS B 1 236 ? -5.446 27.411 -29.202 1.00 53.00 236 LYS B CA 1
ATOM 3722 C C . LYS B 1 236 ? -6.776 28.108 -28.994 1.00 54.66 236 LYS B C 1
ATOM 3723 O O . LYS B 1 236 ? -7.698 27.543 -28.389 1.00 53.41 236 LYS B O 1
ATOM 3729 N N . GLY B 1 237 ? -6.864 29.331 -29.507 1.00 55.22 237 GLY B N 1
ATOM 3730 C CA . GLY B 1 237 ? -8.096 30.090 -29.462 1.00 57.59 237 GLY B CA 1
ATOM 3731 C C . GLY B 1 237 ? -8.357 30.805 -28.154 1.00 56.45 237 GLY B C 1
ATOM 3732 O O . GLY B 1 237 ? -9.497 30.789 -27.663 1.00 55.58 237 GLY B O 1
ATOM 3733 N N . GLY B 1 238 ? -7.333 31.424 -27.569 1.00 48.13 238 GLY B N 1
ATOM 3734 C CA . GLY B 1 238 ? -7.467 32.111 -26.301 1.00 43.25 238 GLY B CA 1
ATOM 3735 C C . GLY B 1 238 ? -7.924 31.263 -25.132 1.00 45.16 238 GLY B C 1
ATOM 3736 O O . GLY B 1 238 ? -8.302 30.102 -25.293 1.00 50.69 238 GLY B O 1
ATOM 3737 N N . ILE B 1 239 ? -7.878 31.830 -23.934 1.00 47.70 239 ILE B N 1
ATOM 3738 C CA . ILE B 1 239 ? -8.442 31.189 -22.758 1.00 47.77 239 ILE B CA 1
ATOM 3739 C C . ILE B 1 239 ? -9.812 31.812 -22.525 1.00 53.15 239 ILE B C 1
ATOM 3740 O O . ILE B 1 239 ? -9.933 33.022 -22.297 1.00 52.65 239 ILE B O 1
ATOM 3745 N N . ILE B 1 240 ? -10.852 30.993 -22.623 1.00 52.15 240 ILE B N 1
ATOM 3746 C CA . ILE B 1 240 ? -12.192 31.493 -22.372 1.00 50.52 240 ILE B CA 1
ATOM 3747 C C . ILE B 1 240 ? -12.429 31.639 -20.878 1.00 53.87 240 ILE B C 1
ATOM 3748 O O . ILE B 1 240 ? -12.809 32.713 -20.404 1.00 54.81 240 ILE B O 1
ATOM 3753 N N . SER B 1 241 ? -12.183 30.582 -20.104 1.00 50.44 241 SER B N 1
ATOM 3754 C CA . SER B 1 241 ? -12.256 30.709 -18.656 1.00 47.61 241 SER B CA 1
ATOM 3755 C C . SER B 1 241 ? -11.366 29.675 -17.979 1.00 51.33 241 SER B C 1
ATOM 3756 O O . SER B 1 241 ? -11.014 28.638 -18.557 1.00 51.39 241 SER B O 1
ATOM 3759 N N . ILE B 1 242 ? -11.017 29.982 -16.729 1.00 47.80 242 ILE B N 1
ATOM 3760 C CA . ILE B 1 242 ? -10.221 29.122 -15.867 1.00 45.43 242 ILE B CA 1
ATOM 3761 C C . ILE B 1 242 ? -10.991 28.954 -14.565 1.00 46.67 242 ILE B C 1
ATOM 3762 O O . ILE B 1 242 ? -11.333 29.953 -13.916 1.00 47.79 242 ILE B O 1
ATOM 3767 N N . PHE B 1 243 ? -11.282 27.707 -14.195 1.00 42.22 243 PHE B N 1
ATOM 3768 C CA . PHE B 1 243 ? -11.921 27.397 -12.925 1.00 41.10 243 PHE B CA 1
ATOM 3769 C C . PHE B 1 243 ? -10.939 26.742 -11.976 1.00 44.60 243 PHE B C 1
ATOM 3770 O O . PHE B 1 243 ? -9.831 26.361 -12.356 1.00 46.71 243 PHE B O 1
ATOM 3778 N N . VAL B 1 244 ? -11.359 26.609 -10.729 1.00 42.87 244 VAL B N 1
ATOM 3779 C CA . VAL B 1 244 ? -10.529 26.005 -9.705 1.00 43.04 244 VAL B CA 1
ATOM 3780 C C . VAL B 1 244 ? -11.386 25.028 -8.908 1.00 45.82 244 VAL B C 1
ATOM 3781 O O . VAL B 1 244 ? -12.551 25.308 -8.604 1.00 48.71 244 VAL B O 1
ATOM 3785 N N . LYS B 1 245 ? -10.837 23.852 -8.628 1.00 48.29 245 LYS B N 1
ATOM 3786 C CA . LYS B 1 245 ? -11.600 22.807 -7.949 1.00 49.60 245 LYS B CA 1
ATOM 3787 C C . LYS B 1 245 ? -10.653 21.752 -7.422 1.00 47.36 245 LYS B C 1
ATOM 3788 O O . LYS B 1 245 ? -9.563 21.561 -7.960 1.00 49.92 245 LYS B O 1
ATOM 3794 N N . THR B 1 246 ? -11.063 21.094 -6.355 1.00 48.86 246 THR B N 1
ATOM 3795 C CA . THR B 1 246 ? -10.484 19.806 -6.014 1.00 57.02 246 THR B CA 1
ATOM 3796 C C . THR B 1 246 ? -11.390 18.724 -6.598 1.00 58.96 246 THR B C 1
ATOM 3797 O O . THR B 1 246 ? -12.331 19.016 -7.344 1.00 57.83 246 THR B O 1
ATOM 3801 N N . SER B 1 247 ? -11.124 17.459 -6.256 1.00 64.21 247 SER B N 1
ATOM 3802 C CA . SER B 1 247 ? -11.789 16.364 -6.966 1.00 64.86 247 SER B CA 1
ATOM 3803 C C . SER B 1 247 ? -13.299 16.413 -6.814 1.00 63.57 247 SER B C 1
ATOM 3804 O O . SER B 1 247 ? -14.029 16.163 -7.781 1.00 61.76 247 SER B O 1
ATOM 3807 N N . ASN B 1 248 ? -13.784 16.715 -5.602 1.00 65.89 248 ASN B N 1
ATOM 3808 C CA . ASN B 1 248 ? -15.208 16.671 -5.274 1.00 66.09 248 ASN B CA 1
ATOM 3809 C C . ASN B 1 248 ? -15.766 18.024 -4.850 1.00 64.00 248 ASN B C 1
ATOM 3810 O O . ASN B 1 248 ? -16.926 18.094 -4.427 1.00 61.18 248 ASN B O 1
ATOM 3815 N N . SER B 1 249 ? -14.963 19.086 -4.907 1.00 61.48 249 SER B N 1
ATOM 3816 C CA . SER B 1 249 ? -15.453 20.433 -4.666 1.00 54.84 249 SER B CA 1
ATOM 3817 C C . SER B 1 249 ? -16.220 20.928 -5.881 1.00 54.26 249 SER B C 1
ATOM 3818 O O . SER B 1 249 ? -16.380 20.230 -6.887 1.00 56.73 249 SER B O 1
ATOM 3821 N N . THR B 1 250 ? -16.672 22.167 -5.796 1.00 54.84 250 THR B N 1
ATOM 3822 C CA . THR B 1 250 ? -17.338 22.824 -6.907 1.00 51.98 250 THR B CA 1
ATOM 3823 C C . THR B 1 250 ? -16.330 23.660 -7.686 1.00 51.08 250 THR B C 1
ATOM 3824 O O . THR B 1 250 ? -15.388 24.218 -7.108 1.00 54.54 250 THR B O 1
ATOM 3828 N N . SER B 1 251 ? -16.506 23.726 -9.001 1.00 44.08 251 SER B N 1
ATOM 3829 C CA . SER B 1 251 ? -15.612 24.558 -9.801 1.00 49.87 251 SER B CA 1
ATOM 3830 C C . SER B 1 251 ? -15.945 26.023 -9.550 1.00 47.56 251 SER B C 1
ATOM 3831 O O . SER B 1 251 ? -16.942 26.538 -10.053 1.00 47.09 251 SER B O 1
ATOM 3834 N N . LEU B 1 252 ? -15.127 26.692 -8.742 1.00 48.70 252 LEU B N 1
ATOM 3835 C CA . LEU B 1 252 ? -15.254 28.144 -8.568 1.00 48.45 252 LEU B CA 1
ATOM 3836 C C . LEU B 1 252 ? -14.472 28.851 -9.658 1.00 49.31 252 LEU B C 1
ATOM 3837 O O . LEU B 1 252 ? -13.308 28.508 -9.892 1.00 51.78 252 LEU B O 1
ATOM 3842 N N . PRO B 1 253 ? -15.055 29.852 -10.313 1.00 52.01 253 PRO B N 1
ATOM 3843 C CA . PRO B 1 253 ? -14.327 30.582 -11.359 1.00 49.97 253 PRO B CA 1
ATOM 3844 C C . PRO B 1 253 ? -13.213 31.425 -10.781 1.00 47.00 253 PRO B C 1
ATOM 3845 O O . PRO B 1 253 ? -13.392 32.106 -9.773 1.00 50.62 253 PRO B O 1
ATOM 3849 N N . ILE B 1 254 ? -12.057 31.381 -11.431 1.00 46.00 254 ILE B N 1
ATOM 3850 C CA . ILE B 1 254 ? -10.990 32.324 -11.130 1.00 45.14 254 ILE B CA 1
ATOM 3851 C C . ILE B 1 254 ? -10.839 33.333 -12.251 1.00 48.36 254 ILE B C 1
ATOM 3852 O O . ILE B 1 254 ? -10.333 34.444 -12.012 1.00 46.38 254 ILE B O 1
ATOM 3857 N N . TYR B 1 255 ? -11.273 33.004 -13.457 1.00 45.23 255 TYR B N 1
ATOM 3858 C CA . TYR B 1 255 ? -11.146 33.957 -14.534 1.00 44.14 255 TYR B CA 1
ATOM 3859 C C . TYR B 1 255 ? -12.283 33.792 -15.514 1.00 48.11 255 TYR B C 1
ATOM 3860 O O . TYR B 1 255 ? -12.448 32.718 -16.089 1.00 51.52 255 TYR B O 1
ATOM 3869 N N . GLN B 1 256 ? -13.018 34.876 -15.739 1.00 53.03 256 GLN B N 1
ATOM 3870 C CA . GLN B 1 256 ? -13.953 34.977 -16.853 1.00 53.41 256 GLN B CA 1
ATOM 3871 C C . GLN B 1 256 ? -13.843 36.395 -17.417 1.00 53.09 256 GLN B C 1
ATOM 3872 O O . GLN B 1 256 ? -14.485 36.737 -18.410 1.00 53.21 256 GLN B O 1
#